Protein AF-0000000084365882 (afdb_homodimer)

Foldseek 3Di:
DAPDKDKFKDAQAVVLVVLLCVLCCVQQVDDDDDDFFDAPLNCLLDRFDPDDQVQAAPLRFHCPQPDPPDDFDDKDFFWKKKFFAATAGHRFMKMKMKGWHDWDDDVQKIKTKMWIFIAHPRDRGMIMIIIMMTHNAADDDDDFAADPDDFPDKGKDAAALVSLVSVCVSNVGRRCLSNPQVSVVVSPDNARWRDPSVVVVVQSVNVCVVCVPWAWGMKIKGFDATDHHGWMKMKGWDDPDPFKIKIFMATPVRTTGMIMMIGTDDPPD/DAPDKDKFKDAQAVVLVVLLCVLCCVQQVDDDDDDFFDAPLNCLLDRFDPDDQVQADPLRFHCPQPPPPADFDDKDFFWKKKFFAATAGHRFMKMKMKGWHDWDDDVSKIKTKMWIFIAHPRDRGMIMIIIMMTHRAADDDDDFAADPDDFPDKGKDAAALVSLVSVCVSNVGRRCLSNPQVSVVVSPDNARWRDPSVVVVNQSVNVCVVCVPWAWGMKIKGFDATDHHGWMKMKGWDDPDPFKIKIFMATPVRTTGMIMMIGTDPPPD

Sequence (538 aa):
MKGRQWILMDTMSSTHSQYLKAALYSYFNVQKPLGKFLSNGYHLLYFNPKHEETELSKDGYDSHQIPANLMFKRRLWTGGQIDFLHPVAYDSQAVCVESIQNSKSFGENHMVTIQREVVADGLISLVERRSLFYTNDLYKKSTPQFPQKPAIYTHELKPTDILLFRYSSLTFNAHRIHYNKDYAMREGYPNILVHGPLTVTLLLEWFSTLFGDLVVKSFKYKNIAPLFANEKIKLCLGQTSDLKYDTWIENEDGELCVSGTIEVINNDVMKGRQWILMDTMSSTHSQYLKAALYSYFNVQKPLGKFLSNGYHLLYFNPKHEETELSKDGYDSHQIPANLMFKRRLWTGGQIDFLHPVAYDSQAVCVESIQNSKSFGENHMVTIQREVVADGLISLVERRSLFYTNDLYKKSTPQFPQKPAIYTHELKPTDILLFRYSSLTFNAHRIHYNKDYAMREGYPNILVHGPLTVTLLLEWFSTLFGDLVVKSFKYKNIAPLFANEKIKLCLGQTSDLKYDTWIENEDGELCVSGTIEVINNDV

Solvent-accessible surface area (backbone atoms only — not comparable to full-atom values): 28603 Å² total; per-residue (Å²): 113,75,70,46,70,47,81,33,72,40,65,40,45,54,65,63,53,46,42,50,49,17,56,45,25,77,71,67,74,57,88,70,77,83,67,69,43,62,53,74,56,54,65,67,50,48,68,57,79,64,60,32,63,85,56,33,38,96,59,39,30,82,39,88,80,54,62,82,98,60,88,60,75,36,76,39,63,44,29,35,34,39,36,51,70,43,87,42,53,47,68,33,67,37,37,31,44,35,32,36,74,42,74,45,75,55,88,86,26,36,38,38,30,36,34,35,38,32,34,38,92,91,33,75,19,33,43,36,37,40,32,36,38,36,27,68,66,62,54,67,91,68,86,80,44,62,72,89,68,78,61,77,45,76,49,73,45,56,53,36,63,64,49,40,41,52,50,28,24,55,35,68,46,55,38,34,41,36,59,30,45,73,56,13,40,73,48,47,36,95,45,23,38,54,52,60,68,51,54,50,29,50,53,44,49,49,46,42,74,76,42,70,81,59,43,66,38,32,41,38,38,36,47,71,44,91,47,46,52,68,38,50,32,33,42,33,30,30,76,76,49,98,44,32,30,38,32,35,31,24,41,76,86,52,33,42,21,33,41,34,40,41,32,43,46,77,75,81,116,112,75,70,47,69,46,82,34,72,41,64,40,46,53,65,62,53,47,43,50,49,16,56,45,25,75,71,66,75,57,87,70,76,83,68,67,43,63,53,73,56,55,65,66,51,49,70,57,80,65,61,32,62,85,57,33,36,95,59,40,31,82,39,86,80,55,59,83,93,62,82,64,74,36,78,40,63,43,31,37,35,38,38,50,70,43,86,43,54,47,67,33,68,36,37,31,44,35,31,36,73,42,74,47,75,56,89,85,27,36,39,39,31,37,34,36,39,31,34,39,93,89,32,76,19,34,41,36,36,39,32,36,39,34,26,67,67,63,54,68,90,68,84,81,44,64,72,89,66,79,61,77,45,75,48,73,45,57,53,35,63,64,48,39,41,52,52,28,24,56,36,67,47,54,37,35,40,37,61,29,46,72,57,13,42,73,49,47,34,96,46,24,37,54,52,58,69,52,54,50,32,51,52,43,48,50,47,41,72,75,42,70,81,60,43,65,38,31,40,37,39,36,47,70,42,90,49,44,51,68,38,49,32,33,42,32,30,27,76,78,50,98,45,31,31,38,33,34,31,23,42,77,86,52,33,42,20,32,41,34,40,39,32,44,47,78,76,82,116

InterPro domains:
  IPR029069 HotDog domain superfamily [SSF54637] (154-264)
  IPR052741 Mitochondrial Hydroxyacyl-thioester Dehydratase [PTHR28152] (6-264)

Radius of gyration: 23.97 Å; Cα contacts (8 Å, |Δi|>4): 1179; chains: 2; bounding box: 55×76×65 Å

Nearest PDB structures (foldseek):
  8huc-assembly1_C  TM=8.866E-01  e=9.864E-27  Pseudomonas aeruginosa UCBPP-PA14
  8huc-assembly2_B  TM=8.828E-01  e=1.242E-26  Pseudomonas aeruginosa UCBPP-PA14
  8khg-assembly1_B  TM=8.794E-01  e=6.239E-26  Pseudomonas aeruginosa
  4oob-assembly1_A  TM=7.950E-01  e=6.475E-14  Mycobacterium tuberculosis H37Rv
  4gak-assembly1_A-2  TM=6.923E-01  e=5.174E-12  Spirosoma linguale DSM 74

Structure (mmCIF, N/CA/C/O backbone):
data_AF-0000000084365882-model_v1
#
loop_
_entity.id
_entity.type
_entity.pdbx_description
1 polymer 'MaoC-like domain-containing protein'
#
loop_
_atom_site.group_PDB
_atom_site.id
_atom_site.type_symbol
_atom_site.label_atom_id
_atom_site.label_alt_id
_atom_site.label_comp_id
_atom_site.label_asym_id
_atom_site.label_entity_id
_atom_site.label_seq_id
_atom_site.pdbx_PDB_ins_code
_atom_site.Cartn_x
_atom_site.Cartn_y
_atom_site.Cartn_z
_atom_site.occupancy
_atom_site.B_iso_or_equiv
_atom_site.auth_seq_id
_atom_site.auth_comp_id
_atom_site.auth_asym_id
_atom_site.auth_atom_id
_atom_site.pdbx_PDB_model_num
ATOM 1 N N . MET A 1 1 ? -26.641 8.875 12.352 1 62.84 1 MET A N 1
ATOM 2 C CA . MET A 1 1 ? -25.234 8.562 12.133 1 62.84 1 MET A CA 1
ATOM 3 C C . MET A 1 1 ? -24.438 8.734 13.422 1 62.84 1 MET A C 1
ATOM 5 O O . MET A 1 1 ? -23.531 7.941 13.711 1 62.84 1 MET A O 1
ATOM 9 N N . LYS A 1 2 ? -25.016 9.641 14.336 1 67.56 2 LYS A N 1
ATOM 10 C CA . LYS A 1 2 ? -24.375 9.836 15.641 1 67.56 2 LYS A CA 1
ATOM 11 C C . LYS A 1 2 ? -24.453 8.57 16.484 1 67.56 2 LYS A C 1
ATOM 13 O O . LYS A 1 2 ? -25.5 7.906 16.531 1 67.56 2 LYS A O 1
ATOM 18 N N . GLY A 1 3 ? -23.25 8.203 16.922 1 73.38 3 GLY A N 1
ATOM 19 C CA . GLY A 1 3 ? -23.188 7.062 17.828 1 73.38 3 GLY A CA 1
ATOM 20 C C . GLY A 1 3 ? -22.625 5.82 17.172 1 73.38 3 GLY A C 1
ATOM 21 O O . GLY A 1 3 ? -22.312 4.836 17.844 1 73.38 3 GLY A O 1
ATOM 22 N N . ARG A 1 4 ? -22.516 5.812 15.828 1 86.38 4 ARG A N 1
ATOM 23 C CA . ARG A 1 4 ? -21.875 4.664 15.203 1 86.38 4 ARG A CA 1
ATOM 24 C C . ARG A 1 4 ? -20.438 4.504 15.688 1 86.38 4 ARG A C 1
ATOM 26 O O . ARG A 1 4 ? -19.703 5.492 15.82 1 86.38 4 ARG A O 1
ATOM 33 N N . GLN A 1 5 ? -20.172 3.264 16.031 1 92.25 5 GLN A N 1
ATOM 34 C CA . GLN A 1 5 ? -18.844 2.996 16.578 1 92.25 5 GLN A CA 1
ATOM 35 C C . GLN A 1 5 ? -18.219 1.751 15.938 1 92.25 5 GLN A C 1
ATOM 37 O O . GLN A 1 5 ? -18.938 0.803 15.602 1 92.25 5 GLN A O 1
ATOM 42 N N . TRP A 1 6 ? -16.984 1.826 15.719 1 94.81 6 TRP A N 1
ATOM 43 C CA . TRP A 1 6 ? -16.203 0.691 15.234 1 94.81 6 TRP A CA 1
ATOM 44 C C . TRP A 1 6 ? -15 0.436 16.141 1 94.81 6 TRP A C 1
ATOM 46 O O . TRP A 1 6 ? -14.375 1.378 16.625 1 94.81 6 TRP A O 1
ATOM 56 N N . ILE A 1 7 ? -14.773 -0.775 16.422 1 95.75 7 ILE A N 1
ATOM 57 C CA . ILE A 1 7 ? -13.594 -1.182 17.188 1 95.75 7 ILE A CA 1
ATOM 58 C C . ILE A 1 7 ? -12.57 -1.821 16.25 1 95.75 7 ILE A C 1
ATOM 60 O O . ILE A 1 7 ? -12.859 -2.838 15.617 1 95.75 7 ILE A O 1
ATOM 64 N N . LEU A 1 8 ? -11.438 -1.205 16.156 1 95.62 8 LEU A N 1
ATOM 65 C CA . LEU A 1 8 ? -10.375 -1.676 15.273 1 95.62 8 LEU A CA 1
ATOM 66 C C . LEU A 1 8 ? -9.172 -2.15 16.078 1 95.62 8 LEU A C 1
ATOM 68 O O . LEU A 1 8 ? -8.602 -1.389 16.859 1 95.62 8 LEU A O 1
ATOM 72 N N . MET A 1 9 ? -8.828 -3.373 15.883 1 94.25 9 MET A N 1
ATOM 73 C CA . MET A 1 9 ? -7.629 -3.92 16.516 1 94.25 9 MET A CA 1
ATOM 74 C C . MET A 1 9 ? -6.465 -3.973 15.539 1 94.25 9 MET A C 1
ATOM 76 O O . MET A 1 9 ? -6.656 -4.266 14.359 1 94.25 9 MET A O 1
ATOM 80 N N . ASP A 1 10 ? -5.297 -3.695 16.031 1 94.75 10 ASP A N 1
ATOM 81 C CA . ASP A 1 10 ? -4.121 -3.727 15.164 1 94.75 10 ASP A CA 1
ATOM 82 C C . ASP A 1 10 ? -2.852 -3.965 15.977 1 94.75 10 ASP A C 1
ATOM 84 O O . ASP A 1 10 ? -2.855 -3.828 17.203 1 94.75 10 ASP A O 1
ATOM 88 N N . THR A 1 11 ? -1.856 -4.465 15.305 1 92.69 11 THR A N 1
ATOM 89 C CA . THR A 1 11 ? -0.492 -4.488 15.82 1 92.69 11 THR A CA 1
ATOM 90 C C . THR A 1 11 ? 0.31 -3.307 15.281 1 92.69 11 THR A C 1
ATOM 92 O O . THR A 1 11 ? 0.302 -3.041 14.078 1 92.69 11 THR A O 1
ATOM 95 N N . MET A 1 12 ? 0.947 -2.611 16.188 1 94.12 12 MET A N 1
ATOM 96 C CA . MET A 1 12 ? 1.773 -1.477 15.789 1 94.12 12 MET A CA 1
ATOM 97 C C . MET A 1 12 ? 3.104 -1.95 15.211 1 94.12 12 MET A C 1
ATOM 99 O O . MET A 1 12 ? 4.164 -1.667 15.773 1 94.12 12 MET A O 1
ATOM 103 N N . SER A 1 13 ? 3.062 -2.594 14.086 1 93.12 13 SER A N 1
ATOM 104 C CA . SER A 1 13 ? 4.25 -3.191 13.484 1 93.12 13 SER A CA 1
ATOM 105 C C . SER A 1 13 ? 5.293 -2.131 13.148 1 93.12 13 SER A C 1
ATOM 107 O O . SER A 1 13 ? 5.016 -1.186 12.414 1 93.12 13 SER A O 1
ATOM 109 N N . SER A 1 14 ? 6.48 -2.354 13.68 1 94 14 SER A N 1
ATOM 110 C CA . SER A 1 14 ? 7.574 -1.438 13.375 1 94 14 SER A CA 1
ATOM 111 C C . SER A 1 14 ? 7.941 -1.491 11.891 1 94 14 SER A C 1
ATOM 113 O O . SER A 1 14 ? 8.406 -0.5 11.328 1 94 14 SER A O 1
ATOM 115 N N . THR A 1 15 ? 7.652 -2.633 11.266 1 93.38 15 THR A N 1
ATOM 116 C CA . THR A 1 15 ? 7.957 -2.785 9.844 1 93.38 15 THR A CA 1
ATOM 117 C C . THR A 1 15 ? 7.195 -1.758 9.016 1 93.38 15 THR A C 1
ATOM 119 O O . THR A 1 15 ? 7.758 -1.143 8.109 1 93.38 15 THR A O 1
ATOM 122 N N . HIS A 1 16 ? 5.941 -1.528 9.359 1 94.56 16 HIS A N 1
ATOM 123 C CA . HIS A 1 16 ? 5.113 -0.568 8.633 1 94.56 16 HIS A CA 1
ATOM 124 C C . HIS A 1 16 ? 5.664 0.847 8.773 1 94.56 16 HIS A C 1
ATOM 126 O O . HIS A 1 16 ? 5.723 1.594 7.793 1 94.56 16 HIS A O 1
ATOM 132 N N . SER A 1 17 ? 6.113 1.17 9.969 1 96.06 17 SER A N 1
ATOM 133 C CA . SER A 1 17 ? 6.691 2.486 10.219 1 96.06 17 SER A CA 1
ATOM 134 C C . SER A 1 17 ? 8.055 2.629 9.539 1 96.06 17 SER A C 1
ATOM 136 O O . SER A 1 17 ? 8.414 3.719 9.094 1 96.06 17 SER A O 1
ATOM 138 N N . GLN A 1 18 ? 8.781 1.518 9.445 1 94.81 18 GLN A N 1
ATOM 139 C CA . GLN A 1 18 ? 10.047 1.544 8.727 1 94.81 18 GLN A CA 1
ATOM 140 C C . GLN A 1 18 ? 9.844 1.83 7.246 1 94.81 18 GLN A C 1
ATOM 142 O O . GLN A 1 18 ? 10.641 2.535 6.625 1 94.81 18 GLN A O 1
ATOM 147 N N . TYR A 1 19 ? 8.789 1.258 6.695 1 95.75 19 TYR A N 1
ATOM 148 C CA . TYR A 1 19 ? 8.461 1.552 5.305 1 95.75 19 TYR A CA 1
ATOM 149 C C . TYR A 1 19 ? 8.164 3.035 5.117 1 95.75 19 TYR A C 1
ATOM 151 O O . TYR A 1 19 ? 8.562 3.633 4.117 1 95.75 19 TYR A O 1
ATOM 159 N N . LEU A 1 20 ? 7.43 3.615 6.074 1 96.69 20 LEU A N 1
ATOM 160 C CA . LEU A 1 20 ? 7.152 5.043 5.973 1 96.69 20 LEU A CA 1
ATOM 161 C C . LEU A 1 20 ? 8.445 5.855 6.062 1 96.69 20 LEU A C 1
ATOM 163 O O . LEU A 1 20 ? 8.641 6.801 5.297 1 96.69 20 LEU A O 1
ATOM 167 N N . LYS A 1 21 ? 9.312 5.477 6.969 1 95.31 21 LYS A N 1
ATOM 168 C CA . LYS A 1 21 ? 10.602 6.156 7.078 1 95.31 21 LYS A CA 1
ATOM 169 C C . LYS A 1 21 ? 11.375 6.086 5.766 1 95.31 21 LYS A C 1
ATOM 171 O O . LYS A 1 21 ? 11.961 7.082 5.328 1 95.31 21 LYS A O 1
ATOM 176 N N . ALA A 1 22 ? 11.336 4.949 5.18 1 93.88 22 ALA A N 1
ATOM 177 C CA . ALA A 1 22 ? 12.016 4.777 3.896 1 93.88 22 ALA A CA 1
ATOM 178 C C . ALA A 1 22 ? 11.398 5.68 2.83 1 93.88 22 ALA A C 1
ATOM 180 O O . ALA A 1 22 ? 12.109 6.285 2.029 1 93.88 22 ALA A O 1
ATOM 181 N N . ALA A 1 23 ? 10.094 5.777 2.832 1 95.56 23 ALA A N 1
ATOM 182 C CA . ALA A 1 23 ? 9.375 6.578 1.847 1 95.56 23 ALA A CA 1
ATOM 183 C C . ALA A 1 23 ? 9.672 8.062 2.025 1 95.56 23 ALA A C 1
ATOM 185 O O . ALA A 1 23 ? 9.68 8.82 1.053 1 95.56 23 ALA A O 1
ATOM 186 N N . LEU A 1 24 ? 9.945 8.469 3.277 1 96.25 24 LEU A N 1
ATOM 187 C CA . LEU A 1 24 ? 10.102 9.891 3.586 1 96.25 24 LEU A CA 1
ATOM 188 C C . LEU A 1 24 ? 11.57 10.297 3.553 1 96.25 24 LEU A C 1
ATOM 190 O O . LEU A 1 24 ? 11.891 11.484 3.531 1 96.25 24 LEU A O 1
ATOM 194 N N . TYR A 1 25 ? 12.438 9.375 3.541 1 94.06 25 TYR A N 1
ATOM 195 C CA . TYR A 1 25 ? 13.859 9.641 3.738 1 94.06 25 TYR A CA 1
ATOM 196 C C . TYR A 1 25 ? 14.367 10.648 2.719 1 94.06 25 TYR A C 1
ATOM 198 O O . TYR A 1 25 ? 15.047 11.609 3.078 1 94.06 25 TYR A O 1
ATOM 206 N N . SER A 1 26 ? 14.031 10.484 1.505 1 92 26 SER A N 1
ATOM 207 C CA . SER A 1 26 ? 14.562 11.312 0.427 1 92 26 SER A CA 1
ATOM 208 C C . SER A 1 26 ? 14.109 12.758 0.563 1 92 26 SER A C 1
ATOM 210 O O . SER A 1 26 ? 14.672 13.656 -0.065 1 92 26 SER A O 1
ATOM 212 N N . TYR A 1 27 ? 13.164 12.977 1.393 1 94.94 27 TYR A N 1
ATOM 213 C CA . TYR A 1 27 ? 12.578 14.305 1.482 1 94.94 27 TYR A CA 1
ATOM 214 C C . TYR A 1 27 ? 13.148 15.078 2.668 1 94.94 27 TYR A C 1
ATOM 216 O O . TYR A 1 27 ? 13.078 16.312 2.713 1 94.94 27 TYR A O 1
ATOM 224 N N . PHE A 1 28 ? 13.688 14.367 3.578 1 93.38 28 PHE A N 1
ATOM 225 C CA . PHE A 1 28 ? 14.172 15.047 4.773 1 93.38 28 PHE A CA 1
ATOM 226 C C . PHE A 1 28 ? 15.625 14.695 5.047 1 93.38 28 PHE A C 1
ATOM 228 O O . PHE A 1 28 ? 16.297 15.375 5.82 1 93.38 28 PHE A O 1
ATOM 235 N N . ASN A 1 29 ? 16.172 13.719 4.352 1 82.06 29 ASN A N 1
ATOM 236 C CA . ASN A 1 29 ? 17.547 13.273 4.414 1 82.06 29 ASN A CA 1
ATOM 237 C C . ASN A 1 29 ? 18 13.023 5.852 1 82.06 29 ASN A C 1
ATOM 239 O O . ASN A 1 29 ? 19.109 13.375 6.234 1 82.06 29 ASN A O 1
ATOM 243 N N . VAL A 1 30 ? 17.109 12.742 6.684 1 77.5 30 VAL A N 1
ATOM 244 C CA . VAL A 1 30 ? 17.438 12.406 8.062 1 77.5 30 VAL A CA 1
ATOM 245 C C . VAL A 1 30 ? 17.047 10.953 8.344 1 77.5 30 VAL A C 1
ATOM 247 O O . VAL A 1 30 ? 15.914 10.547 8.094 1 77.5 30 VAL A O 1
ATOM 250 N N . GLN A 1 31 ? 18.062 10.219 8.539 1 68.5 31 GLN A N 1
ATOM 251 C CA . GLN A 1 31 ? 17.828 8.836 8.906 1 68.5 31 GLN A CA 1
ATOM 252 C C . GLN A 1 31 ? 17.844 8.648 10.422 1 68.5 31 GLN A C 1
ATOM 254 O O . GLN A 1 31 ? 18.906 8.648 11.039 1 68.5 31 GLN A O 1
ATOM 259 N N . LYS A 1 32 ? 16.797 8.906 11.008 1 76.56 32 LYS A N 1
ATOM 260 C CA . LYS A 1 32 ? 16.703 8.523 12.414 1 76.56 32 LYS A CA 1
ATOM 261 C C . LYS A 1 32 ? 15.992 7.18 12.578 1 76.56 32 LYS A C 1
ATOM 263 O O . LYS A 1 32 ? 14.898 6.98 12.031 1 76.56 32 LYS A O 1
ATOM 268 N N . PRO A 1 33 ? 16.734 6.281 13.188 1 84.06 33 PRO A N 1
ATOM 269 C CA . PRO A 1 33 ? 16.062 5 13.445 1 84.06 33 PRO A CA 1
ATOM 270 C C . PRO A 1 33 ? 14.773 5.16 14.25 1 84.06 33 PRO A C 1
ATOM 272 O O . PRO A 1 33 ? 14.602 6.152 14.961 1 84.06 33 PRO A O 1
ATOM 275 N N . LEU A 1 34 ? 13.953 4.211 13.992 1 90.62 34 LEU A N 1
ATOM 276 C CA . LEU A 1 34 ? 12.75 4.199 14.82 1 90.62 34 LEU A CA 1
ATOM 277 C C . LEU A 1 34 ? 13.109 4.023 16.297 1 90.62 34 LEU A C 1
ATOM 279 O O . LEU A 1 34 ? 14.008 3.244 16.625 1 90.62 34 LEU A O 1
ATOM 283 N N . GLY A 1 35 ? 12.547 4.809 17.125 1 90.75 35 GLY A N 1
ATOM 284 C CA . GLY A 1 35 ? 12.664 4.578 18.562 1 90.75 35 GLY A CA 1
ATOM 285 C C . GLY A 1 35 ? 11.773 3.457 19.062 1 90.75 35 GLY A C 1
ATOM 286 O O . GLY A 1 35 ? 11.367 2.588 18.281 1 90.75 35 GLY A O 1
ATOM 287 N N . LYS A 1 36 ? 11.547 3.449 20.297 1 93.81 36 LYS A N 1
ATOM 288 C CA . LYS A 1 36 ? 10.742 2.428 20.953 1 93.81 36 LYS A CA 1
ATOM 289 C C . LYS A 1 36 ? 9.25 2.67 20.719 1 93.81 36 LYS A C 1
ATOM 291 O O . LYS A 1 36 ? 8.461 1.728 20.719 1 93.81 36 LYS A O 1
ATOM 296 N N . PHE A 1 37 ? 8.969 3.953 20.547 1 95.75 37 PHE A N 1
ATOM 297 C CA . PHE A 1 37 ? 7.559 4.324 20.516 1 95.75 37 PHE A CA 1
ATOM 298 C C . PHE A 1 37 ? 7.191 4.922 19.156 1 95.75 37 PHE A C 1
ATOM 300 O O . PHE A 1 37 ? 8.062 5.395 18.422 1 95.75 37 PHE A O 1
ATOM 307 N N . LEU A 1 38 ? 5.922 4.84 18.859 1 96.12 38 LEU A N 1
ATOM 308 C CA . LEU A 1 38 ? 5.379 5.379 17.609 1 96.12 38 LEU A CA 1
ATOM 309 C C . LEU A 1 38 ? 5.73 6.852 17.453 1 96.12 38 LEU A C 1
ATOM 311 O O . LEU A 1 38 ? 5.547 7.641 18.391 1 96.12 38 LEU A O 1
ATOM 315 N N . SER A 1 39 ? 6.262 7.203 16.312 1 94.19 39 SER A N 1
ATOM 316 C CA . SER A 1 39 ? 6.543 8.602 16 1 94.19 39 SER A CA 1
ATOM 317 C C . SER A 1 39 ? 5.254 9.391 15.789 1 94.19 39 SER A C 1
ATOM 319 O O . SER A 1 39 ? 4.23 8.82 15.414 1 94.19 39 SER A O 1
ATOM 321 N N . ASN A 1 40 ? 5.312 10.703 16.031 1 94.62 40 ASN A N 1
ATOM 322 C CA . ASN A 1 40 ? 4.141 11.539 15.797 1 94.62 40 ASN A CA 1
ATOM 323 C C . ASN A 1 40 ? 3.672 11.453 14.352 1 94.62 40 ASN A C 1
ATOM 325 O O . ASN A 1 40 ? 4.48 11.562 13.422 1 94.62 40 ASN A O 1
ATOM 329 N N . GLY A 1 41 ? 2.408 11.25 14.195 1 96.5 41 GLY A N 1
ATOM 330 C CA . GLY A 1 41 ? 1.831 11.172 12.859 1 96.5 41 GLY A CA 1
ATOM 331 C C . GLY A 1 41 ? 1.811 9.766 12.297 1 96.5 41 GLY A C 1
ATOM 332 O O . GLY A 1 41 ? 1.047 9.469 11.375 1 96.5 41 GLY A O 1
ATOM 333 N N . TYR A 1 42 ? 2.588 8.805 12.812 1 97.31 42 TYR A N 1
ATOM 334 C CA . TYR A 1 42 ? 2.73 7.469 12.25 1 97.31 42 TYR A CA 1
ATOM 335 C C . TYR A 1 42 ? 1.53 6.602 12.602 1 97.31 42 TYR A C 1
ATOM 337 O O . TYR A 1 42 ? 1.313 5.551 11.992 1 97.31 42 TYR A O 1
ATOM 345 N N . HIS A 1 43 ? 0.699 7.078 13.594 1 97.62 43 HIS A N 1
ATOM 346 C CA . HIS A 1 43 ? -0.503 6.332 13.953 1 97.62 43 HIS A CA 1
ATOM 347 C C . HIS A 1 43 ? -1.461 6.238 12.766 1 97.62 43 HIS A C 1
ATOM 349 O O . HIS A 1 43 ? -2.301 5.336 12.719 1 97.62 43 HIS A O 1
ATOM 355 N N . LEU A 1 44 ? -1.312 7.125 11.812 1 97.94 44 LEU A N 1
ATOM 356 C CA . LEU A 1 44 ? -2.193 7.156 10.648 1 97.94 44 LEU A CA 1
ATOM 357 C C . LEU A 1 44 ? -2.004 5.914 9.789 1 97.94 44 LEU A C 1
ATOM 359 O O . LEU A 1 44 ? -2.85 5.602 8.945 1 97.94 44 LEU A O 1
ATOM 363 N N . LEU A 1 45 ? -0.92 5.156 9.953 1 97.56 45 LEU A N 1
ATOM 364 C CA . LEU A 1 45 ? -0.636 3.938 9.211 1 97.56 45 LEU A CA 1
ATOM 365 C C . LEU A 1 45 ? -1.472 2.773 9.727 1 97.56 45 LEU A C 1
ATOM 367 O O . LEU A 1 45 ? -1.579 1.736 9.07 1 97.56 45 LEU A O 1
ATOM 371 N N . TYR A 1 46 ? -2.014 2.965 10.875 1 97.12 46 TYR A N 1
ATOM 372 C CA . TYR A 1 46 ? -2.604 1.831 11.578 1 97.12 46 TYR A CA 1
ATOM 373 C C . TYR A 1 46 ? -4.109 2.012 11.742 1 97.12 46 TYR A C 1
ATOM 375 O O . TYR A 1 46 ? -4.645 3.086 11.453 1 97.12 46 TYR A O 1
ATOM 383 N N . PHE A 1 47 ? -4.773 0.922 12.078 1 97 47 PHE A N 1
ATOM 384 C CA . PHE A 1 47 ? -6.203 0.873 12.359 1 97 47 PHE A CA 1
ATOM 385 C C . PHE A 1 47 ? -7.012 1.251 11.125 1 97 47 PHE A C 1
ATOM 387 O O . PHE A 1 47 ? -8.062 1.879 11.234 1 97 47 PHE A O 1
ATOM 394 N N . ASN A 1 48 ? -6.453 1.03 9.945 1 95.81 48 ASN A N 1
ATOM 395 C CA . ASN A 1 48 ? -7.223 1.237 8.727 1 95.81 48 ASN A CA 1
ATOM 396 C C . ASN A 1 48 ? -8.164 0.069 8.453 1 95.81 48 ASN A C 1
ATOM 398 O O . ASN A 1 48 ? -7.84 -1.08 8.75 1 95.81 48 ASN A O 1
ATOM 402 N N . PRO A 1 49 ? -9.352 0.336 7.883 1 93.56 49 PRO A N 1
ATOM 403 C CA . PRO A 1 49 ? -10.367 -0.711 7.727 1 93.56 49 PRO A CA 1
ATOM 404 C C . PRO A 1 49 ? -9.93 -1.813 6.762 1 93.56 49 PRO A C 1
ATOM 406 O O . PRO A 1 49 ? -9.227 -1.542 5.785 1 93.56 49 PRO A O 1
ATOM 409 N N . LYS A 1 50 ? -10.328 -3.025 7.078 1 93.06 50 LYS A N 1
ATOM 410 C CA . LYS A 1 50 ? -10.086 -4.191 6.238 1 93.06 50 LYS A CA 1
ATOM 411 C C . LYS A 1 50 ? -11.328 -4.555 5.43 1 93.06 50 LYS A C 1
ATOM 413 O O . LYS A 1 50 ? -11.766 -5.703 5.434 1 93.06 50 LYS A O 1
ATOM 418 N N . HIS A 1 51 ? -11.852 -3.598 4.719 1 92.62 51 HIS A N 1
ATOM 419 C CA . HIS A 1 51 ? -13.055 -3.805 3.93 1 92.62 51 HIS A CA 1
ATOM 420 C C . HIS A 1 51 ? -12.758 -4.598 2.662 1 92.62 51 HIS A C 1
ATOM 422 O O . HIS A 1 51 ? -11.727 -4.387 2.021 1 92.62 51 HIS A O 1
ATOM 428 N N . GLU A 1 52 ? -13.688 -5.469 2.365 1 92.88 52 GLU A N 1
ATOM 429 C CA . GLU A 1 52 ? -13.609 -6.09 1.048 1 92.88 52 GLU A CA 1
ATOM 430 C C . GLU A 1 52 ? -13.93 -5.09 -0.056 1 92.88 52 GLU A C 1
ATOM 432 O O . GLU A 1 52 ? -14.531 -4.043 0.204 1 92.88 52 GLU A O 1
ATOM 437 N N . GLU A 1 53 ? -13.484 -5.418 -1.221 1 91.25 53 GLU A N 1
ATOM 438 C CA . GLU A 1 53 ? -13.602 -4.473 -2.328 1 91.25 53 GLU A CA 1
ATOM 439 C C . GLU A 1 53 ? -15.047 -4.047 -2.541 1 91.25 53 GLU A C 1
ATOM 441 O O . GLU A 1 53 ? -15.32 -2.881 -2.842 1 91.25 53 GLU A O 1
ATOM 446 N N . THR A 1 54 ? -15.992 -4.941 -2.354 1 90.25 54 THR A N 1
ATOM 447 C CA . THR A 1 54 ? -17.406 -4.648 -2.611 1 90.25 54 THR A CA 1
ATOM 448 C C . THR A 1 54 ? -17.953 -3.693 -1.559 1 90.25 54 THR A C 1
ATOM 450 O O . THR A 1 54 ? -19.047 -3.141 -1.728 1 90.25 54 THR A O 1
ATOM 453 N N . GLU A 1 55 ? -17.203 -3.488 -0.469 1 90.19 55 GLU A N 1
ATOM 454 C CA . GLU A 1 55 ? -17.641 -2.592 0.603 1 90.19 55 GLU A CA 1
ATOM 455 C C . GLU A 1 55 ? -17.109 -1.176 0.379 1 90.19 55 GLU A C 1
ATOM 457 O O . GLU A 1 55 ? -17.484 -0.25 1.104 1 90.19 55 GLU A O 1
ATOM 462 N N . LEU A 1 56 ? -16.297 -1.007 -0.599 1 90.94 56 LEU A N 1
ATOM 463 C CA . LEU A 1 56 ? -15.727 0.306 -0.875 1 90.94 56 LEU A CA 1
ATOM 464 C C . LEU A 1 56 ? -16.719 1.18 -1.642 1 90.94 56 LEU A C 1
ATOM 466 O O . LEU A 1 56 ? -17.594 0.667 -2.326 1 90.94 56 LEU A O 1
ATOM 470 N N . SER A 1 57 ? -16.562 2.5 -1.486 1 89.25 57 SER A N 1
ATOM 471 C CA . SER A 1 57 ? -17.281 3.455 -2.326 1 89.25 57 SER A CA 1
ATOM 472 C C . SER A 1 57 ? -16.766 3.42 -3.762 1 89.25 57 SER A C 1
ATOM 474 O O . SER A 1 57 ? -15.734 2.809 -4.043 1 89.25 57 SER A O 1
ATOM 476 N N . LYS A 1 58 ? -17.438 4.07 -4.68 1 85.06 58 LYS A N 1
ATOM 477 C CA . LYS A 1 58 ? -17.109 4.082 -6.098 1 85.06 58 LYS A CA 1
ATOM 478 C C . LYS A 1 58 ? -15.734 4.711 -6.332 1 85.06 58 LYS A C 1
ATOM 480 O O . LYS A 1 58 ? -15.047 4.371 -7.297 1 85.06 58 LYS A O 1
ATOM 485 N N . ASP A 1 59 ? -15.375 5.562 -5.414 1 87.31 59 ASP A N 1
ATOM 486 C CA . ASP A 1 59 ? -14.094 6.242 -5.57 1 87.31 59 ASP A CA 1
ATOM 487 C C . ASP A 1 59 ? -12.945 5.387 -5.031 1 87.31 59 ASP A C 1
ATOM 489 O O . ASP A 1 59 ? -11.781 5.789 -5.09 1 87.31 59 ASP A O 1
ATOM 493 N N . GLY A 1 60 ? -13.281 4.191 -4.43 1 89.31 60 GLY A N 1
ATOM 494 C CA . GLY A 1 60 ? -12.273 3.264 -3.941 1 89.31 60 GLY A CA 1
ATOM 495 C C . GLY A 1 60 ? -11.992 3.41 -2.459 1 89.31 60 GLY A C 1
ATOM 496 O O . GLY A 1 60 ? -11.266 2.607 -1.876 1 89.31 60 GLY A O 1
ATOM 497 N N . TYR A 1 61 ? -12.562 4.441 -1.861 1 88.44 61 TYR A N 1
ATOM 498 C CA . TYR A 1 61 ? -12.344 4.656 -0.436 1 88.44 61 TYR A CA 1
ATOM 499 C C . TYR A 1 61 ? -13.359 3.893 0.396 1 88.44 61 TYR A C 1
ATOM 501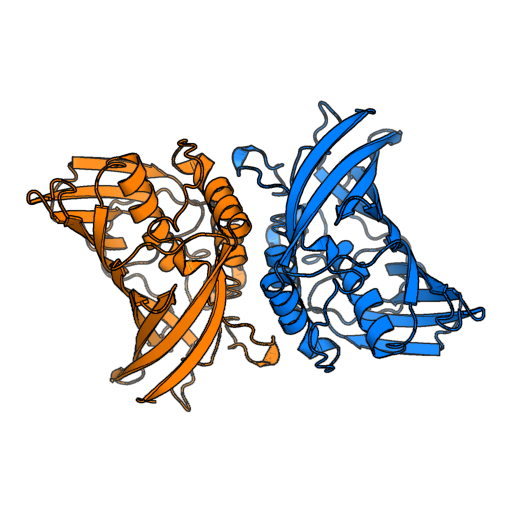 O O . TYR A 1 61 ? -14.367 3.416 -0.131 1 88.44 61 TYR A O 1
ATOM 509 N N . ASP A 1 62 ? -13.055 3.775 1.693 1 88.19 62 ASP A N 1
ATOM 510 C CA . ASP A 1 62 ? -13.961 3.123 2.633 1 88.19 62 ASP A CA 1
ATOM 511 C C . ASP A 1 62 ? -15.289 3.871 2.725 1 88.19 62 ASP A C 1
ATOM 513 O O . ASP A 1 62 ? -15.312 5.105 2.715 1 88.19 62 ASP A O 1
ATOM 517 N N . SER A 1 63 ? -16.422 3.107 2.914 1 86.12 63 SER A N 1
ATOM 518 C CA . SER A 1 63 ? -17.75 3.73 2.82 1 86.12 63 SER A CA 1
ATOM 519 C C . SER A 1 63 ? -18.422 3.787 4.184 1 86.12 63 SER A C 1
ATOM 521 O O . SER A 1 63 ? -19.484 4.414 4.332 1 86.12 63 SER A O 1
ATOM 523 N N . HIS A 1 64 ? -17.781 3.293 5.168 1 85.31 64 HIS A N 1
ATOM 524 C CA . HIS A 1 64 ? -18.5 3.057 6.422 1 85.31 64 HIS A CA 1
ATOM 525 C C . HIS A 1 64 ? -18.766 4.367 7.152 1 85.31 64 HIS A C 1
ATOM 527 O O . HIS A 1 64 ? -19.625 4.422 8.039 1 85.31 64 HIS A O 1
ATOM 533 N N . GLN A 1 65 ? -18.062 5.422 6.762 1 85.44 65 GLN A N 1
ATOM 534 C CA . GLN A 1 65 ? -18.203 6.695 7.457 1 85.44 65 GLN A CA 1
ATOM 535 C C . GLN A 1 65 ? -19.156 7.625 6.711 1 85.44 65 GLN A C 1
ATOM 537 O O . GLN A 1 65 ? -19.453 8.727 7.18 1 85.44 65 GLN A O 1
ATOM 542 N N . ILE A 1 66 ? -19.625 7.152 5.512 1 85.56 66 ILE A N 1
ATOM 543 C CA . ILE A 1 66 ? -20.484 7.984 4.668 1 85.56 66 ILE A CA 1
ATOM 544 C C . ILE A 1 66 ? -21.844 8.172 5.332 1 85.56 66 ILE A C 1
ATOM 546 O O . ILE A 1 66 ? -22.422 7.219 5.84 1 85.56 66 ILE A O 1
ATOM 550 N N . PRO A 1 67 ? -22.234 9.445 5.355 1 79.44 67 PRO A N 1
ATOM 551 C CA . PRO A 1 67 ? -23.578 9.68 5.898 1 79.44 67 PRO A CA 1
ATOM 552 C C . PRO A 1 67 ? -24.656 8.914 5.133 1 79.44 67 PRO A C 1
ATOM 554 O O . PRO A 1 67 ? -24.547 8.734 3.92 1 79.44 67 PRO A O 1
ATOM 557 N N . ALA A 1 68 ? -25.547 8.305 5.828 1 65.31 68 ALA A N 1
ATOM 558 C CA . ALA A 1 68 ? -26.594 7.379 5.41 1 65.31 68 ALA A CA 1
ATOM 559 C C . ALA A 1 68 ? -27.297 7.875 4.152 1 65.31 68 ALA A C 1
ATOM 561 O O . ALA A 1 68 ? -27.625 9.055 4.043 1 65.31 68 ALA A O 1
ATOM 562 N N . ASN A 1 69 ? -27.516 6.879 3.295 1 62 69 ASN A N 1
ATOM 563 C CA . ASN A 1 69 ? -28.359 6.867 2.105 1 62 69 ASN A CA 1
ATOM 564 C C . ASN A 1 69 ? -27.891 7.895 1.076 1 62 69 ASN A C 1
ATOM 566 O O . ASN A 1 69 ? -28.656 8.289 0.196 1 62 69 ASN A O 1
ATOM 570 N N . LEU A 1 70 ? -26.562 8.43 1.303 1 66.38 70 LEU A N 1
ATOM 571 C CA . LEU A 1 70 ? -26.219 9.484 0.352 1 66.38 70 LEU A CA 1
ATOM 572 C C . LEU A 1 70 ? -25.016 9.094 -0.492 1 66.38 70 LEU A C 1
ATOM 574 O O . LEU A 1 70 ? -24.141 8.359 -0.025 1 66.38 70 LEU A O 1
ATOM 578 N N . MET A 1 71 ? -25.188 9.352 -1.753 1 76.19 71 MET A N 1
ATOM 579 C CA . MET A 1 71 ? -24.078 9.195 -2.693 1 76.19 71 MET A CA 1
ATOM 580 C C . MET A 1 71 ? -23.406 10.531 -2.973 1 76.19 71 MET A C 1
ATOM 582 O O . MET A 1 71 ? -24.078 11.555 -3.143 1 76.19 71 MET A O 1
ATOM 586 N N . PHE A 1 72 ? -22.141 10.602 -2.678 1 86.25 72 PHE A N 1
ATOM 587 C CA . PHE A 1 72 ? -21.406 11.828 -2.955 1 86.25 72 PHE A CA 1
ATOM 588 C C . PHE A 1 72 ? -20.312 11.578 -3.982 1 86.25 72 PHE A C 1
ATOM 590 O O . PHE A 1 72 ? -19.812 10.453 -4.113 1 86.25 72 PHE A O 1
ATOM 597 N N . LYS A 1 73 ? -20.016 12.594 -4.672 1 88.25 73 LYS A N 1
ATOM 598 C CA . LYS A 1 73 ? -18.984 12.484 -5.707 1 88.25 73 LYS A CA 1
ATOM 599 C C . LYS A 1 73 ? -17.594 12.695 -5.125 1 88.25 73 LYS A C 1
ATOM 601 O O . LYS A 1 73 ? -16.625 12.102 -5.602 1 88.25 73 LYS A O 1
ATOM 606 N N . ARG A 1 74 ? -17.594 13.633 -4.129 1 93.25 74 ARG A N 1
ATOM 607 C CA . ARG A 1 74 ? -16.281 13.945 -3.576 1 93.25 74 ARG A CA 1
ATOM 608 C C . ARG A 1 74 ? -16.297 13.883 -2.053 1 93.25 74 ARG A C 1
ATOM 610 O O . ARG A 1 74 ? -17.312 14.203 -1.426 1 93.25 74 ARG A O 1
ATOM 617 N N . ARG A 1 75 ? -15.25 13.453 -1.572 1 93.12 75 ARG A N 1
ATOM 618 C CA . ARG A 1 75 ? -14.969 13.453 -0.141 1 93.12 75 ARG A CA 1
ATOM 619 C C . ARG A 1 75 ? -13.672 14.188 0.161 1 93.12 75 ARG A C 1
ATOM 621 O O . ARG A 1 75 ? -12.641 13.93 -0.463 1 93.12 75 ARG A O 1
ATOM 628 N N . LEU A 1 76 ? -13.742 15.156 1.106 1 94.19 76 LEU A N 1
ATOM 629 C CA . LEU A 1 76 ? -12.586 15.977 1.438 1 94.19 76 LEU A CA 1
ATOM 630 C C . LEU A 1 76 ? -12.195 15.805 2.902 1 94.19 76 LEU A C 1
ATOM 632 O O . LEU A 1 76 ? -13.062 15.789 3.781 1 94.19 76 LEU A O 1
ATOM 636 N N . TRP A 1 77 ? -10.953 15.562 3.154 1 96.5 77 TRP A N 1
ATOM 637 C CA . TRP A 1 77 ? -10.383 15.703 4.488 1 96.5 77 TRP A CA 1
ATOM 638 C C . TRP A 1 77 ? -10.094 17.156 4.805 1 96.5 77 TRP A C 1
ATOM 640 O O . TRP A 1 77 ? -9.102 17.719 4.336 1 96.5 77 TRP A O 1
ATOM 650 N N . THR A 1 78 ? -10.891 17.812 5.613 1 97.19 78 THR A N 1
ATOM 651 C CA . THR A 1 78 ? -10.844 19.281 5.723 1 97.19 78 THR A CA 1
ATOM 652 C C . THR A 1 78 ? -9.969 19.688 6.906 1 97.19 78 THR A C 1
ATOM 654 O O . THR A 1 78 ? -9.578 20.859 7.012 1 97.19 78 THR A O 1
ATOM 657 N N . GLY A 1 79 ? -9.758 18.828 7.824 1 98.25 79 GLY A N 1
ATOM 658 C CA . GLY A 1 79 ? -8.938 19.172 8.977 1 98.25 79 GLY A CA 1
ATOM 659 C C . GLY A 1 79 ? -9.117 18.219 10.141 1 98.25 79 GLY A C 1
ATOM 660 O O . GLY A 1 79 ? -9.758 17.188 10.008 1 98.25 79 GLY A O 1
ATOM 661 N N . GLY A 1 80 ? -8.445 18.594 11.195 1 98.25 80 GLY A N 1
ATOM 662 C CA . GLY A 1 80 ? -8.531 17.734 12.367 1 98.25 80 GLY A CA 1
ATOM 663 C C . GLY A 1 80 ? -7.586 18.156 13.477 1 98.25 80 GLY A C 1
ATOM 664 O O . GLY A 1 80 ? -7.07 19.281 13.477 1 98.25 80 GLY A O 1
ATOM 665 N N . GLN A 1 81 ? -7.602 17.266 14.453 1 98.69 81 GLN A N 1
ATOM 666 C CA . GLN A 1 81 ? -6.727 17.453 15.609 1 98.69 81 GLN A CA 1
ATOM 667 C C . GLN A 1 81 ? -6.262 16.125 16.172 1 98.69 81 GLN A C 1
ATOM 669 O O . GLN A 1 81 ? -7.023 15.156 16.188 1 98.69 81 GLN A O 1
ATOM 674 N N . ILE A 1 82 ? -5.02 16.094 16.578 1 98.81 82 ILE A N 1
ATOM 675 C CA . ILE A 1 82 ? -4.434 14.922 17.219 1 98.81 82 ILE A CA 1
ATOM 676 C C . ILE A 1 82 ? -3.9 15.305 18.609 1 98.81 82 ILE A C 1
ATOM 678 O O . ILE A 1 82 ? -3.139 16.266 18.734 1 98.81 82 ILE A O 1
ATOM 682 N N . ASP A 1 83 ? -4.305 14.625 19.562 1 98.75 83 ASP A N 1
ATOM 683 C CA . ASP A 1 83 ? -3.764 14.766 20.906 1 98.75 83 ASP A CA 1
ATOM 684 C C . ASP A 1 83 ? -2.904 13.562 21.281 1 98.75 83 ASP A C 1
ATOM 686 O O . ASP A 1 83 ? -3.393 12.43 21.312 1 98.75 83 ASP A O 1
ATOM 690 N N . PHE A 1 84 ? -1.668 13.852 21.531 1 98.06 84 PHE A N 1
ATOM 691 C CA . PHE A 1 84 ? -0.724 12.828 21.953 1 98.06 84 PHE A CA 1
ATOM 692 C C . PHE A 1 84 ? -0.641 12.758 23.469 1 98.06 84 PHE A C 1
ATOM 694 O O . PHE A 1 84 ? -0.083 13.656 24.109 1 98.06 84 PHE A O 1
ATOM 701 N N . LEU A 1 85 ? -1.114 11.672 24.031 1 97.88 85 LEU A N 1
ATOM 702 C CA . LEU A 1 85 ? -1.279 11.625 25.484 1 97.88 85 LEU A CA 1
ATOM 703 C C . LEU A 1 85 ? -0.228 10.727 26.109 1 97.88 85 LEU A C 1
ATOM 705 O O . LEU A 1 85 ? 0.393 11.102 27.109 1 97.88 85 LEU A O 1
ATOM 709 N N . HIS A 1 86 ? -0.047 9.508 25.641 1 97.12 86 HIS A N 1
ATOM 710 C CA . HIS A 1 86 ? 0.944 8.547 26.109 1 97.12 86 HIS A CA 1
ATOM 711 C C . HIS A 1 86 ? 1.628 7.844 24.938 1 97.12 86 HIS A C 1
ATOM 713 O O . HIS A 1 86 ? 1.006 7.613 23.891 1 97.12 86 HIS A O 1
ATOM 719 N N . PRO A 1 87 ? 2.891 7.535 25.125 1 96.12 87 PRO A N 1
ATOM 720 C CA . PRO A 1 87 ? 3.586 6.828 24.047 1 96.12 87 PRO A CA 1
ATOM 721 C C . PRO A 1 87 ? 2.977 5.457 23.75 1 96.12 87 PRO A C 1
ATOM 723 O O . PRO A 1 87 ? 2.477 4.793 24.656 1 96.12 87 PRO A O 1
ATOM 726 N N . VAL A 1 88 ? 2.914 5.094 22.531 1 97.12 88 VAL A N 1
ATOM 727 C CA . VAL A 1 88 ? 2.48 3.773 22.078 1 97.12 88 VAL A CA 1
ATOM 728 C C . VAL A 1 88 ? 3.684 2.975 21.594 1 97.12 88 VAL A C 1
ATOM 730 O O . VAL A 1 88 ? 4.387 3.406 20.672 1 97.12 88 VAL A O 1
ATOM 733 N N . ALA A 1 89 ? 3.906 1.81 22.172 1 96.62 89 ALA A N 1
ATOM 734 C CA . ALA A 1 89 ? 5.086 1.016 21.828 1 96.62 89 ALA A CA 1
ATOM 735 C C . ALA A 1 89 ? 4.906 0.319 20.484 1 96.62 89 ALA A C 1
ATOM 737 O O . ALA A 1 89 ? 3.82 -0.172 20.172 1 96.62 89 ALA A O 1
ATOM 738 N N . TYR A 1 90 ? 5.973 0.291 19.688 1 94.62 90 TYR A N 1
ATOM 739 C CA . TYR A 1 90 ? 5.969 -0.529 18.469 1 94.62 90 TYR A CA 1
ATOM 740 C C . TYR A 1 90 ? 5.809 -2.004 18.812 1 94.62 90 TYR A C 1
ATOM 742 O O . TYR A 1 90 ? 6.164 -2.434 19.922 1 94.62 90 TYR A O 1
ATOM 750 N N . ASP A 1 91 ? 5.227 -2.699 17.844 1 91.62 91 ASP A N 1
ATOM 751 C CA . ASP A 1 91 ? 5.098 -4.152 17.875 1 91.62 91 ASP A CA 1
ATOM 752 C C . ASP A 1 91 ? 4.262 -4.605 19.078 1 91.62 91 ASP A C 1
ATOM 754 O O . ASP A 1 91 ? 4.508 -5.672 19.641 1 91.62 91 ASP A O 1
ATOM 758 N N . SER A 1 92 ? 3.418 -3.711 19.547 1 92.94 92 SER A N 1
ATOM 759 C CA . SER A 1 92 ? 2.412 -4.012 20.562 1 92.94 92 SER A CA 1
ATOM 760 C C . SER A 1 92 ? 1.009 -4.008 19.969 1 92.94 92 SER A C 1
ATOM 762 O O . SER A 1 92 ? 0.799 -3.508 18.859 1 92.94 92 SER A O 1
ATOM 764 N N . GLN A 1 93 ? 0.148 -4.645 20.656 1 93.62 93 GLN A N 1
ATOM 765 C CA . GLN A 1 93 ? -1.254 -4.621 20.266 1 93.62 93 GLN A CA 1
ATOM 766 C C . GLN A 1 93 ? -1.971 -3.4 20.828 1 93.62 93 GLN A C 1
ATOM 768 O O . GLN A 1 93 ? -1.706 -2.996 21.969 1 93.62 93 GLN A O 1
ATOM 773 N N . ALA A 1 94 ? -2.812 -2.781 20.062 1 96.69 94 ALA A N 1
ATOM 774 C CA . ALA A 1 94 ? -3.629 -1.65 20.5 1 96.69 94 ALA A CA 1
ATOM 775 C C . ALA A 1 94 ? -5.016 -1.7 19.859 1 96.69 94 ALA A C 1
ATOM 777 O O . ALA A 1 94 ? -5.266 -2.514 18.969 1 96.69 94 ALA A O 1
ATOM 778 N N . VAL A 1 95 ? -5.852 -0.945 20.469 1 97.44 95 VAL A N 1
ATOM 779 C CA . VAL A 1 95 ? -7.23 -0.87 20 1 97.44 95 VAL A CA 1
ATOM 780 C C . VAL A 1 95 ? -7.582 0.576 19.656 1 97.44 95 VAL A C 1
ATOM 782 O O . VAL A 1 95 ? -7.191 1.502 20.375 1 97.44 95 VAL A O 1
ATOM 785 N N . CYS A 1 96 ? -8.242 0.781 18.578 1 98.19 96 CYS A N 1
ATOM 786 C CA . CYS A 1 96 ? -8.781 2.084 18.203 1 98.19 96 CYS A CA 1
ATOM 787 C C . CYS A 1 96 ? -10.305 2.07 18.234 1 98.19 96 CYS A C 1
ATOM 789 O O . CYS A 1 96 ? -10.938 1.245 17.562 1 98.19 96 CYS A O 1
ATOM 791 N N . VAL A 1 97 ? -10.828 2.896 19.016 1 97.75 97 VAL A N 1
ATOM 792 C CA . VAL A 1 97 ? -12.273 3.102 19.016 1 97.75 97 VAL A CA 1
ATOM 793 C C . VAL A 1 97 ? -12.625 4.297 18.125 1 97.75 97 VAL A C 1
ATOM 795 O O . VAL A 1 97 ? -12.266 5.438 18.453 1 97.75 97 VAL A O 1
ATOM 798 N N . GLU A 1 98 ? -13.258 4.008 17.031 1 97.38 98 GLU A N 1
ATOM 799 C CA . GLU A 1 98 ? -13.68 5.039 16.094 1 97.38 98 GLU A CA 1
ATOM 800 C C . GLU A 1 98 ? -15.172 5.336 16.219 1 97.38 98 GLU A C 1
ATOM 802 O O . GLU A 1 98 ? -15.977 4.414 16.344 1 97.38 98 GLU A O 1
ATOM 807 N N . SER A 1 99 ? -15.492 6.645 16.266 1 96.5 99 SER A N 1
ATOM 808 C CA . SER A 1 99 ? -16.891 7.016 16.375 1 96.5 99 SER A CA 1
ATOM 809 C C . SER A 1 99 ? -17.203 8.281 15.578 1 96.5 99 SER A C 1
ATOM 811 O O . SER A 1 99 ? -16.312 9.109 15.352 1 96.5 99 SER A O 1
ATOM 813 N N . ILE A 1 100 ? -18.422 8.375 15.156 1 95.38 100 ILE A N 1
ATOM 814 C CA . ILE A 1 100 ? -18.891 9.625 14.57 1 95.38 100 ILE A CA 1
ATOM 815 C C . ILE A 1 100 ? -19.297 10.594 15.68 1 95.38 100 ILE A C 1
ATOM 817 O O . ILE A 1 100 ? -20.234 10.32 16.438 1 95.38 100 ILE A O 1
ATOM 821 N N . GLN A 1 101 ? -18.594 11.656 15.758 1 94.62 101 GLN A N 1
ATOM 822 C CA . GLN A 1 101 ? -18.875 12.625 16.812 1 94.62 101 GLN A CA 1
ATOM 823 C C . GLN A 1 101 ? -19.953 13.609 16.391 1 94.62 101 GLN A C 1
ATOM 825 O O . GLN A 1 101 ? -20.734 14.086 17.234 1 94.62 101 GLN A O 1
ATOM 830 N N . ASN A 1 102 ? -19.922 13.938 15.164 1 92.75 102 ASN A N 1
ATOM 831 C CA . ASN A 1 102 ? -20.859 14.922 14.625 1 92.75 102 ASN A CA 1
ATOM 832 C C . ASN A 1 102 ? -21.125 14.695 13.133 1 92.75 102 ASN A C 1
ATOM 834 O O . ASN A 1 102 ? -20.25 14.18 12.422 1 92.75 102 ASN A O 1
ATOM 838 N N . SER A 1 103 ? -22.266 14.93 12.703 1 91.94 103 SER A N 1
ATOM 839 C CA . SER A 1 103 ? -22.703 14.883 11.312 1 91.94 103 SER A CA 1
ATOM 840 C C . SER A 1 103 ? -23.688 16.016 11 1 91.94 103 SER A C 1
ATOM 842 O O . SER A 1 103 ? -24.766 16.078 11.578 1 91.94 103 SER A O 1
ATOM 844 N N . LYS A 1 104 ? -23.266 16.875 10.156 1 91.81 104 LYS A N 1
ATOM 845 C CA . LYS A 1 104 ? -24.062 18.047 9.859 1 91.81 104 LYS A CA 1
ATOM 846 C C . LYS A 1 104 ? -24.281 18.219 8.359 1 91.81 104 LYS A C 1
ATOM 848 O O . LYS A 1 104 ? -23.344 18.031 7.57 1 91.81 104 LYS A O 1
ATOM 853 N N . SER A 1 105 ? -25.453 18.562 7.969 1 89.75 105 SER A N 1
ATOM 854 C CA . SER A 1 105 ? -25.766 18.812 6.57 1 89.75 105 SER A CA 1
ATOM 855 C C . SER A 1 105 ? -25.75 20.312 6.27 1 89.75 105 SER A C 1
ATOM 857 O O . SER A 1 105 ? -26.188 21.125 7.082 1 89.75 105 SER A O 1
ATOM 859 N N . PHE A 1 106 ? -25.141 20.656 5.172 1 89.5 106 PHE A N 1
ATOM 860 C CA . PHE A 1 106 ? -25.141 22 4.609 1 89.5 106 PHE A CA 1
ATOM 861 C C . PHE A 1 106 ? -25.656 21.984 3.176 1 89.5 106 PHE A C 1
ATOM 863 O O . PHE A 1 106 ? -24.875 21.891 2.229 1 89.5 106 PHE A O 1
ATOM 870 N N . GLY A 1 107 ? -27 22.219 3.039 1 89.38 107 GLY A N 1
ATOM 871 C CA . GLY A 1 107 ? -27.547 22.047 1.705 1 89.38 107 GLY A CA 1
ATOM 872 C C . GLY A 1 107 ? -27.375 20.641 1.169 1 89.38 107 GLY A C 1
ATOM 873 O O . GLY A 1 107 ? -27.844 19.672 1.787 1 89.38 107 GLY A O 1
ATOM 874 N N . GLU A 1 108 ? -26.656 20.656 0.101 1 89.5 108 GLU A N 1
ATOM 875 C CA . GLU A 1 108 ? -26.438 19.359 -0.537 1 89.5 108 GLU A CA 1
ATOM 876 C C . GLU A 1 108 ? -25.125 18.734 -0.069 1 89.5 108 GLU A C 1
ATOM 878 O O . GLU A 1 108 ? -24.781 17.625 -0.481 1 89.5 108 GLU A O 1
ATOM 883 N N . ASN A 1 109 ? -24.484 19.438 0.825 1 93.38 109 ASN A N 1
ATOM 884 C CA . ASN A 1 109 ? -23.203 18.969 1.34 1 93.38 109 ASN A CA 1
ATOM 885 C C . ASN A 1 109 ? -23.312 18.453 2.768 1 93.38 109 ASN A C 1
ATOM 887 O O . ASN A 1 109 ? -24.328 18.672 3.43 1 93.38 109 ASN A O 1
ATOM 891 N N . HIS A 1 110 ? -22.344 17.672 3.145 1 93.81 110 HIS A N 1
ATOM 892 C CA . HIS A 1 110 ? -22.359 17.078 4.48 1 93.81 110 HIS A CA 1
ATOM 893 C C . HIS A 1 110 ? -20.969 17.125 5.117 1 93.81 110 HIS A C 1
ATOM 895 O O . HIS A 1 110 ? -19.969 16.891 4.441 1 93.81 110 HIS A O 1
ATOM 901 N N . MET A 1 111 ? -21 17.453 6.422 1 94.69 111 MET A N 1
ATOM 902 C CA . MET A 1 111 ? -19.766 17.391 7.215 1 94.69 111 MET A CA 1
ATOM 903 C C . MET A 1 111 ? -19.875 16.312 8.297 1 94.69 111 MET A C 1
ATOM 905 O O . MET A 1 111 ? -20.859 16.25 9.023 1 94.69 111 MET A O 1
ATOM 909 N N . VAL A 1 112 ? -18.875 15.453 8.352 1 94.88 112 VAL A N 1
ATOM 910 C CA . VAL A 1 112 ? -18.828 14.398 9.359 1 94.88 112 VAL A CA 1
ATOM 911 C C . VAL A 1 112 ? -17.547 14.523 10.18 1 94.88 112 VAL A C 1
ATOM 913 O O . VAL A 1 112 ? -16.453 14.633 9.625 1 94.88 112 VAL A O 1
ATOM 916 N N . THR A 1 113 ? -17.703 14.586 11.492 1 96.44 113 THR A N 1
ATOM 917 C CA . THR A 1 113 ? -16.547 14.578 12.391 1 96.44 113 THR A CA 1
ATOM 918 C C . THR A 1 113 ? -16.375 13.203 13.023 1 96.44 113 THR A C 1
ATOM 920 O O . THR A 1 113 ? -17.297 12.688 13.672 1 96.44 113 THR A O 1
ATOM 923 N N . ILE A 1 114 ? -15.219 12.641 12.805 1 96.94 114 ILE A N 1
ATOM 924 C CA . ILE A 1 114 ? -14.883 11.312 13.32 1 96.94 114 ILE A CA 1
ATOM 925 C C . ILE A 1 114 ? -13.875 11.445 14.461 1 96.94 114 ILE A C 1
ATOM 927 O O . ILE A 1 114 ? -12.93 12.234 14.375 1 96.94 114 ILE A O 1
ATOM 931 N N . GLN A 1 115 ? -14.133 10.727 15.484 1 97.88 115 GLN A N 1
ATOM 932 C CA . GLN A 1 115 ? -13.164 10.641 16.578 1 97.88 115 GLN A CA 1
ATOM 933 C C . GLN A 1 115 ? -12.578 9.242 16.672 1 97.88 115 GLN A C 1
ATOM 935 O O . GLN A 1 115 ? -13.305 8.25 16.594 1 97.88 115 GLN A O 1
ATOM 940 N N . ARG A 1 116 ? -11.281 9.141 16.812 1 98.19 116 ARG A N 1
ATOM 941 C CA . ARG A 1 116 ? -10.562 7.895 17.047 1 98.19 116 ARG A CA 1
ATOM 942 C C . ARG A 1 116 ? -9.789 7.957 18.359 1 98.19 116 ARG A C 1
ATOM 944 O O . ARG A 1 116 ? -9.023 8.891 18.594 1 98.19 116 ARG A O 1
ATOM 951 N N . GLU A 1 117 ? -10.055 7.039 19.203 1 98.5 117 GLU A N 1
ATOM 952 C CA . GLU A 1 117 ? -9.297 6.855 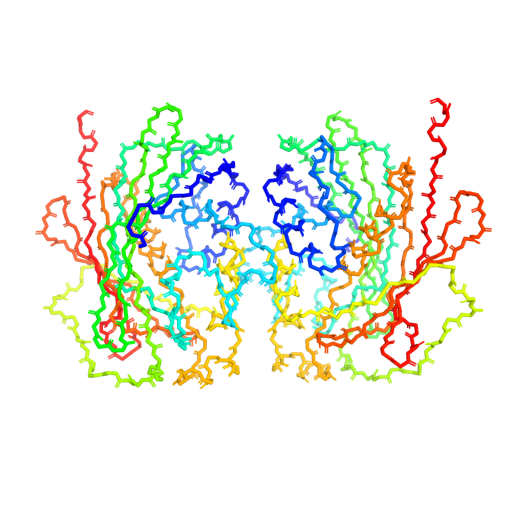20.438 1 98.5 117 GLU A CA 1
ATOM 953 C C . GLU A 1 117 ? -8.453 5.59 20.391 1 98.5 117 GLU A C 1
ATOM 955 O O . GLU A 1 117 ? -8.984 4.484 20.234 1 98.5 117 GLU A O 1
ATOM 960 N N . VAL A 1 118 ? -7.168 5.77 20.484 1 98.5 118 VAL A N 1
ATOM 961 C CA . VAL A 1 118 ? -6.254 4.633 20.5 1 98.5 118 VAL A CA 1
ATOM 962 C C . VAL A 1 118 ? -5.926 4.242 21.938 1 98.5 118 VAL A C 1
ATOM 964 O O . VAL A 1 118 ? -5.434 5.066 22.719 1 98.5 118 VAL A O 1
ATOM 967 N N . VAL A 1 119 ? -6.227 3.07 22.266 1 98.25 119 VAL A N 1
ATOM 968 C CA . VAL A 1 119 ? -5.965 2.525 23.594 1 98.25 119 VAL A CA 1
ATOM 969 C C . VAL A 1 119 ? -4.801 1.54 23.516 1 98.25 119 VAL A C 1
ATOM 971 O O . VAL A 1 119 ? -4.871 0.532 22.812 1 98.25 119 VAL A O 1
ATOM 974 N N . ALA A 1 120 ? -3.762 1.865 24.156 1 97.06 120 ALA A N 1
ATOM 975 C CA . ALA A 1 120 ? -2.578 1.02 24.297 1 97.06 120 ALA A CA 1
ATOM 976 C C . ALA A 1 120 ? -2.17 0.866 25.75 1 97.06 120 ALA A C 1
ATOM 978 O O . ALA A 1 120 ? -2.174 1.839 26.516 1 97.06 120 ALA A O 1
ATOM 979 N N . ASP A 1 121 ? -1.887 -0.415 26.141 1 94.81 121 ASP A N 1
ATOM 980 C CA . ASP A 1 121 ? -1.49 -0.724 27.516 1 94.81 121 ASP A CA 1
ATOM 981 C C . ASP A 1 121 ? -2.512 -0.19 28.516 1 94.81 121 ASP A C 1
ATOM 983 O O . ASP A 1 121 ? -2.143 0.404 29.531 1 94.81 121 ASP A O 1
ATOM 987 N N . GLY A 1 122 ? -3.709 -0.258 28.078 1 94.62 122 GLY A N 1
ATOM 988 C CA . GLY A 1 122 ? -4.809 0.05 28.984 1 94.62 122 GLY A CA 1
ATOM 989 C C . GLY A 1 122 ? -5.078 1.537 29.109 1 94.62 122 GLY A C 1
ATOM 990 O O . GLY A 1 122 ? -5.941 1.953 29.891 1 94.62 122 GLY A O 1
ATOM 991 N N . LEU A 1 123 ? -4.395 2.361 28.375 1 96.94 123 LEU A N 1
ATOM 992 C CA . LEU A 1 123 ? -4.543 3.811 28.453 1 96.94 123 LEU A CA 1
ATOM 993 C C . LEU A 1 123 ? -4.949 4.383 27.094 1 96.94 123 LEU A C 1
ATOM 995 O O . LEU A 1 123 ? -4.508 3.898 26.047 1 96.94 123 LEU A O 1
ATOM 999 N N . ILE A 1 124 ? -5.777 5.398 27.172 1 98.25 124 ILE A N 1
ATOM 1000 C CA . ILE A 1 124 ? -5.969 6.191 25.969 1 98.25 124 ILE A CA 1
ATOM 1001 C C . ILE A 1 124 ? -4.688 6.953 25.641 1 98.25 124 ILE A C 1
ATOM 1003 O O . ILE A 1 124 ? -4.312 7.887 26.344 1 98.25 124 ILE A O 1
ATOM 1007 N N . SER A 1 125 ? -4.055 6.531 24.578 1 98.38 125 SER A N 1
ATOM 1008 C CA . SER A 1 125 ? -2.723 7.047 24.281 1 98.38 125 SER A CA 1
ATOM 1009 C C . SER A 1 125 ? -2.775 8.156 23.234 1 98.38 125 SER A C 1
ATOM 1011 O O . SER A 1 125 ? -1.871 8.984 23.156 1 98.38 125 SER A O 1
ATOM 1013 N N . LEU A 1 126 ? -3.766 8.141 22.406 1 98.06 126 LEU A N 1
ATOM 1014 C CA . LEU A 1 126 ? -3.93 9.125 21.344 1 98.06 126 LEU A CA 1
ATOM 1015 C C . LEU A 1 126 ? -5.406 9.367 21.062 1 98.06 126 LEU A C 1
ATOM 1017 O O . LEU A 1 126 ? -6.199 8.422 21.016 1 98.06 126 LEU A O 1
ATOM 1021 N N . VAL A 1 127 ? -5.773 10.617 20.891 1 98.69 127 VAL A N 1
ATOM 1022 C CA . VAL A 1 127 ? -7.113 10.992 20.438 1 98.69 127 VAL A CA 1
ATOM 1023 C C . VAL A 1 127 ? -7.012 11.82 19.156 1 98.69 127 VAL A C 1
ATOM 1025 O O . VAL A 1 127 ? -6.289 12.812 19.109 1 98.69 127 VAL A O 1
ATOM 1028 N N . GLU A 1 128 ? -7.656 11.375 18.156 1 98.5 128 GLU A N 1
ATOM 1029 C CA . GLU A 1 128 ? -7.652 12.062 16.875 1 98.5 128 GLU A CA 1
ATOM 1030 C C . GLU A 1 128 ? -9.07 12.406 16.422 1 98.5 128 GLU A C 1
ATOM 1032 O O . GLU A 1 128 ? -9.984 11.586 16.547 1 98.5 128 GLU A O 1
ATOM 1037 N N . ARG A 1 129 ? -9.242 13.602 16.031 1 98 129 ARG A N 1
ATOM 1038 C CA . ARG A 1 129 ? -10.461 14.039 15.367 1 98 129 ARG A CA 1
ATOM 1039 C C . ARG A 1 129 ? -10.188 14.445 13.922 1 98 129 ARG A C 1
ATOM 1041 O O . ARG A 1 129 ? -9.18 15.109 13.641 1 98 129 ARG A O 1
ATOM 1048 N N . ARG A 1 130 ? -11 13.961 13.055 1 96.75 130 ARG A N 1
ATOM 1049 C CA . ARG A 1 130 ? -10.898 14.383 11.656 1 96.75 130 ARG A CA 1
ATOM 1050 C C . ARG A 1 130 ? -12.25 14.844 11.125 1 96.75 130 ARG A C 1
ATOM 1052 O O . ARG A 1 130 ? -13.297 14.312 11.523 1 96.75 130 ARG A O 1
ATOM 1059 N N . SER A 1 131 ? -12.211 15.789 10.312 1 97.06 131 SER A N 1
ATOM 1060 C CA . SER A 1 131 ? -13.406 16.312 9.664 1 97.06 131 SER A CA 1
ATOM 1061 C C . SER A 1 131 ? -13.414 15.992 8.172 1 97.06 131 SER A C 1
ATOM 1063 O O . SER A 1 131 ? -12.469 16.328 7.457 1 97.06 131 SER A O 1
ATOM 1065 N N . LEU A 1 132 ? -14.461 15.32 7.754 1 95.69 132 LEU A N 1
ATOM 1066 C CA . LEU A 1 132 ? -14.672 14.969 6.352 1 95.69 132 LEU A CA 1
ATOM 1067 C C . LEU A 1 132 ? -15.836 15.766 5.762 1 95.69 132 LEU A C 1
ATOM 1069 O O . LEU A 1 132 ? -16.859 15.953 6.422 1 95.69 132 LEU A O 1
ATOM 1073 N N . PHE A 1 133 ? -15.672 16.281 4.637 1 95.44 133 PHE A N 1
ATOM 1074 C CA . PHE A 1 133 ? -16.688 17.016 3.896 1 95.44 133 PHE A CA 1
ATOM 1075 C C . PHE A 1 133 ? -17.109 16.25 2.645 1 95.44 133 PHE A C 1
ATOM 1077 O O . PHE A 1 133 ? -16.25 15.82 1.86 1 95.44 133 PHE A O 1
ATOM 1084 N N . TYR A 1 134 ? -18.375 16 2.445 1 94.5 134 TYR A N 1
ATOM 1085 C CA . TYR A 1 134 ? -18.938 15.289 1.303 1 94.5 134 TYR A CA 1
ATOM 1086 C C . TYR A 1 134 ? -19.719 16.234 0.404 1 94.5 134 TYR A C 1
ATOM 1088 O O . TYR A 1 134 ? -20.547 17.016 0.883 1 94.5 134 TYR A O 1
ATOM 1096 N N . THR A 1 135 ? -19.484 16.172 -0.879 1 94.44 135 THR A N 1
ATOM 1097 C CA . THR A 1 135 ? -20.141 17.062 -1.816 1 94.44 135 THR A CA 1
ATOM 1098 C C . THR A 1 135 ? -20.297 16.406 -3.184 1 94.44 135 THR A C 1
ATOM 1100 O O . THR A 1 135 ? -19.594 15.438 -3.494 1 94.44 135 THR A O 1
ATOM 1103 N N . ASN A 1 136 ? -21.203 16.844 -3.967 1 92.69 136 ASN A N 1
ATOM 1104 C CA . ASN A 1 136 ? -21.391 16.375 -5.336 1 92.69 136 ASN A CA 1
ATOM 1105 C C . ASN A 1 136 ? -20.812 17.359 -6.348 1 92.69 136 ASN A C 1
ATOM 1107 O O . ASN A 1 136 ? -20.797 17.094 -7.551 1 92.69 136 ASN A O 1
ATOM 1111 N N . ASP A 1 137 ? -20.328 18.453 -5.82 1 93.62 137 ASP A N 1
ATOM 1112 C CA . ASP A 1 137 ? -19.719 19.438 -6.707 1 93.62 137 ASP A CA 1
ATOM 1113 C C . ASP A 1 137 ? -18.344 18.953 -7.191 1 93.62 137 ASP A C 1
ATOM 1115 O O . ASP A 1 137 ? -17.578 18.391 -6.422 1 93.62 137 ASP A O 1
ATOM 1119 N N . LEU A 1 138 ? -18.156 19.234 -8.445 1 95.12 138 LEU A N 1
ATOM 1120 C CA . LEU A 1 138 ? -16.812 19.016 -8.961 1 95.12 138 LEU A CA 1
ATOM 1121 C C . LEU A 1 138 ? -15.836 20.047 -8.391 1 95.12 138 LEU A C 1
ATOM 1123 O O . LEU A 1 138 ? -16.25 21.109 -7.93 1 95.12 138 LEU A O 1
ATOM 1127 N N . TYR A 1 139 ? -14.586 19.703 -8.43 1 95.5 139 TYR A N 1
ATOM 1128 C CA . TYR A 1 139 ? -13.57 20.625 -7.938 1 95.5 139 TYR A CA 1
ATOM 1129 C C . TYR A 1 139 ? -13.477 21.859 -8.828 1 95.5 139 TYR A C 1
ATOM 1131 O O . TYR A 1 139 ? -13.453 21.734 -10.055 1 95.5 139 TYR A O 1
ATOM 1139 N N . LYS A 1 140 ? -13.484 22.969 -8.211 1 93.69 140 LYS A N 1
ATOM 1140 C CA . LYS A 1 140 ? -13.156 24.25 -8.805 1 93.69 140 LYS A CA 1
ATOM 1141 C C . LYS A 1 140 ? -12.164 25.031 -7.941 1 93.69 140 LYS A C 1
ATOM 1143 O O . LYS A 1 140 ? -12.32 25.094 -6.723 1 93.69 140 LYS A O 1
ATOM 1148 N N . LYS A 1 141 ? -11.156 25.453 -8.641 1 93 141 LYS A N 1
ATOM 1149 C CA . LYS A 1 141 ? -10.164 26.203 -7.879 1 93 141 LYS A CA 1
ATOM 1150 C C . LYS A 1 141 ? -10.812 27.391 -7.16 1 93 141 LYS A C 1
ATOM 1152 O O . LYS A 1 141 ? -11.539 28.172 -7.773 1 93 141 LYS A O 1
ATOM 1157 N N . SER A 1 142 ? -10.57 27.422 -5.871 1 90.62 142 SER A N 1
ATOM 1158 C CA . SER A 1 142 ? -11.078 28.531 -5.074 1 90.62 142 SER A CA 1
ATOM 1159 C C . SER A 1 142 ? -10.117 29.703 -5.094 1 90.62 142 SER A C 1
ATOM 1161 O O . SER A 1 142 ? -9.008 29.609 -5.629 1 90.62 142 SER A O 1
ATOM 1163 N N . THR A 1 143 ? -10.641 30.875 -4.574 1 94.62 143 THR A N 1
ATOM 1164 C CA . THR A 1 143 ? -9.773 32.031 -4.418 1 94.62 143 THR A CA 1
ATOM 1165 C C . THR A 1 143 ? -8.57 31.703 -3.541 1 94.62 143 THR A C 1
ATOM 1167 O O . THR A 1 143 ? -8.734 31.219 -2.416 1 94.62 143 THR A O 1
ATOM 1170 N N . PRO A 1 144 ? -7.48 31.938 -4.117 1 96.56 144 PRO A N 1
ATOM 1171 C CA . PRO A 1 144 ? -6.277 31.594 -3.354 1 96.56 144 PRO A CA 1
ATOM 1172 C C . PRO A 1 144 ? -6.16 32.375 -2.053 1 96.56 144 PRO A C 1
ATOM 1174 O O . PRO A 1 144 ? -6.535 33.562 -2.004 1 96.56 144 PRO A O 1
ATOM 1177 N N . GLN A 1 145 ? -5.703 31.688 -1.043 1 97.44 145 GLN A N 1
ATOM 1178 C CA . GLN A 1 145 ? -5.297 32.312 0.212 1 97.44 145 GLN A CA 1
ATOM 1179 C C . GLN A 1 145 ? -3.779 32.312 0.366 1 97.44 145 GLN A C 1
ATOM 1181 O O . GLN A 1 145 ? -3.098 31.438 -0.189 1 97.44 145 GLN A O 1
ATOM 1186 N N . PHE A 1 146 ? -3.264 33.312 1.136 1 97.5 146 PHE A N 1
ATOM 1187 C CA . PHE A 1 146 ? -1.826 33.406 1.347 1 97.5 146 PHE A CA 1
ATOM 1188 C C . PHE A 1 146 ? -1.504 33.531 2.832 1 97.5 146 PHE A C 1
ATOM 1190 O O . PHE A 1 146 ? -2.318 34 3.617 1 97.5 146 PHE A O 1
ATOM 1197 N N . PRO A 1 147 ? -0.312 32.969 3.18 1 95.88 147 PRO A N 1
ATOM 1198 C CA . PRO A 1 147 ? 0.051 33.094 4.594 1 95.88 147 PRO A CA 1
ATOM 1199 C C . PRO A 1 147 ? 0.137 34.531 5.07 1 95.88 147 PRO A C 1
ATOM 1201 O O . PRO A 1 147 ? 0.575 35.406 4.32 1 95.88 147 PRO A O 1
ATOM 1204 N N . GLN A 1 148 ? -0.222 34.719 6.328 1 91.12 148 GLN A N 1
ATOM 1205 C CA . GLN A 1 148 ? -0.262 36.062 6.879 1 91.12 148 GLN A CA 1
ATOM 1206 C C . GLN A 1 148 ? 0.98 36.344 7.715 1 91.12 148 GLN A C 1
ATOM 1208 O O . GLN A 1 148 ? 1.162 37.469 8.195 1 91.12 148 GLN A O 1
ATOM 1213 N N . LYS A 1 149 ? 1.77 35.406 7.977 1 89.69 149 LYS A N 1
ATOM 1214 C CA . LYS A 1 149 ? 2.961 35.594 8.805 1 89.69 149 LYS A CA 1
ATOM 1215 C C . LYS A 1 149 ? 4.184 34.969 8.133 1 89.69 149 LYS A C 1
ATOM 1217 O O . LYS A 1 149 ? 4.066 34 7.375 1 89.69 149 LYS A O 1
ATOM 1222 N N . PRO A 1 150 ? 5.336 35.625 8.492 1 92 150 PRO A N 1
ATOM 1223 C CA . PRO A 1 150 ? 6.562 35.031 7.938 1 92 150 PRO A CA 1
ATOM 1224 C C . PRO A 1 150 ? 6.953 33.719 8.609 1 92 150 PRO A C 1
ATOM 1226 O O . PRO A 1 150 ? 6.68 33.531 9.797 1 92 150 PRO A O 1
ATOM 1229 N N . ALA A 1 151 ? 7.559 32.844 7.863 1 96.69 151 ALA A N 1
ATOM 1230 C CA . ALA A 1 151 ? 8.086 31.594 8.398 1 96.69 151 ALA A CA 1
ATOM 1231 C C . ALA A 1 151 ? 9.484 31.781 8.977 1 96.69 151 ALA A C 1
ATOM 1233 O O . ALA A 1 151 ? 10.289 32.562 8.438 1 96.69 151 ALA A O 1
ATOM 1234 N N . ILE A 1 152 ? 9.758 31.141 10.062 1 96.44 152 ILE A N 1
ATOM 1235 C CA . ILE A 1 152 ? 11.086 31.109 10.664 1 96.44 152 ILE A CA 1
ATOM 1236 C C . ILE A 1 152 ? 11.898 29.969 10.062 1 96.44 152 ILE A C 1
ATOM 1238 O O . ILE A 1 152 ? 13.102 30.109 9.828 1 96.44 152 ILE A O 1
ATOM 1242 N N . TYR A 1 153 ? 11.336 28.859 9.883 1 97.31 153 TYR A N 1
ATOM 1243 C CA . TYR A 1 153 ? 11.93 27.703 9.219 1 97.31 153 TYR A CA 1
ATOM 1244 C C . TYR A 1 153 ? 11.164 27.344 7.957 1 97.31 153 TYR A C 1
ATOM 1246 O O . TYR A 1 153 ? 9.938 27.438 7.918 1 97.31 153 TYR A O 1
ATOM 1254 N N . THR A 1 154 ? 11.875 26.969 6.914 1 98.25 154 THR A N 1
ATOM 1255 C CA . THR A 1 154 ? 11.25 26.5 5.684 1 98.25 154 THR A CA 1
ATOM 1256 C C . THR A 1 154 ? 11.961 25.266 5.1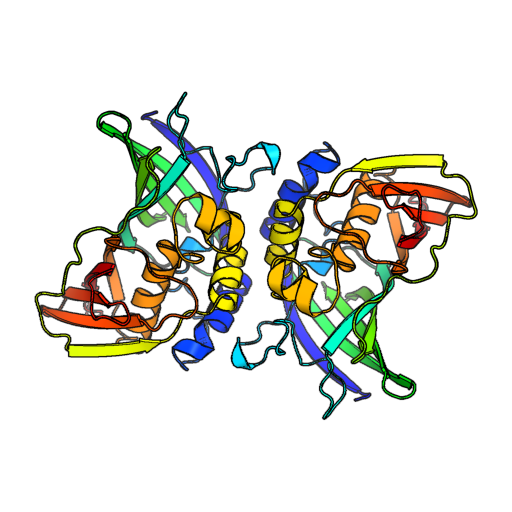48 1 98.25 154 THR A C 1
ATOM 1258 O O . THR A 1 154 ? 13.133 25.031 5.453 1 98.25 154 THR A O 1
ATOM 1261 N N . HIS A 1 155 ? 11.234 24.469 4.457 1 98.19 155 HIS A N 1
ATOM 1262 C CA . HIS A 1 155 ? 11.758 23.297 3.777 1 98.19 155 HIS A CA 1
ATOM 1263 C C . HIS A 1 155 ? 11 23.016 2.484 1 98.19 155 HIS A C 1
ATOM 1265 O O . HIS A 1 155 ? 9.773 22.859 2.498 1 98.19 155 HIS A O 1
ATOM 1271 N N . GLU A 1 156 ? 11.688 22.984 1.388 1 98.38 156 GLU A N 1
ATOM 1272 C CA . GLU A 1 156 ? 11.062 22.734 0.094 1 98.38 156 GLU A CA 1
ATOM 1273 C C . GLU A 1 156 ? 11.188 21.266 -0.313 1 98.38 156 GLU A C 1
ATOM 1275 O O . GLU A 1 156 ? 12.219 20.641 -0.078 1 98.38 156 GLU A O 1
ATOM 1280 N N . LEU A 1 157 ? 10.156 20.781 -0.818 1 97.94 157 LEU A N 1
ATOM 1281 C CA . LEU A 1 157 ? 10.164 19.422 -1.355 1 97.94 157 LEU A CA 1
ATOM 1282 C C . LEU A 1 157 ? 9.148 19.281 -2.484 1 97.94 157 LEU A C 1
ATOM 1284 O O . LEU A 1 157 ? 8.391 20.203 -2.76 1 97.94 157 LEU A O 1
ATOM 1288 N N . LYS A 1 158 ? 9.203 18.203 -3.18 1 98.38 158 LYS A N 1
ATOM 1289 C CA . LYS A 1 158 ? 8.305 17.875 -4.281 1 98.38 158 LYS A CA 1
ATOM 1290 C C . LYS A 1 158 ? 7.762 16.453 -4.152 1 98.38 158 LYS A C 1
ATOM 1292 O O . LYS A 1 158 ? 8.43 15.492 -4.523 1 98.38 158 LYS A O 1
ATOM 1297 N N . PRO A 1 159 ? 6.5 16.359 -3.574 1 98.25 159 PRO A N 1
ATOM 1298 C CA . PRO A 1 159 ? 5.938 15.008 -3.463 1 98.25 159 PRO A CA 1
ATOM 1299 C C . PRO A 1 159 ? 5.734 14.336 -4.82 1 98.25 159 PRO A C 1
ATOM 1301 O O . PRO A 1 159 ? 5.07 14.898 -5.699 1 98.25 159 PRO A O 1
ATOM 1304 N N . THR A 1 160 ? 6.289 13.188 -4.984 1 97 160 THR A N 1
ATOM 1305 C CA . THR A 1 160 ? 6.184 12.461 -6.246 1 97 160 THR A CA 1
ATOM 1306 C C . THR A 1 160 ? 4.957 11.555 -6.246 1 97 160 THR A C 1
ATOM 1308 O O . THR A 1 160 ? 4.332 11.344 -5.203 1 97 160 THR A O 1
ATOM 1311 N N . ASP A 1 161 ? 4.613 11.062 -7.477 1 95.75 161 ASP A N 1
ATOM 1312 C CA . ASP A 1 161 ? 3.545 10.07 -7.555 1 95.75 161 ASP A CA 1
ATOM 1313 C C . ASP A 1 161 ? 3.932 8.797 -6.816 1 95.75 161 ASP A C 1
ATOM 1315 O O . ASP A 1 161 ? 3.07 8.102 -6.273 1 95.75 161 ASP A O 1
ATOM 1319 N N . ILE A 1 162 ? 5.246 8.5 -6.684 1 96.25 162 ILE A N 1
ATOM 1320 C CA . ILE A 1 162 ? 5.715 7.324 -5.953 1 96.25 162 ILE A CA 1
ATOM 1321 C C . ILE A 1 162 ? 5.457 7.512 -4.461 1 96.25 162 ILE A C 1
ATOM 1323 O O . ILE A 1 162 ? 4.992 6.59 -3.785 1 96.25 162 ILE A O 1
ATOM 1327 N N . LEU A 1 163 ? 5.762 8.703 -3.947 1 97.38 163 LEU A N 1
ATOM 1328 C CA . LEU A 1 163 ? 5.48 8.969 -2.539 1 97.38 163 LEU A CA 1
ATOM 1329 C C . LEU A 1 163 ? 3.994 8.812 -2.242 1 97.38 163 LEU A C 1
ATOM 1331 O O . LEU A 1 163 ? 3.619 8.195 -1.242 1 97.38 163 LEU A O 1
ATOM 1335 N N . LEU A 1 164 ? 3.174 9.406 -3.129 1 98.12 164 LEU A N 1
ATOM 1336 C CA . LEU A 1 164 ? 1.731 9.312 -2.934 1 98.12 164 LEU A CA 1
ATOM 1337 C C . LEU A 1 164 ? 1.277 7.855 -2.973 1 98.12 164 LEU A C 1
ATOM 1339 O O . LEU A 1 164 ? 0.481 7.426 -2.135 1 98.12 164 LEU A O 1
ATOM 1343 N N . PHE A 1 165 ? 1.779 7.09 -3.902 1 96.88 165 PHE A N 1
ATOM 1344 C CA . PHE A 1 165 ? 1.447 5.672 -3.982 1 96.88 165 PHE A CA 1
ATOM 1345 C C . PHE A 1 165 ? 1.854 4.949 -2.703 1 96.88 165 PHE A C 1
ATOM 1347 O O . PHE A 1 165 ? 1.074 4.168 -2.15 1 96.88 165 PHE A O 1
ATOM 1354 N N . ARG A 1 166 ? 3.074 5.164 -2.281 1 97.38 166 ARG A N 1
ATOM 1355 C CA . ARG A 1 166 ? 3.58 4.488 -1.092 1 97.38 166 ARG A CA 1
ATOM 1356 C C . ARG A 1 166 ? 2.764 4.863 0.141 1 97.38 166 ARG A C 1
ATOM 1358 O O . ARG A 1 166 ? 2.514 4.02 1.006 1 97.38 166 ARG A O 1
ATOM 1365 N N . TYR A 1 167 ? 2.379 6.094 0.223 1 98.38 167 TYR A N 1
ATOM 1366 C CA . TYR A 1 167 ? 1.568 6.5 1.366 1 98.38 167 TYR A CA 1
ATOM 1367 C C . TYR A 1 167 ? 0.191 5.848 1.316 1 98.38 167 TYR A C 1
ATOM 1369 O O . TYR A 1 167 ? -0.311 5.363 2.334 1 98.38 167 TYR A O 1
ATOM 1377 N N . SER A 1 168 ? -0.465 5.875 0.136 1 98 168 SER A N 1
ATOM 1378 C CA . SER A 1 168 ? -1.707 5.133 -0.043 1 98 168 SER A CA 1
ATOM 1379 C C . SER A 1 168 ? -1.535 3.668 0.346 1 98 168 SER A C 1
ATOM 1381 O O . SER A 1 168 ? -2.414 3.082 0.982 1 98 168 SER A O 1
ATOM 1383 N N . SER A 1 169 ? -0.407 3.117 -0.044 1 96.44 169 SER A N 1
ATOM 1384 C CA . SER A 1 169 ? -0.106 1.719 0.244 1 96.44 169 SER A CA 1
ATOM 1385 C C . SER A 1 169 ? -0.058 1.461 1.746 1 96.44 169 SER A C 1
ATOM 1387 O O . SER A 1 169 ? -0.739 0.565 2.25 1 96.44 169 SER A O 1
ATOM 1389 N N . LEU A 1 170 ? 0.626 2.291 2.41 1 97.44 170 LEU A N 1
ATOM 1390 C CA . LEU A 1 170 ? 0.881 2.088 3.832 1 97.44 170 LEU A CA 1
ATOM 1391 C C . LEU A 1 170 ? -0.379 2.344 4.652 1 97.44 170 LEU A C 1
ATOM 1393 O O . LEU A 1 170 ? -0.506 1.847 5.773 1 97.44 170 LEU A O 1
ATOM 1397 N N . THR A 1 171 ? -1.307 3.088 4.133 1 97.19 171 THR A N 1
ATOM 1398 C CA . THR A 1 171 ? -2.553 3.373 4.836 1 97.19 171 THR A CA 1
ATOM 1399 C C . THR A 1 171 ? -3.699 2.545 4.262 1 97.19 171 THR A C 1
ATOM 1401 O O . THR A 1 171 ? -4.863 2.766 4.605 1 97.19 171 THR A O 1
ATOM 1404 N N . PHE A 1 172 ? -3.355 1.615 3.34 1 96.56 172 PHE A N 1
ATOM 1405 C CA . PHE A 1 172 ? -4.328 0.752 2.678 1 96.56 172 PHE A CA 1
ATOM 1406 C C . PHE A 1 172 ? -5.492 1.567 2.129 1 96.56 172 PHE A C 1
ATOM 1408 O O . PHE A 1 172 ? -6.648 1.169 2.258 1 96.56 172 PHE A O 1
ATOM 1415 N N . ASN A 1 173 ? -5.152 2.744 1.619 1 95.25 173 ASN A N 1
ATOM 1416 C CA . ASN A 1 173 ? -6.094 3.715 1.071 1 95.25 173 ASN A CA 1
ATOM 1417 C C . ASN A 1 173 ? -6.188 3.605 -0.448 1 95.25 173 ASN A C 1
ATOM 1419 O O . ASN A 1 173 ? -5.359 4.164 -1.167 1 95.25 173 ASN A O 1
ATOM 1423 N N . ALA A 1 174 ? -7.262 3.033 -0.928 1 95.12 174 ALA A N 1
ATOM 1424 C CA . ALA A 1 174 ? -7.402 2.812 -2.365 1 95.12 174 ALA A CA 1
ATOM 1425 C C . ALA A 1 174 ? -8.188 3.945 -3.02 1 95.12 174 ALA A C 1
ATOM 1427 O O . ALA A 1 174 ? -8.758 3.77 -4.098 1 95.12 174 ALA A O 1
ATOM 1428 N N . HIS A 1 175 ? -8.312 5.098 -2.34 1 95.69 175 HIS A N 1
ATOM 1429 C CA . HIS A 1 175 ? -8.961 6.25 -2.949 1 95.69 175 HIS A CA 1
ATOM 1430 C C . HIS A 1 175 ? -8.25 6.672 -4.23 1 95.69 175 HIS A C 1
ATOM 1432 O O . HIS A 1 175 ? -7.121 7.164 -4.184 1 95.69 175 HIS A O 1
ATOM 1438 N N . ARG A 1 176 ? -8.938 6.652 -5.316 1 95.69 176 ARG A N 1
ATOM 1439 C CA . ARG A 1 176 ? -8.359 6.711 -6.656 1 95.69 176 ARG A CA 1
ATOM 1440 C C . ARG A 1 176 ? -7.773 8.094 -6.941 1 95.69 176 ARG A C 1
ATOM 1442 O O . ARG A 1 176 ? -6.855 8.227 -7.75 1 95.69 176 ARG A O 1
ATOM 1449 N N . ILE A 1 177 ? -8.172 9.117 -6.27 1 96.69 177 ILE A N 1
ATOM 1450 C CA . ILE A 1 177 ? -7.727 10.477 -6.578 1 96.69 177 ILE A CA 1
ATOM 1451 C C . ILE A 1 177 ? -6.246 10.625 -6.238 1 96.69 177 ILE A C 1
ATOM 1453 O O . ILE A 1 177 ? -5.609 11.609 -6.621 1 96.69 177 ILE A O 1
ATOM 1457 N N . HIS A 1 178 ? -5.684 9.664 -5.535 1 97.44 178 HIS A N 1
ATOM 1458 C CA . HIS A 1 178 ? -4.305 9.781 -5.078 1 97.44 178 HIS A CA 1
ATOM 1459 C C . HIS A 1 178 ? -3.348 9.031 -5.996 1 97.44 178 HIS A C 1
ATOM 1461 O O . HIS A 1 178 ? -2.127 9.148 -5.859 1 97.44 178 HIS A O 1
ATOM 1467 N N . TYR A 1 179 ? -3.83 8.219 -6.961 1 95 179 TYR A N 1
ATOM 1468 C CA . TYR A 1 179 ? -2.875 7.461 -7.758 1 95 179 TYR A CA 1
ATOM 1469 C C . TYR A 1 179 ? -3.387 7.266 -9.18 1 95 179 TYR A C 1
ATOM 1471 O O . TYR A 1 179 ? -2.646 6.809 -10.055 1 95 179 TYR A O 1
ATOM 1479 N N . ASN A 1 180 ? -4.629 7.605 -9.477 1 94.5 180 ASN A N 1
ATOM 1480 C CA . ASN A 1 180 ? -5.234 7.488 -10.797 1 94.5 180 ASN A CA 1
ATOM 1481 C C . ASN A 1 180 ? -5.59 8.852 -11.375 1 94.5 180 ASN A C 1
ATOM 1483 O O . ASN A 1 180 ? -6.613 9.438 -11.016 1 94.5 180 ASN A O 1
ATOM 1487 N N . LYS A 1 181 ? -4.793 9.281 -12.297 1 94.56 181 LYS A N 1
ATOM 1488 C CA . LYS A 1 181 ? -4.941 10.625 -12.836 1 94.56 181 LYS A CA 1
ATOM 1489 C C . LYS A 1 181 ? -6.258 10.773 -13.594 1 94.56 181 LYS A C 1
ATOM 1491 O O . LYS A 1 181 ? -6.941 11.789 -13.469 1 94.56 181 LYS A O 1
ATOM 1496 N N . ASP A 1 182 ? -6.574 9.734 -14.383 1 93.31 182 ASP A N 1
ATOM 1497 C CA . ASP A 1 182 ? -7.832 9.773 -15.125 1 93.31 182 ASP A CA 1
ATOM 1498 C C . ASP A 1 182 ? -9.016 9.969 -14.18 1 93.31 182 ASP A C 1
ATOM 1500 O O . ASP A 1 182 ? -9.922 10.758 -14.469 1 93.31 182 ASP A O 1
ATOM 1504 N N . TYR A 1 183 ? -8.984 9.289 -13.117 1 94.12 183 TYR A N 1
ATOM 1505 C CA . TYR A 1 183 ? -10.07 9.422 -12.156 1 94.12 183 TYR A CA 1
ATOM 1506 C C . TYR A 1 183 ? -10.07 10.805 -11.516 1 94.12 183 TYR A C 1
ATOM 1508 O O . TYR A 1 183 ? -11.117 11.43 -11.367 1 94.12 183 TYR A O 1
ATOM 1516 N N . ALA A 1 184 ? -8.906 11.305 -11.078 1 95.75 184 ALA A N 1
ATOM 1517 C CA . ALA A 1 184 ? -8.797 12.633 -10.477 1 95.75 184 ALA A CA 1
ATOM 1518 C C . ALA A 1 184 ? -9.367 13.703 -11.406 1 95.75 184 ALA A C 1
ATOM 1520 O O . ALA A 1 184 ? -10.086 14.602 -10.961 1 95.75 184 ALA A O 1
ATOM 1521 N N . MET A 1 185 ? -9.109 13.516 -12.664 1 95.38 185 MET A N 1
ATOM 1522 C CA . MET A 1 185 ? -9.586 14.484 -13.648 1 95.38 185 MET A CA 1
ATOM 1523 C C . MET A 1 185 ? -11.109 14.438 -13.766 1 95.38 185 MET A C 1
ATOM 1525 O O . MET A 1 185 ? -11.75 15.461 -14 1 95.38 185 MET A O 1
ATOM 1529 N N . ARG A 1 186 ? -11.633 13.289 -13.602 1 94.19 186 ARG A N 1
ATOM 1530 C CA . ARG A 1 186 ? -13.086 13.156 -13.641 1 94.19 186 ARG A CA 1
ATOM 1531 C C . ARG A 1 186 ? -13.742 13.898 -12.484 1 94.19 186 ARG A C 1
ATOM 1533 O O . ARG A 1 186 ? -14.891 14.344 -12.586 1 94.19 186 ARG A O 1
ATOM 1540 N N . GLU A 1 187 ? -13.047 14.07 -11.375 1 94.88 187 GLU A N 1
ATOM 1541 C CA . GLU A 1 187 ? -13.562 14.82 -10.242 1 94.88 187 GLU A CA 1
ATOM 1542 C C . GLU A 1 187 ? -13.227 16.312 -10.367 1 94.88 187 GLU A C 1
ATOM 1544 O O . GLU A 1 187 ? -13.516 17.094 -9.453 1 94.88 187 GLU A O 1
ATOM 1549 N N . GLY A 1 188 ? -12.555 16.672 -11.461 1 95.88 188 GLY A N 1
ATOM 1550 C CA . GLY A 1 188 ? -12.289 18.062 -11.75 1 95.88 188 GLY A CA 1
ATOM 1551 C C . GLY A 1 188 ? -10.883 18.5 -11.391 1 95.88 188 GLY A C 1
ATOM 1552 O O . GLY A 1 188 ? -10.5 19.656 -11.617 1 95.88 188 GLY A O 1
ATOM 1553 N N . TYR A 1 189 ? -10.062 17.609 -10.844 1 96.88 189 TYR A N 1
ATOM 1554 C CA . TYR A 1 189 ? -8.711 17.969 -10.43 1 96.88 189 TYR A CA 1
ATOM 1555 C C . TYR A 1 189 ? -7.75 17.922 -11.609 1 96.88 189 TYR A C 1
ATOM 1557 O O . TYR A 1 189 ? -7.914 17.109 -12.516 1 96.88 189 TYR A O 1
ATOM 1565 N N . PRO A 1 190 ? -6.746 18.75 -11.594 1 96.12 190 PRO A N 1
ATOM 1566 C CA . PRO A 1 190 ? -5.793 18.75 -12.703 1 96.12 190 PRO A CA 1
ATOM 1567 C C . PRO A 1 190 ? -4.793 17.609 -12.625 1 96.12 190 PRO A C 1
ATOM 1569 O O . PRO A 1 190 ? -4.117 17.297 -13.609 1 96.12 190 PRO A O 1
ATOM 1572 N N . ASN A 1 191 ? -4.621 17 -11.477 1 96.5 191 ASN A N 1
ATOM 1573 C CA . ASN A 1 191 ? -3.668 15.938 -11.203 1 96.5 191 ASN A CA 1
ATOM 1574 C C . ASN A 1 191 ? -4.043 15.156 -9.945 1 96.5 191 ASN A C 1
ATOM 1576 O O . ASN A 1 191 ? -5.035 15.477 -9.281 1 96.5 191 ASN A O 1
ATOM 1580 N N . ILE A 1 192 ? -3.289 14.055 -9.719 1 97.12 192 ILE A N 1
ATOM 1581 C CA . ILE A 1 192 ? -3.553 13.305 -8.492 1 97.12 192 ILE A CA 1
ATOM 1582 C C . ILE A 1 192 ? -3.188 14.148 -7.277 1 97.12 192 ILE A C 1
ATOM 1584 O O . ILE A 1 192 ? -2.264 14.961 -7.336 1 97.12 192 ILE A O 1
ATOM 1588 N N . LEU A 1 193 ? -3.879 13.945 -6.195 1 98.25 193 LEU A N 1
ATOM 1589 C CA . LEU A 1 193 ? -3.844 14.828 -5.035 1 98.25 193 LEU A CA 1
ATOM 1590 C C . LEU A 1 193 ? -2.963 14.25 -3.936 1 98.25 193 LEU A C 1
ATOM 1592 O O . LEU A 1 193 ? -2.975 13.047 -3.695 1 98.25 193 LEU A O 1
ATOM 1596 N N . VAL A 1 194 ? -2.229 15.141 -3.287 1 98.69 194 VAL A N 1
ATOM 1597 C CA . VAL A 1 194 ? -1.527 14.781 -2.059 1 98.69 194 VAL A CA 1
ATOM 1598 C C . VAL A 1 194 ? -2.537 14.516 -0.945 1 98.69 194 VAL A C 1
ATOM 1600 O O . VAL A 1 194 ? -3.506 15.266 -0.787 1 98.69 194 VAL A O 1
ATOM 1603 N N . HIS A 1 195 ? -2.328 13.461 -0.212 1 98.5 195 HIS A N 1
ATOM 1604 C CA . HIS A 1 195 ? -3.242 13.094 0.863 1 98.5 195 HIS A CA 1
ATOM 1605 C C . HIS A 1 195 ? -3.26 14.148 1.961 1 98.5 195 HIS A C 1
ATOM 1607 O O . HIS A 1 195 ? -2.215 14.688 2.326 1 98.5 195 HIS A O 1
ATOM 1613 N N . GLY A 1 196 ? -4.484 14.43 2.479 1 98.06 196 GLY A N 1
ATOM 1614 C CA . GLY A 1 196 ? -4.547 15.219 3.701 1 98.06 196 GLY A CA 1
ATOM 1615 C C . GLY A 1 196 ? -3.689 14.656 4.816 1 98.06 196 GLY A C 1
ATOM 1616 O O . GLY A 1 196 ? -2.834 15.352 5.363 1 98.06 196 GLY A O 1
ATOM 1617 N N . PRO A 1 197 ? -3.883 13.414 5.105 1 98.12 197 PRO A N 1
ATOM 1618 C CA . PRO A 1 197 ? -3.078 12.805 6.168 1 98.12 197 PRO A CA 1
ATOM 1619 C C . PRO A 1 197 ? -1.583 12.812 5.855 1 98.12 197 PRO A C 1
ATOM 1621 O O . PRO A 1 197 ? -0.758 12.883 6.773 1 98.12 197 PRO A O 1
ATOM 1624 N N . LEU A 1 198 ? -1.178 12.734 4.621 1 98.69 198 LEU A N 1
ATOM 1625 C CA . LEU A 1 198 ? 0.242 12.82 4.297 1 98.69 198 LEU A CA 1
ATOM 1626 C C . LEU A 1 198 ? 0.799 14.195 4.664 1 98.69 198 LEU A C 1
ATOM 1628 O O . LEU A 1 198 ? 1.929 14.305 5.145 1 98.69 198 LEU A O 1
ATOM 1632 N N . THR A 1 199 ? 0.021 15.266 4.426 1 98.75 199 THR A N 1
ATOM 1633 C CA . THR A 1 199 ? 0.488 16.594 4.797 1 98.75 199 THR A CA 1
ATOM 1634 C C . THR A 1 199 ? 0.725 16.688 6.301 1 98.75 199 THR A C 1
ATOM 1636 O O . THR A 1 199 ? 1.688 17.312 6.742 1 98.75 199 THR A O 1
ATOM 1639 N N . VAL A 1 200 ? -0.135 16.047 7.055 1 98.56 200 VAL A N 1
ATOM 1640 C CA . VAL A 1 200 ? 0.023 15.969 8.5 1 98.56 200 VAL A CA 1
ATOM 1641 C C . VAL A 1 200 ? 1.322 15.242 8.844 1 98.56 200 VAL A C 1
ATOM 1643 O O . VAL A 1 200 ? 2.119 15.727 9.648 1 98.56 200 VAL A O 1
ATOM 1646 N N . THR A 1 201 ? 1.549 14.141 8.203 1 98.31 201 THR A N 1
ATOM 1647 C CA . THR A 1 201 ? 2.744 13.328 8.414 1 98.31 201 THR A CA 1
ATOM 1648 C C . THR A 1 201 ? 4 14.117 8.055 1 98.31 201 THR A C 1
ATOM 1650 O O . THR A 1 201 ? 4.98 14.109 8.805 1 98.31 201 THR A O 1
ATOM 1653 N N . LEU A 1 202 ? 3.949 14.82 6.934 1 98.31 202 LEU A N 1
ATOM 1654 C CA . LEU A 1 202 ? 5.098 15.602 6.488 1 98.31 202 LEU A CA 1
ATOM 1655 C C . LEU A 1 202 ? 5.445 16.688 7.504 1 98.31 202 LEU A C 1
ATOM 1657 O O . LEU A 1 202 ? 6.617 16.859 7.852 1 98.31 202 LEU A O 1
ATOM 1661 N N . LEU A 1 203 ? 4.465 17.391 7.984 1 98.44 203 LEU A N 1
ATOM 1662 C CA . LEU A 1 203 ? 4.699 18.484 8.914 1 98.44 203 LEU A CA 1
ATOM 1663 C C . LEU A 1 203 ? 5.25 17.969 10.242 1 98.44 203 LEU A C 1
ATOM 1665 O O . LEU A 1 203 ? 6.207 18.516 10.781 1 98.44 203 LEU A O 1
ATOM 1669 N N . LEU A 1 204 ? 4.684 16.922 10.719 1 97.38 204 LEU A N 1
ATOM 1670 C CA . LEU A 1 204 ? 5.121 16.375 12 1 97.38 204 LEU A CA 1
ATOM 1671 C C . LEU A 1 204 ? 6.508 15.758 11.883 1 97.38 204 LEU A C 1
ATOM 1673 O O . LEU A 1 204 ? 7.332 15.883 12.789 1 97.38 204 LEU A O 1
ATOM 1677 N N . GLU A 1 205 ? 6.75 15 10.789 1 96.12 205 GLU A N 1
ATOM 1678 C CA . GLU A 1 205 ? 8.086 14.461 10.539 1 96.12 205 GLU A CA 1
ATOM 1679 C C . GLU A 1 205 ? 9.125 15.578 10.477 1 96.12 205 GLU A C 1
ATOM 1681 O O . GLU A 1 205 ? 10.18 15.484 11.109 1 96.12 205 GLU A O 1
ATOM 1686 N N . TRP A 1 206 ? 8.805 16.578 9.734 1 96.62 206 TRP A N 1
ATOM 1687 C CA . TRP A 1 206 ? 9.719 17.703 9.602 1 96.62 206 TRP A CA 1
ATOM 1688 C C . TRP A 1 206 ? 9.969 18.375 10.953 1 96.62 206 TRP A C 1
ATOM 1690 O O . TRP A 1 206 ? 11.109 18.672 11.305 1 96.62 206 TRP A O 1
ATOM 1700 N N . PHE A 1 207 ? 8.922 18.594 11.688 1 96.19 207 PHE A N 1
ATOM 1701 C CA . PHE A 1 207 ? 9.047 19.188 13.016 1 96.19 207 PHE A CA 1
ATOM 1702 C C . PHE A 1 207 ? 10.023 18.391 13.867 1 96.19 207 PHE A C 1
ATOM 1704 O O . PHE A 1 207 ? 10.867 18.969 14.562 1 96.19 207 PHE A O 1
ATOM 1711 N N . SER A 1 208 ? 9.898 17.094 13.789 1 93 208 SER A N 1
ATOM 1712 C CA . SER A 1 208 ? 10.758 16.234 14.586 1 93 208 SER A CA 1
ATOM 1713 C C . SER A 1 208 ? 12.219 16.344 14.156 1 93 208 SER A C 1
ATOM 1715 O O . SER A 1 208 ? 13.125 16.141 14.961 1 93 208 SER A O 1
ATOM 1717 N N . THR A 1 209 ? 12.453 16.609 12.859 1 92.75 209 THR A N 1
ATOM 1718 C CA . THR A 1 209 ? 13.828 16.781 12.391 1 92.75 209 THR A CA 1
ATOM 1719 C C . THR A 1 209 ? 14.422 18.078 12.945 1 92.75 209 THR A C 1
ATOM 1721 O O . THR A 1 209 ? 15.625 18.156 13.188 1 92.75 209 THR A O 1
ATOM 1724 N N . LEU A 1 210 ? 13.562 19.047 13.125 1 92.06 210 LEU A N 1
ATOM 1725 C CA . LEU A 1 210 ? 14.008 20.359 13.602 1 92.06 210 LEU A CA 1
ATOM 1726 C C . LEU A 1 210 ? 14.18 20.359 15.117 1 92.06 210 LEU A C 1
ATOM 1728 O O . LEU A 1 210 ? 15.141 20.938 15.633 1 92.06 210 LEU A O 1
ATOM 1732 N N . PHE A 1 211 ? 13.195 19.734 15.781 1 89.69 211 PHE A N 1
ATOM 1733 C CA . PHE A 1 211 ? 13.125 19.828 17.234 1 89.69 211 PHE A CA 1
ATOM 1734 C C . PHE A 1 211 ? 13.016 18.438 17.859 1 89.69 211 PHE A C 1
ATOM 1736 O O . PHE A 1 211 ? 12.078 18.156 18.609 1 89.69 211 PHE A O 1
ATOM 1743 N N . GLY A 1 212 ? 13.891 17.547 17.656 1 82 212 GLY A N 1
ATOM 1744 C CA . GLY A 1 212 ? 13.836 16.141 18.062 1 82 212 GLY A CA 1
ATOM 1745 C C . GLY A 1 212 ? 13.703 15.953 19.562 1 82 212 GLY A C 1
ATOM 1746 O O . GLY A 1 212 ? 13.258 14.906 20.016 1 82 212 GLY A O 1
ATOM 1747 N N . ASP A 1 213 ? 13.914 16.984 20.281 1 84.44 213 ASP A N 1
ATOM 1748 C CA . ASP A 1 213 ? 13.906 16.859 21.734 1 84.44 213 ASP A CA 1
ATOM 1749 C C . ASP A 1 213 ? 12.57 17.328 22.328 1 84.44 213 ASP A C 1
ATOM 1751 O O . ASP A 1 213 ? 12.273 17.078 23.5 1 84.44 213 ASP A O 1
ATOM 1755 N N . LEU A 1 214 ? 11.766 17.953 21.594 1 90.75 214 LEU A N 1
ATOM 1756 C CA . LEU A 1 214 ? 10.477 18.453 22.078 1 90.75 214 LEU A CA 1
ATOM 1757 C C . LEU A 1 214 ? 9.406 17.375 21.969 1 90.75 214 LEU A C 1
ATOM 1759 O O . LEU A 1 214 ? 9.383 16.609 21 1 90.75 214 LEU A O 1
ATOM 1763 N N . VAL A 1 215 ? 8.602 17.375 22.984 1 94.62 215 VAL A N 1
ATOM 1764 C CA . VAL A 1 215 ? 7.484 16.438 23 1 94.62 215 VAL A CA 1
ATOM 1765 C C . VAL A 1 215 ? 6.219 17.125 22.484 1 94.62 215 VAL A C 1
ATOM 1767 O O . VAL A 1 215 ? 5.762 18.094 23.062 1 94.62 215 VAL A O 1
ATOM 1770 N N . VAL A 1 216 ? 5.672 16.625 21.453 1 97.06 216 VAL A N 1
ATOM 1771 C CA . VAL A 1 216 ? 4.453 17.188 20.875 1 97.06 216 VAL A CA 1
ATOM 1772 C C . VAL A 1 216 ? 3.244 16.734 21.703 1 97.06 216 VAL A C 1
ATOM 1774 O O . VAL A 1 216 ? 3.037 15.539 21.906 1 97.06 216 VAL A O 1
ATOM 1777 N N . LYS A 1 217 ? 2.477 17.703 22.109 1 97.56 217 LYS A N 1
ATOM 1778 C CA . LYS A 1 217 ? 1.263 17.438 22.875 1 97.56 217 LYS A CA 1
ATOM 1779 C C . LYS A 1 217 ? 0.044 17.359 21.969 1 97.56 217 LYS A C 1
ATOM 1781 O O . LYS A 1 217 ? -0.836 16.516 22.188 1 97.56 217 LYS A O 1
ATOM 1786 N N . SER A 1 218 ? 0.023 18.219 21.078 1 98.5 218 SER A N 1
ATOM 1787 C CA . SER A 1 218 ? -1.128 18.234 20.188 1 98.5 218 SER A CA 1
ATOM 1788 C C . SER A 1 218 ? -0.788 18.906 18.859 1 98.5 218 SER A C 1
ATOM 1790 O O . SER A 1 218 ? 0.179 19.672 18.766 1 98.5 218 SER A O 1
ATOM 1792 N N . PHE A 1 219 ? -1.485 18.547 17.844 1 98.81 219 PHE A N 1
ATOM 1793 C CA . PHE A 1 219 ? -1.396 19.141 16.516 1 98.81 219 PHE A CA 1
ATOM 1794 C C . PHE A 1 219 ? -2.785 19.359 15.93 1 98.81 219 PHE A C 1
ATOM 1796 O O . PHE A 1 219 ? -3.531 18.406 15.711 1 98.81 219 PHE A O 1
ATOM 1803 N N . LYS A 1 220 ? -3.176 20.609 15.758 1 98.81 220 LYS A N 1
ATOM 1804 C CA . LYS A 1 220 ? -4.41 21 15.078 1 98.81 220 LYS A CA 1
ATOM 1805 C C . LYS A 1 220 ? -4.121 21.516 13.672 1 98.81 220 LYS A C 1
ATOM 1807 O O . LYS A 1 220 ? -3.162 22.266 13.461 1 98.81 220 LYS A O 1
ATOM 1812 N N . TYR A 1 221 ? -4.918 21.078 12.672 1 98.69 221 TYR A N 1
ATOM 1813 C CA . TYR A 1 221 ? -4.602 21.438 11.297 1 98.69 221 TYR A CA 1
ATOM 1814 C C . TYR A 1 221 ? -5.871 21.625 10.469 1 98.69 221 TYR A C 1
ATOM 1816 O O . TYR A 1 221 ? -6.941 21.141 10.859 1 98.69 221 TYR A O 1
ATOM 1824 N N . LYS A 1 222 ? -5.781 22.359 9.438 1 98.56 222 LYS A N 1
ATOM 1825 C CA . LYS A 1 222 ? -6.812 22.594 8.43 1 98.56 222 LYS A CA 1
ATOM 1826 C C . LYS A 1 222 ? -6.254 22.422 7.02 1 98.56 222 LYS A C 1
ATOM 1828 O O . LYS A 1 222 ? -5.16 22.906 6.719 1 98.56 222 LYS A O 1
ATOM 1833 N N . ASN A 1 223 ? -6.934 21.641 6.211 1 98.12 223 ASN A N 1
ATOM 1834 C CA . ASN A 1 223 ? -6.637 21.562 4.785 1 98.12 223 ASN A CA 1
ATOM 1835 C C . ASN A 1 223 ? -7.453 22.562 3.984 1 98.12 223 ASN A C 1
ATOM 1837 O O . ASN A 1 223 ? -8.68 22.484 3.945 1 98.12 223 ASN A O 1
ATOM 1841 N N . ILE A 1 224 ? -6.793 23.453 3.316 1 97.81 224 ILE A N 1
ATOM 1842 C CA . ILE A 1 224 ? -7.418 24.656 2.756 1 97.81 224 ILE A CA 1
ATOM 1843 C C . ILE A 1 224 ? -7.551 24.5 1.242 1 97.81 224 ILE A C 1
ATOM 1845 O O . ILE A 1 224 ? -8.586 24.844 0.667 1 97.81 224 ILE A O 1
ATOM 1849 N N . ALA A 1 225 ? -6.57 24.125 0.572 1 97.69 225 ALA A N 1
ATOM 1850 C CA . ALA A 1 225 ? -6.527 23.906 -0.872 1 97.69 225 ALA A CA 1
ATOM 1851 C C . ALA A 1 225 ? -5.719 22.656 -1.214 1 97.69 225 ALA A C 1
ATOM 1853 O O . ALA A 1 225 ? -4.809 22.266 -0.474 1 97.69 225 ALA A O 1
ATOM 1854 N N . PRO A 1 226 ? -6.059 22.031 -2.301 1 97.81 226 PRO A N 1
ATOM 1855 C CA . PRO A 1 226 ? -5.375 20.781 -2.641 1 97.81 226 PRO A CA 1
ATOM 1856 C C . PRO A 1 226 ? -3.932 21.016 -3.084 1 97.81 226 PRO A C 1
ATOM 1858 O O . PRO A 1 226 ? -3.588 22.094 -3.566 1 97.81 226 PRO A O 1
ATOM 1861 N N . LEU A 1 227 ? -3.092 20.078 -2.812 1 98.56 227 LEU A N 1
ATOM 1862 C CA . LEU A 1 227 ? -1.744 19.938 -3.354 1 98.56 227 LEU A CA 1
ATOM 1863 C C . LEU A 1 227 ? -1.681 18.781 -4.344 1 98.56 227 LEU A C 1
ATOM 1865 O O . LEU A 1 227 ? -2.455 17.828 -4.242 1 98.56 227 LEU A O 1
ATOM 1869 N N . PHE A 1 228 ? -0.761 18.859 -5.32 1 98.31 228 PHE A N 1
ATOM 1870 C CA . PHE A 1 228 ? -0.754 17.875 -6.391 1 98.31 228 PHE A CA 1
ATOM 1871 C C . PHE A 1 228 ? 0.621 17.219 -6.527 1 98.31 228 PHE A C 1
ATOM 1873 O O . PHE A 1 228 ? 1.631 17.812 -6.145 1 98.31 228 PHE A O 1
ATOM 1880 N N . ALA A 1 229 ? 0.595 16.031 -7.031 1 97.69 229 ALA A N 1
ATOM 1881 C CA . ALA A 1 229 ? 1.827 15.281 -7.25 1 97.69 229 ALA A CA 1
ATOM 1882 C C . ALA A 1 229 ? 2.773 16.031 -8.18 1 97.69 229 ALA A C 1
ATOM 1884 O O . ALA A 1 229 ? 2.334 16.656 -9.148 1 97.69 229 ALA A O 1
ATOM 1885 N N . ASN A 1 230 ? 4.039 15.922 -7.828 1 97.44 230 ASN A N 1
ATOM 1886 C CA . ASN A 1 230 ? 5.145 16.406 -8.648 1 97.44 230 ASN A CA 1
ATOM 1887 C C . ASN A 1 230 ? 5.137 17.922 -8.758 1 97.44 230 ASN A C 1
ATOM 1889 O O . ASN A 1 230 ? 5.535 18.484 -9.781 1 97.44 230 ASN A O 1
ATOM 1893 N N . GLU A 1 231 ? 4.551 18.594 -7.844 1 98.19 231 GLU A N 1
ATOM 1894 C CA . GLU A 1 231 ? 4.629 20.031 -7.688 1 98.19 231 GLU A CA 1
ATOM 1895 C C . GLU A 1 231 ? 5.391 20.422 -6.422 1 98.19 231 GLU A C 1
ATOM 1897 O O . GLU A 1 231 ? 5.23 19.781 -5.379 1 98.19 231 GLU A O 1
ATOM 1902 N N . LYS A 1 232 ? 6.16 21.422 -6.582 1 98.38 232 LYS A N 1
ATOM 1903 C CA . LYS A 1 232 ? 6.922 21.875 -5.426 1 98.38 232 LYS A CA 1
ATOM 1904 C C . LYS A 1 232 ? 5.996 22.422 -4.34 1 98.38 232 LYS A C 1
ATOM 1906 O O . LYS A 1 232 ? 5.02 23.109 -4.641 1 98.38 232 LYS A O 1
ATOM 1911 N N . ILE A 1 233 ? 6.34 22.078 -3.125 1 98.75 233 ILE A N 1
ATOM 1912 C CA . ILE A 1 233 ? 5.652 22.656 -1.975 1 98.75 233 ILE A CA 1
ATOM 1913 C C . ILE A 1 233 ? 6.68 23.141 -0.951 1 98.75 233 ILE A C 1
ATOM 1915 O O . ILE A 1 233 ? 7.852 22.766 -1.01 1 98.75 233 ILE A O 1
ATOM 1919 N N . LYS A 1 234 ? 6.242 24 -0.121 1 98.69 234 LYS A N 1
ATOM 1920 C CA . LYS A 1 234 ? 7.094 24.547 0.929 1 98.69 234 LYS A CA 1
ATOM 1921 C C . LYS A 1 234 ? 6.465 24.359 2.305 1 98.69 234 LYS A C 1
ATOM 1923 O O . LYS A 1 234 ? 5.344 24.812 2.549 1 98.69 234 LYS A O 1
ATOM 1928 N N . LEU A 1 235 ? 7.133 23.578 3.137 1 98.81 235 LEU A N 1
ATOM 1929 C CA . LEU A 1 235 ? 6.766 23.531 4.547 1 98.81 235 LEU A CA 1
ATOM 1930 C C . LEU A 1 235 ? 7.285 24.75 5.293 1 98.81 235 LEU A C 1
ATOM 1932 O O . LEU A 1 235 ? 8.43 25.156 5.094 1 98.81 235 LEU A O 1
ATOM 1936 N N . CYS A 1 236 ? 6.422 25.297 6.113 1 98.75 236 CYS A N 1
ATOM 1937 C CA . CYS A 1 236 ? 6.762 26.516 6.848 1 98.75 236 CYS A CA 1
ATOM 1938 C C . CYS A 1 236 ? 6.426 26.375 8.328 1 98.75 236 CYS A C 1
ATOM 1940 O O . CYS A 1 236 ? 5.457 25.703 8.688 1 98.75 236 CYS A O 1
ATOM 1942 N N . LEU A 1 237 ? 7.25 26.938 9.102 1 97.62 237 LEU A N 1
ATOM 1943 C CA . LEU A 1 237 ? 7.051 26.906 10.547 1 97.62 237 LEU A CA 1
ATOM 1944 C C . LEU A 1 237 ? 7.398 28.25 11.172 1 97.62 237 LEU A C 1
ATOM 1946 O O . LEU A 1 237 ? 8.414 28.859 10.828 1 97.62 237 LEU A O 1
ATOM 1950 N N . GLY A 1 238 ? 6.492 28.781 11.914 1 94.94 238 GLY A N 1
ATOM 1951 C CA . GLY A 1 238 ? 6.719 29.938 12.773 1 94.94 238 GLY A CA 1
ATOM 1952 C C . GLY A 1 238 ? 6.492 29.625 14.242 1 94.94 238 GLY A C 1
ATOM 1953 O O . GLY A 1 238 ? 5.859 28.625 14.586 1 94.94 238 GLY A O 1
ATOM 1954 N N . GLN A 1 239 ? 7.105 30.422 15.102 1 88.56 239 GLN A N 1
ATOM 1955 C CA . GLN A 1 239 ? 6.922 30.25 16.547 1 88.56 239 GLN A CA 1
ATOM 1956 C C . GLN A 1 239 ? 6.016 31.344 17.109 1 88.56 239 GLN A C 1
ATOM 1958 O O . GLN A 1 239 ? 6.289 32.531 16.953 1 88.56 239 GLN A O 1
ATOM 1963 N N . THR A 1 240 ? 4.938 30.844 17.703 1 86.31 240 THR A N 1
ATOM 1964 C CA . THR A 1 240 ? 3.982 31.766 18.297 1 86.31 240 THR A CA 1
ATOM 1965 C C . THR A 1 240 ? 4.324 32.031 19.75 1 86.31 240 THR A C 1
ATOM 1967 O O . THR A 1 240 ? 4.145 33.125 20.25 1 86.31 240 THR A O 1
ATOM 1970 N N . SER A 1 241 ? 4.703 31.031 20.453 1 89.12 241 SER A N 1
ATOM 1971 C CA . SER A 1 241 ? 5.184 31.094 21.828 1 89.12 241 SER A CA 1
ATOM 1972 C C . SER A 1 241 ? 6.219 30 22.094 1 89.12 241 SER A C 1
ATOM 1974 O O . SER A 1 241 ? 6.613 29.266 21.188 1 89.12 241 SER A O 1
ATOM 1976 N N . ASP A 1 242 ? 6.605 29.922 23.375 1 86 242 ASP A N 1
ATOM 1977 C CA . ASP A 1 242 ? 7.625 28.938 23.734 1 86 242 ASP A CA 1
ATOM 1978 C C . ASP A 1 242 ? 7.102 27.516 23.562 1 86 242 ASP A C 1
ATOM 1980 O O . ASP A 1 242 ? 7.879 26.594 23.312 1 86 242 ASP A O 1
ATOM 1984 N N . LEU A 1 243 ? 5.863 27.375 23.594 1 93.12 243 LEU A N 1
ATOM 1985 C CA . LEU A 1 243 ? 5.32 26.031 23.562 1 93.12 243 LEU A CA 1
ATOM 1986 C C . LEU A 1 243 ? 4.363 25.844 22.391 1 93.12 243 LEU A C 1
ATOM 1988 O O . LEU A 1 243 ? 3.617 24.859 22.344 1 93.12 243 LEU A O 1
ATOM 1992 N N . LYS A 1 244 ? 4.352 26.781 21.562 1 96.06 244 LYS A N 1
ATOM 1993 C CA . LYS A 1 244 ? 3.393 26.719 20.469 1 96.06 244 LYS A CA 1
ATOM 1994 C C . LYS A 1 244 ? 4.039 27.156 19.141 1 96.06 244 LYS A C 1
ATOM 1996 O O . LYS A 1 244 ? 4.68 28.203 19.078 1 96.06 244 LYS A O 1
ATOM 2001 N N . TYR A 1 245 ? 3.822 26.328 18.125 1 96.62 245 TYR A N 1
ATOM 2002 C CA . TYR A 1 245 ? 4.359 26.594 16.797 1 96.62 245 TYR A CA 1
ATOM 2003 C C . TYR A 1 245 ? 3.244 26.609 15.75 1 96.62 245 TYR A C 1
ATOM 2005 O O . TYR A 1 245 ? 2.375 25.734 15.75 1 96.62 245 TYR A O 1
ATOM 2013 N N . ASP A 1 246 ? 3.225 27.656 14.969 1 97.56 246 ASP A N 1
ATOM 2014 C CA . ASP A 1 246 ? 2.396 27.641 13.766 1 97.56 246 ASP A CA 1
ATOM 2015 C C . ASP A 1 246 ? 3.133 26.984 12.602 1 97.56 246 ASP A C 1
ATOM 2017 O O . ASP A 1 246 ? 4.336 27.188 12.43 1 97.56 246 ASP A O 1
ATOM 2021 N N . THR A 1 247 ? 2.43 26.172 11.914 1 98.19 247 THR A N 1
ATOM 2022 C CA . THR A 1 247 ? 3.014 25.531 10.742 1 98.19 247 THR A CA 1
ATOM 2023 C C . THR A 1 247 ? 2.025 25.531 9.578 1 98.19 247 THR A C 1
ATOM 2025 O O . THR A 1 247 ? 0.81 25.547 9.789 1 98.19 247 THR A O 1
ATOM 2028 N N . TRP A 1 248 ? 2.559 25.625 8.336 1 98.62 248 TRP A N 1
ATOM 2029 C CA . TRP A 1 248 ? 1.694 25.609 7.16 1 98.62 248 TRP A CA 1
ATOM 2030 C C . TRP A 1 248 ? 2.457 25.141 5.926 1 98.62 248 TRP A C 1
ATOM 2032 O O . TRP A 1 248 ? 3.674 24.953 5.977 1 98.62 248 TRP A O 1
ATOM 2042 N N . ILE A 1 249 ? 1.723 24.766 4.891 1 98.88 249 ILE A N 1
ATOM 2043 C CA . ILE A 1 249 ? 2.289 24.344 3.613 1 98.88 249 ILE A CA 1
ATOM 2044 C C . ILE A 1 249 ? 1.828 25.281 2.506 1 98.88 249 ILE A C 1
ATOM 2046 O O . ILE A 1 249 ? 0.644 25.609 2.416 1 98.88 249 ILE A O 1
ATOM 2050 N N . GLU A 1 250 ? 2.779 25.734 1.746 1 98.75 250 GLU A N 1
ATOM 2051 C CA . GLU A 1 250 ? 2.516 26.547 0.562 1 98.75 250 GLU A CA 1
ATOM 2052 C C . GLU A 1 250 ? 2.744 25.734 -0.718 1 98.75 250 GLU A C 1
ATOM 2054 O O . GLU A 1 250 ? 3.635 24.891 -0.774 1 98.75 250 GLU A O 1
ATOM 2059 N N . ASN A 1 251 ? 1.883 26 -1.728 1 98.25 251 ASN A N 1
ATOM 2060 C CA . ASN A 1 251 ? 2.193 25.453 -3.039 1 98.25 251 ASN A CA 1
ATOM 2061 C C . ASN A 1 251 ? 3.238 26.281 -3.771 1 98.25 251 ASN A C 1
ATOM 2063 O O . ASN A 1 251 ? 3.84 27.188 -3.186 1 98.25 251 ASN A O 1
ATOM 2067 N N . GLU A 1 252 ? 3.547 25.922 -4.965 1 96.69 252 GLU A N 1
ATOM 2068 C CA . GLU A 1 252 ? 4.617 26.547 -5.738 1 96.69 252 GLU A CA 1
ATOM 2069 C C . GLU A 1 252 ? 4.34 28.047 -5.953 1 96.69 252 GLU A C 1
ATOM 2071 O O . GLU A 1 252 ? 5.27 28.828 -6.117 1 96.69 252 GLU A O 1
ATOM 2076 N N . ASP A 1 253 ? 3.131 28.438 -5.93 1 96.81 253 ASP A N 1
ATOM 2077 C CA . ASP A 1 253 ? 2.74 29.828 -6.145 1 96.81 253 ASP A CA 1
ATOM 2078 C C . ASP A 1 253 ? 2.688 30.594 -4.828 1 96.81 253 ASP A C 1
ATOM 2080 O O . ASP A 1 253 ? 2.279 31.766 -4.793 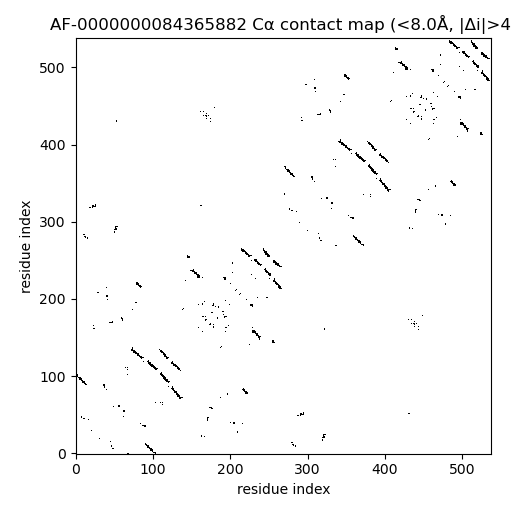1 96.81 253 ASP A O 1
ATOM 2084 N N . GLY A 1 254 ? 2.961 29.953 -3.75 1 97.31 254 GLY A N 1
ATOM 2085 C CA . GLY A 1 254 ? 2.967 30.594 -2.447 1 97.31 254 GLY A CA 1
ATOM 2086 C C . GLY A 1 254 ? 1.605 30.609 -1.778 1 97.31 254 GLY A C 1
ATOM 2087 O O . GLY A 1 254 ? 1.421 31.234 -0.741 1 97.31 254 GLY A O 1
ATOM 2088 N N . GLU A 1 255 ? 0.658 29.906 -2.387 1 98.19 255 GLU A N 1
ATOM 2089 C CA . GLU A 1 255 ? -0.683 29.828 -1.815 1 98.19 255 GLU A CA 1
ATOM 2090 C C . GLU A 1 255 ? -0.706 28.922 -0.586 1 98.19 255 GLU A C 1
ATOM 2092 O O . GLU A 1 255 ? -0.037 27.891 -0.557 1 98.19 255 GLU A O 1
ATOM 2097 N N . LEU A 1 256 ? -1.528 29.375 0.429 1 98.5 256 LEU A N 1
ATOM 2098 C CA . LEU A 1 256 ? -1.713 28.594 1.65 1 98.5 256 LEU A CA 1
ATOM 2099 C C . LEU A 1 256 ? -2.594 27.375 1.392 1 98.5 256 LEU A C 1
ATOM 2101 O O . LEU A 1 256 ? -3.76 27.516 1.017 1 98.5 256 LEU A O 1
ATOM 2105 N N . CYS A 1 257 ? -2.031 26.203 1.652 1 98.62 257 CYS A N 1
ATOM 2106 C CA . CYS A 1 257 ? -2.779 25 1.313 1 98.62 257 CYS A CA 1
ATOM 2107 C C . CYS A 1 257 ? -3.121 24.188 2.564 1 98.62 257 CYS A C 1
ATOM 2109 O O . CYS A 1 257 ? -4.125 23.484 2.598 1 98.62 257 CYS A O 1
ATOM 2111 N N . VAL A 1 258 ? -2.285 24.203 3.523 1 98.69 258 VAL A N 1
ATOM 2112 C CA . VAL A 1 258 ? -2.484 23.578 4.824 1 98.69 258 VAL A CA 1
ATOM 2113 C C . VAL A 1 258 ? -2.025 24.516 5.934 1 98.69 258 VAL A C 1
ATOM 2115 O O . VAL A 1 258 ? -1.019 25.219 5.785 1 98.69 258 VAL A O 1
ATOM 2118 N N . SER A 1 259 ? -2.74 24.578 6.973 1 98.25 259 SER A N 1
ATOM 2119 C CA . SER A 1 259 ? -2.33 25.312 8.156 1 98.25 259 SER A CA 1
ATOM 2120 C C . SER A 1 259 ? -2.523 24.5 9.422 1 98.25 259 SER A C 1
ATOM 2122 O O . SER A 1 259 ? -3.354 23.578 9.461 1 98.25 259 SER A O 1
ATOM 2124 N N . GLY A 1 260 ? -1.684 24.75 10.398 1 98 260 GLY A N 1
ATOM 2125 C CA . GLY A 1 260 ? -1.843 24.031 11.648 1 98 260 GLY A CA 1
ATOM 2126 C C . GLY A 1 260 ? -1.03 24.625 12.789 1 98 260 GLY A C 1
ATOM 2127 O O . GLY A 1 260 ? -0.246 25.547 12.578 1 98 260 GLY A O 1
ATOM 2128 N N . THR A 1 261 ? -1.317 24.172 14 1 98.31 261 THR A N 1
ATOM 2129 C CA . THR A 1 261 ? -0.63 24.562 15.219 1 98.31 261 THR A CA 1
ATOM 2130 C C . THR A 1 261 ? -0.172 23.328 16 1 98.31 261 THR A C 1
ATOM 2132 O O . THR A 1 261 ? -0.969 22.438 16.281 1 98.31 261 THR A O 1
ATOM 2135 N N . ILE A 1 262 ? 1.125 23.328 16.312 1 98.12 262 ILE A N 1
ATOM 2136 C CA . ILE A 1 262 ? 1.715 22.281 17.125 1 98.12 262 ILE A CA 1
ATOM 2137 C C . ILE A 1 262 ? 1.974 22.812 18.547 1 98.12 262 ILE A C 1
ATOM 2139 O O . ILE A 1 262 ? 2.609 23.844 18.703 1 98.12 262 ILE A O 1
ATOM 2143 N N . GLU A 1 263 ? 1.434 22.141 19.469 1 98 263 GLU A N 1
ATOM 2144 C CA . GLU A 1 263 ? 1.74 22.438 20.875 1 98 263 GLU A CA 1
ATOM 2145 C C . GLU A 1 263 ? 2.703 21.422 21.453 1 98 263 GLU A C 1
ATOM 2147 O O . GLU A 1 263 ? 2.588 20.219 21.188 1 98 263 GLU A O 1
ATOM 2152 N N . VAL A 1 264 ? 3.676 21.938 22.234 1 96.81 264 VAL A N 1
ATOM 2153 C CA . VAL A 1 264 ? 4.688 21.047 22.797 1 96.81 264 VAL A CA 1
ATOM 2154 C C . VAL A 1 264 ? 4.707 21.188 24.328 1 96.81 264 VAL A C 1
ATOM 2156 O O . VAL A 1 264 ? 4.086 22.109 24.875 1 96.81 264 VAL A O 1
ATOM 2159 N N . ILE A 1 265 ? 5.266 20.203 25 1 91.56 265 ILE A N 1
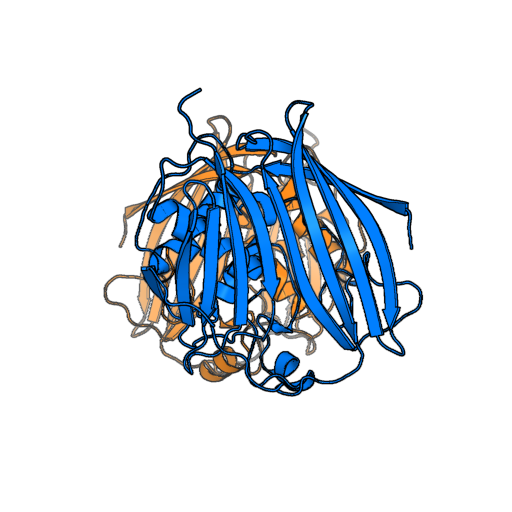ATOM 2160 C CA . ILE A 1 265 ? 5.445 20.297 26.438 1 91.56 265 ILE A CA 1
ATOM 2161 C C . ILE A 1 265 ? 6.93 20.234 26.781 1 91.56 265 ILE A C 1
ATOM 2163 O O . ILE A 1 265 ? 7.715 19.609 26.062 1 91.56 265 ILE A O 1
ATOM 2167 N N . ASN A 1 266 ? 7.461 21.031 27.75 1 75.5 266 ASN A N 1
ATOM 2168 C CA . ASN A 1 266 ? 8.844 21.031 28.219 1 75.5 266 ASN A CA 1
ATOM 2169 C C . ASN A 1 266 ? 9.18 19.766 28.984 1 75.5 266 ASN A C 1
ATOM 2171 O O . ASN A 1 266 ? 8.328 19.219 29.703 1 75.5 266 ASN A O 1
ATOM 2175 N N . ASN A 1 267 ? 10.055 18.844 28.375 1 62.34 267 ASN A N 1
ATOM 2176 C CA . ASN A 1 267 ? 10.523 17.703 29.141 1 62.34 267 ASN A CA 1
ATOM 2177 C C . ASN A 1 267 ? 10.984 18.109 30.531 1 62.34 267 ASN A C 1
ATOM 2179 O O . ASN A 1 267 ? 11.602 17.312 31.25 1 62.34 267 ASN A O 1
ATOM 2183 N N . ASP A 1 268 ? 11.125 19.344 30.984 1 49.56 268 ASP A N 1
ATOM 2184 C CA . ASP A 1 268 ? 11.789 19.562 32.281 1 49.56 268 ASP A CA 1
ATOM 2185 C C . ASP A 1 268 ? 11.055 18.844 33.406 1 49.56 268 ASP A C 1
ATOM 2187 O O . ASP A 1 268 ? 11.5 18.844 34.562 1 49.56 268 ASP A O 1
ATOM 2191 N N . VAL A 1 269 ? 9.805 18.391 33.281 1 38.47 269 VAL A N 1
ATOM 2192 C CA . VAL A 1 269 ? 9.383 17.891 34.594 1 38.47 269 VAL A CA 1
ATOM 2193 C C . VAL A 1 269 ? 10 16.516 34.844 1 38.47 269 VAL A C 1
ATOM 2195 O O . VAL A 1 269 ? 10.039 15.68 33.938 1 38.47 269 VAL A O 1
ATOM 2198 N N . MET B 1 1 ? 27.688 -10.766 -10.086 1 62.78 1 MET B N 1
ATOM 2199 C CA . MET B 1 1 ? 26.391 -10.625 -9.453 1 62.78 1 MET B CA 1
ATOM 2200 C C . MET B 1 1 ? 26.062 -11.828 -8.586 1 62.78 1 MET B C 1
ATOM 2202 O O . MET B 1 1 ? 25.484 -11.688 -7.504 1 62.78 1 MET B O 1
ATOM 2206 N N . LYS B 1 2 ? 26.766 -12.992 -8.984 1 67 2 LYS B N 1
ATOM 2207 C CA . LYS B 1 2 ? 26.625 -14.203 -8.18 1 67 2 LYS B CA 1
ATOM 2208 C C . LYS B 1 2 ? 27.234 -14.023 -6.793 1 67 2 LYS B C 1
ATOM 2210 O O . LYS B 1 2 ? 28.328 -13.453 -6.664 1 67 2 LYS B O 1
ATOM 2215 N N . GLY B 1 3 ? 26.344 -14.297 -5.844 1 73.12 3 GLY B N 1
ATOM 2216 C CA . GLY B 1 3 ? 26.828 -14.266 -4.473 1 73.12 3 GLY B CA 1
ATOM 2217 C C . GLY B 1 3 ? 26.297 -13.086 -3.684 1 73.12 3 GLY B C 1
ATOM 2218 O O . GLY B 1 3 ? 26.438 -13.031 -2.461 1 73.12 3 GLY B O 1
ATOM 2219 N N . ARG B 1 4 ? 25.703 -12.086 -4.367 1 86.31 4 ARG B N 1
ATOM 2220 C CA . ARG B 1 4 ? 25.094 -11.008 -3.604 1 86.31 4 ARG B CA 1
ATOM 2221 C C . ARG B 1 4 ? 24 -11.531 -2.689 1 86.31 4 ARG B C 1
ATOM 2223 O O . ARG B 1 4 ? 23.203 -12.391 -3.094 1 86.31 4 ARG B O 1
ATOM 2230 N N . GLN B 1 5 ? 24.109 -11.086 -1.471 1 92.25 5 GLN B N 1
ATOM 2231 C CA . GLN B 1 5 ? 23.141 -11.562 -0.484 1 92.25 5 GLN B CA 1
ATOM 2232 C C . GLN B 1 5 ? 22.578 -10.414 0.34 1 92.25 5 GLN B C 1
ATOM 2234 O O . GLN B 1 5 ? 23.281 -9.438 0.621 1 92.25 5 GLN B O 1
ATOM 2239 N N . TRP B 1 6 ? 21.344 -10.516 0.603 1 94.88 6 TRP B N 1
ATOM 2240 C CA . TRP B 1 6 ? 20.672 -9.578 1.488 1 94.88 6 TRP B CA 1
ATOM 2241 C C . TRP B 1 6 ? 19.938 -10.312 2.611 1 94.88 6 TRP B C 1
ATOM 2243 O O . TRP B 1 6 ? 19.375 -11.391 2.393 1 94.88 6 TRP B O 1
ATOM 2253 N N . ILE B 1 7 ? 20.047 -9.805 3.768 1 95.81 7 ILE B N 1
ATOM 2254 C CA . ILE B 1 7 ? 19.328 -10.336 4.918 1 95.81 7 ILE B CA 1
ATOM 2255 C C . ILE B 1 7 ? 18.172 -9.406 5.27 1 95.81 7 ILE B C 1
ATOM 2257 O O . ILE B 1 7 ? 18.375 -8.234 5.586 1 95.81 7 ILE B O 1
ATOM 2261 N N . LEU B 1 8 ? 16.984 -9.93 5.168 1 95.62 8 LEU B N 1
ATOM 2262 C CA . LEU B 1 8 ? 15.773 -9.156 5.438 1 95.62 8 LEU B CA 1
ATOM 2263 C C . LEU B 1 8 ? 15.055 -9.688 6.672 1 95.62 8 LEU B C 1
ATOM 2265 O O . LEU B 1 8 ? 14.695 -10.859 6.73 1 95.62 8 LEU B O 1
ATOM 2269 N N . MET B 1 9 ? 14.883 -8.82 7.621 1 94.25 9 MET B N 1
ATOM 2270 C CA . MET B 1 9 ? 14.117 -9.172 8.82 1 94.25 9 MET B CA 1
ATOM 2271 C C . MET B 1 9 ? 12.703 -8.609 8.75 1 94.25 9 MET B C 1
ATOM 2273 O O . MET B 1 9 ? 12.5 -7.496 8.266 1 94.25 9 MET B O 1
ATOM 2277 N N . ASP B 1 10 ? 11.773 -9.367 9.234 1 94.81 10 ASP B N 1
ATOM 2278 C CA . ASP B 1 10 ? 10.391 -8.914 9.219 1 94.81 10 ASP B CA 1
ATOM 2279 C C . ASP B 1 10 ? 9.57 -9.609 10.305 1 94.81 10 ASP B C 1
ATOM 2281 O O . ASP B 1 10 ? 10 -10.617 10.859 1 94.81 10 ASP B O 1
ATOM 2285 N N . THR B 1 11 ? 8.508 -8.961 10.68 1 92.69 11 THR B N 1
ATOM 2286 C CA . THR B 1 11 ? 7.453 -9.586 11.477 1 92.69 11 THR B CA 1
ATOM 2287 C C . THR B 1 11 ? 6.312 -10.062 10.586 1 92.69 11 THR B C 1
ATOM 2289 O O . THR B 1 11 ? 5.828 -9.32 9.734 1 92.69 11 THR B O 1
ATOM 2292 N N . MET B 1 12 ? 5.934 -11.305 10.781 1 94.12 12 MET B N 1
ATOM 2293 C CA . MET B 1 12 ? 4.824 -11.859 10.016 1 94.12 12 MET B CA 1
ATOM 2294 C C . MET B 1 12 ? 3.486 -11.359 10.547 1 94.12 12 MET B C 1
ATOM 2296 O O . MET B 1 12 ? 2.674 -12.148 11.031 1 94.12 12 MET B O 1
ATOM 2300 N N . SER B 1 13 ? 3.238 -10.094 10.406 1 93.12 13 SER B N 1
ATOM 2301 C CA . SER B 1 13 ? 2.041 -9.469 10.961 1 93.12 13 SER B CA 1
ATOM 2302 C C . SER B 1 13 ? 0.774 -10.078 10.375 1 93.12 13 SER B C 1
ATOM 2304 O O . SER B 1 13 ? 0.579 -10.062 9.156 1 93.12 13 SER B O 1
ATOM 2306 N N . SER B 1 14 ? -0.072 -10.555 11.266 1 93.94 14 SER B N 1
ATOM 2307 C CA . SER B 1 14 ? -1.348 -11.109 10.82 1 93.94 14 SER B CA 1
ATOM 2308 C C . SER B 1 14 ? -2.225 -10.023 10.195 1 93.94 14 SER B C 1
ATOM 2310 O O . SER B 1 14 ? -3.037 -10.312 9.312 1 93.94 14 SER B O 1
ATOM 2312 N N . THR B 1 15 ? -1.999 -8.781 10.609 1 93.31 15 THR B N 1
ATOM 2313 C CA . THR B 1 15 ? -2.777 -7.672 10.062 1 93.31 15 THR B CA 1
ATOM 2314 C C . THR B 1 15 ? -2.572 -7.551 8.555 1 93.31 15 THR B C 1
ATOM 2316 O O . THR B 1 15 ? -3.533 -7.363 7.809 1 93.31 15 THR B O 1
ATOM 2319 N N . HIS B 1 16 ? -1.346 -7.715 8.109 1 94.56 16 HIS B N 1
ATOM 2320 C CA . HIS B 1 16 ? -1.034 -7.621 6.684 1 94.56 16 HIS B CA 1
ATOM 2321 C C . HIS B 1 16 ? -1.734 -8.727 5.895 1 94.56 16 HIS B C 1
ATOM 2323 O O . HIS B 1 16 ? -2.285 -8.469 4.82 1 94.56 16 HIS B O 1
ATOM 2329 N N . SER B 1 17 ? -1.751 -9.906 6.461 1 96 17 SER B N 1
ATOM 2330 C CA . SER B 1 17 ? -2.422 -11.031 5.816 1 96 17 SER B CA 1
ATOM 2331 C C . SER B 1 17 ? -3.936 -10.859 5.844 1 96 17 SER B C 1
ATOM 2333 O O . SER B 1 17 ? -4.629 -11.273 4.91 1 96 17 SER B O 1
ATOM 2335 N N . GLN B 1 18 ? -4.438 -10.219 6.898 1 94.75 18 GLN B N 1
ATOM 2336 C CA . GLN B 1 18 ? -5.863 -9.93 6.961 1 94.75 18 GLN B CA 1
ATOM 2337 C C . GLN B 1 18 ? -6.273 -8.953 5.859 1 94.75 18 GLN B C 1
ATOM 2339 O O . GLN B 1 18 ? -7.359 -9.078 5.285 1 94.75 18 GLN B O 1
ATOM 2344 N N . TYR B 1 19 ? -5.414 -7.98 5.609 1 95.69 19 TYR B N 1
ATOM 2345 C CA . TYR B 1 19 ? -5.68 -7.059 4.508 1 95.69 19 TYR B CA 1
ATOM 2346 C C . TYR B 1 19 ? -5.738 -7.797 3.178 1 95.69 19 TYR B C 1
ATOM 2348 O O . TYR B 1 19 ? -6.582 -7.492 2.328 1 95.69 19 TYR B O 1
ATOM 2356 N N . LEU B 1 20 ? -4.832 -8.75 2.99 1 96.62 20 LEU B N 1
ATOM 2357 C CA . LEU B 1 20 ? -4.875 -9.531 1.755 1 96.62 20 LEU B CA 1
ATOM 2358 C C . LEU B 1 20 ? -6.16 -10.344 1.668 1 96.62 20 LEU B C 1
ATOM 2360 O O . LEU B 1 20 ? -6.793 -10.398 0.61 1 96.62 20 LEU B O 1
ATOM 2364 N N . LYS B 1 21 ? -6.551 -10.945 2.773 1 95.25 21 LYS B N 1
ATOM 2365 C CA . LYS B 1 21 ? -7.805 -11.688 2.797 1 95.25 21 LYS B CA 1
ATOM 2366 C C . LYS B 1 21 ? -8.984 -10.797 2.422 1 95.25 21 LYS B C 1
ATOM 2368 O O . LYS B 1 21 ? -9.852 -11.195 1.645 1 95.25 21 LYS B O 1
ATOM 2373 N N . ALA B 1 22 ? -8.953 -9.625 2.953 1 93.81 22 ALA B N 1
ATOM 2374 C CA . ALA B 1 22 ? -10.016 -8.672 2.631 1 93.81 22 ALA B CA 1
ATOM 2375 C C . ALA B 1 22 ? -10.008 -8.328 1.145 1 93.81 22 ALA B C 1
ATOM 2377 O O . ALA B 1 22 ? -11.062 -8.242 0.515 1 93.81 22 ALA B O 1
ATOM 2378 N N . ALA B 1 23 ? -8.844 -8.172 0.589 1 95.5 23 ALA B N 1
ATOM 2379 C CA . ALA B 1 23 ? -8.688 -7.805 -0.817 1 95.5 23 ALA B CA 1
ATOM 2380 C C . ALA B 1 23 ? -9.164 -8.93 -1.73 1 95.5 23 ALA B C 1
ATOM 2382 O O . ALA B 1 23 ? -9.664 -8.68 -2.828 1 95.5 23 ALA B O 1
ATOM 2383 N N . LEU B 1 24 ? -9.023 -10.18 -1.261 1 96.19 24 LEU B N 1
ATOM 2384 C CA . LEU B 1 24 ? -9.305 -11.336 -2.105 1 96.19 24 LEU B CA 1
ATOM 2385 C C . LEU B 1 24 ? -10.727 -11.836 -1.89 1 96.19 24 LEU B C 1
ATOM 2387 O O . LEU B 1 24 ? -11.242 -12.625 -2.684 1 96.19 24 LEU B O 1
ATOM 2391 N N . TYR B 1 25 ? -11.344 -11.398 -0.882 1 93.94 25 TYR B N 1
ATOM 2392 C CA . TYR B 1 25 ? -12.625 -11.969 -0.455 1 93.94 25 TYR B CA 1
ATOM 2393 C C . TYR B 1 25 ? -13.648 -11.914 -1.582 1 93.94 25 TYR B C 1
ATOM 2395 O O . TYR B 1 25 ? -14.305 -12.914 -1.874 1 93.94 25 TYR B O 1
ATOM 2403 N N . SER B 1 26 ? -13.758 -10.828 -2.232 1 91.81 26 SER B N 1
ATOM 2404 C CA . SER B 1 26 ? -14.781 -10.617 -3.248 1 91.81 26 SER B CA 1
ATOM 2405 C C . SER B 1 26 ? -14.586 -11.555 -4.438 1 91.81 26 SER B C 1
ATOM 2407 O O . SER B 1 26 ? -15.492 -11.734 -5.25 1 91.81 26 SER B O 1
ATOM 2409 N N . TYR B 1 27 ? -13.461 -12.164 -4.492 1 94.81 27 TYR B N 1
ATOM 2410 C CA . TYR B 1 27 ? -13.141 -12.969 -5.668 1 94.81 27 TYR B CA 1
ATOM 2411 C C . TYR B 1 27 ? -13.367 -14.445 -5.395 1 94.81 27 TYR B C 1
ATOM 2413 O O . TYR B 1 27 ? -13.508 -15.242 -6.328 1 94.81 27 TYR B O 1
ATOM 2421 N N . PHE B 1 28 ? -13.383 -14.789 -4.164 1 93.25 28 PHE B N 1
ATOM 2422 C CA . PHE B 1 28 ? -13.5 -16.203 -3.854 1 93.25 28 PHE B CA 1
ATOM 2423 C C . PHE B 1 28 ? -14.672 -16.453 -2.91 1 93.25 28 PHE B C 1
ATOM 2425 O O . PHE B 1 28 ? -15.125 -17.594 -2.76 1 93.25 28 PHE B O 1
ATOM 2432 N N . ASN B 1 29 ? -15.25 -15.422 -2.355 1 81.38 29 ASN B N 1
ATOM 2433 C CA . ASN B 1 29 ? -16.422 -15.438 -1.48 1 81.38 29 ASN B CA 1
ATOM 2434 C C . ASN B 1 29 ? -16.25 -16.438 -0.336 1 81.38 29 ASN B C 1
ATOM 2436 O O . ASN B 1 29 ? -17.188 -17.141 0.02 1 81.38 29 ASN B O 1
ATOM 2440 N N . VAL B 1 30 ? -15.094 -16.734 -0.009 1 77.25 30 VAL B N 1
ATOM 2441 C CA . VAL B 1 30 ? -14.828 -17.609 1.127 1 77.25 30 VAL B CA 1
ATOM 2442 C C . VAL B 1 30 ? -14.078 -16.844 2.213 1 77.25 30 VAL B C 1
ATOM 2444 O O . VAL B 1 30 ? -13.062 -16.203 1.942 1 77.25 30 VAL B O 1
ATOM 2447 N N . GLN B 1 31 ? -14.812 -16.688 3.244 1 67.88 31 GLN B N 1
ATOM 2448 C CA . GLN B 1 31 ? -14.164 -16.047 4.391 1 67.88 31 GLN B CA 1
ATOM 2449 C C . GLN B 1 31 ? -13.609 -17.094 5.355 1 67.88 31 GLN B C 1
ATOM 2451 O O . GLN B 1 31 ? -14.367 -17.75 6.074 1 67.88 31 GLN B O 1
ATOM 2456 N N . LYS B 1 32 ? -12.461 -17.5 5.094 1 76.06 32 LYS B N 1
ATOM 2457 C CA . LYS B 1 32 ? -11.797 -18.297 6.121 1 76.06 32 LYS B CA 1
ATOM 2458 C C . LYS B 1 32 ? -10.852 -17.438 6.961 1 76.06 32 LYS B C 1
ATOM 2460 O O . LYS B 1 32 ? -10.023 -16.719 6.422 1 76.06 32 LYS B O 1
ATOM 2465 N N . PRO B 1 33 ? -11.156 -17.469 8.242 1 83.94 33 PRO B N 1
ATOM 2466 C CA . PRO B 1 33 ? -10.227 -16.734 9.109 1 83.94 33 PRO B CA 1
ATOM 2467 C C . PRO B 1 33 ? -8.781 -17.219 8.953 1 83.94 33 PRO B C 1
ATOM 2469 O O . PRO B 1 33 ? -8.547 -18.344 8.531 1 83.94 33 PRO B O 1
ATOM 2472 N N . LEU B 1 34 ? -7.961 -16.281 9.227 1 90.56 34 LEU B N 1
ATOM 2473 C CA . LEU B 1 34 ? -6.559 -16.672 9.242 1 90.56 34 LEU B CA 1
ATOM 2474 C C . LEU B 1 34 ? -6.312 -17.734 10.305 1 90.56 34 LEU B C 1
ATOM 2476 O O . LEU B 1 34 ? -6.863 -17.672 11.406 1 90.56 34 LEU B O 1
ATOM 2480 N N . GLY B 1 35 ? -5.629 -18.766 9.961 1 90.69 35 GLY B N 1
ATOM 2481 C CA . GLY B 1 35 ? -5.168 -19.719 10.953 1 90.69 35 GLY B CA 1
ATOM 2482 C C . GLY B 1 35 ? -3.969 -19.234 11.742 1 90.69 35 GLY B C 1
ATOM 2483 O O . GLY B 1 35 ? -3.73 -18.031 11.828 1 90.69 35 GLY B O 1
ATOM 2484 N N . LYS B 1 36 ? -3.311 -20.125 12.336 1 93.75 36 LYS B N 1
ATOM 2485 C CA . LYS B 1 36 ? -2.146 -19.844 13.172 1 93.75 36 LYS B CA 1
ATOM 2486 C C . LYS B 1 36 ? -0.917 -19.547 12.312 1 93.75 36 LYS B C 1
ATOM 2488 O O . LYS B 1 36 ? -0.029 -18.797 12.727 1 93.75 36 LYS B O 1
ATOM 2493 N N . PHE B 1 37 ? -0.96 -20.188 11.148 1 95.75 37 PHE B N 1
ATOM 2494 C CA . PHE B 1 37 ? 0.247 -20.141 10.328 1 95.75 37 PHE B CA 1
ATOM 2495 C C . PHE B 1 37 ? -0.02 -19.422 9.008 1 95.75 37 PHE B C 1
ATOM 2497 O O . PHE B 1 37 ? -1.169 -19.328 8.57 1 95.75 37 PHE B O 1
ATOM 2504 N N . LEU B 1 38 ? 1.048 -18.922 8.453 1 96.06 38 LEU B N 1
ATOM 2505 C CA . LEU B 1 38 ? 0.999 -18.219 7.172 1 96.06 38 LEU B CA 1
ATOM 2506 C C . LEU B 1 38 ? 0.357 -19.094 6.098 1 96.06 38 LEU B C 1
ATOM 2508 O O . LEU B 1 38 ? 0.729 -20.25 5.934 1 96.06 38 LEU B O 1
ATOM 2512 N N . SER B 1 39 ? -0.616 -18.547 5.41 1 94.19 39 SER B N 1
ATOM 2513 C CA . SER B 1 39 ? -1.239 -19.234 4.293 1 94.19 39 SER B CA 1
ATOM 2514 C C . SER B 1 39 ? -0.29 -19.344 3.104 1 94.19 39 SER B C 1
ATOM 2516 O O . SER B 1 39 ? 0.61 -18.516 2.951 1 94.19 39 SER B O 1
ATOM 2518 N N . ASN B 1 40 ? -0.489 -20.375 2.27 1 94.62 40 ASN B N 1
ATOM 2519 C CA . ASN B 1 40 ? 0.341 -20.516 1.077 1 94.62 40 ASN B CA 1
ATOM 2520 C C . ASN B 1 40 ? 0.254 -19.281 0.184 1 94.62 40 ASN B C 1
ATOM 2522 O O . ASN B 1 40 ? -0.841 -18.797 -0.107 1 94.62 40 ASN B O 1
ATOM 2526 N N . GLY B 1 41 ? 1.39 -18.797 -0.207 1 96.5 41 GLY B N 1
ATOM 2527 C CA . GLY B 1 41 ? 1.445 -17.641 -1.088 1 96.5 41 GLY B CA 1
ATOM 2528 C C . GLY B 1 41 ? 1.509 -16.328 -0.34 1 96.5 41 GLY B C 1
ATOM 2529 O O . GLY B 1 41 ? 1.923 -15.312 -0.899 1 96.5 41 GLY B O 1
ATOM 2530 N N . TYR B 1 42 ? 1.156 -16.25 0.948 1 97.31 42 TYR B N 1
ATOM 2531 C CA . TYR B 1 42 ? 1.057 -15.016 1.702 1 97.31 42 TYR B CA 1
ATOM 2532 C C . TYR B 1 42 ? 2.438 -14.508 2.109 1 97.31 42 TYR B C 1
ATOM 2534 O O . TYR B 1 42 ? 2.596 -13.344 2.484 1 97.31 42 TYR B O 1
ATOM 2542 N N . HIS B 1 43 ? 3.484 -15.414 1.974 1 97.62 43 HIS B N 1
ATOM 2543 C CA . HIS B 1 43 ? 4.844 -14.984 2.287 1 97.62 43 HIS B CA 1
ATOM 2544 C C . HIS B 1 43 ? 5.297 -13.859 1.363 1 97.62 43 HIS B C 1
ATOM 2546 O O . HIS B 1 43 ? 6.211 -13.102 1.703 1 97.62 43 HIS B O 1
ATOM 2552 N N . LEU B 1 44 ? 4.645 -13.727 0.238 1 97.94 44 LEU B N 1
ATOM 2553 C CA . LEU B 1 44 ? 5.012 -12.711 -0.743 1 97.94 44 LEU B CA 1
ATOM 2554 C C . LEU B 1 44 ? 4.742 -11.312 -0.205 1 97.94 44 LEU B C 1
ATOM 2556 O O . LEU B 1 44 ? 5.258 -10.328 -0.739 1 97.94 44 LEU B O 1
ATOM 2560 N N . LEU B 1 45 ? 3.953 -11.156 0.866 1 97.56 45 LEU B N 1
ATOM 2561 C CA . LEU B 1 45 ? 3.637 -9.875 1.486 1 97.56 45 LEU B CA 1
ATOM 2562 C C . LEU B 1 45 ? 4.801 -9.383 2.34 1 97.56 45 LEU B C 1
ATOM 2564 O O . LEU B 1 45 ? 4.836 -8.211 2.729 1 97.56 45 LEU B O 1
ATOM 2568 N N . TYR B 1 46 ? 5.691 -10.266 2.605 1 97.19 46 TYR B N 1
ATOM 2569 C CA . TYR B 1 46 ? 6.691 -9.977 3.627 1 97.19 46 TYR B CA 1
ATOM 2570 C C . TYR B 1 46 ? 8.094 -9.938 3.025 1 97.19 46 TYR B C 1
ATOM 2572 O O . TYR B 1 46 ? 8.281 -10.305 1.862 1 97.19 46 TYR B O 1
ATOM 2580 N N . PHE B 1 47 ? 9.016 -9.383 3.785 1 97.06 47 PHE B N 1
ATOM 2581 C CA . PHE B 1 47 ? 10.43 -9.305 3.451 1 97.06 47 PHE B CA 1
ATOM 2582 C C . PHE B 1 47 ? 10.641 -8.461 2.197 1 97.06 47 PHE B C 1
ATOM 2584 O O . PHE B 1 47 ? 11.531 -8.75 1.394 1 97.06 47 PHE B O 1
ATOM 2591 N N . ASN B 1 48 ? 9.75 -7.535 1.931 1 95.88 48 ASN B N 1
ATOM 2592 C CA . ASN B 1 48 ? 9.961 -6.605 0.827 1 95.88 48 ASN B CA 1
ATOM 2593 C C . ASN B 1 48 ? 10.922 -5.488 1.215 1 95.88 48 ASN B C 1
ATOM 2595 O O . ASN B 1 48 ? 10.93 -5.043 2.363 1 95.88 48 ASN B O 1
ATOM 2599 N N . PRO B 1 49 ? 11.75 -5.012 0.275 1 93.81 49 PRO B N 1
ATOM 2600 C CA . PRO B 1 49 ? 12.797 -4.047 0.612 1 93.81 49 PRO B CA 1
ATOM 2601 C C . PRO B 1 49 ? 12.234 -2.701 1.066 1 93.81 49 PRO B C 1
ATOM 2603 O O . PRO B 1 49 ? 11.195 -2.266 0.578 1 93.81 49 PRO B O 1
ATOM 2606 N N . LYS B 1 50 ? 12.938 -2.1 1.996 1 93.25 50 LYS B N 1
ATOM 2607 C CA . LYS B 1 50 ? 12.617 -0.766 2.496 1 93.25 50 LYS B CA 1
ATOM 2608 C C . LYS B 1 50 ? 13.516 0.292 1.86 1 93.25 50 LYS B C 1
ATOM 2610 O O . LYS B 1 50 ? 14.125 1.1 2.562 1 93.25 50 LYS B O 1
ATOM 2615 N N . HIS B 1 51 ? 13.547 0.316 0.562 1 92.94 51 HIS B N 1
ATOM 2616 C CA . HIS B 1 51 ? 14.391 1.256 -0.169 1 92.94 51 HIS B CA 1
ATOM 2617 C C . HIS B 1 51 ? 13.789 2.658 -0.157 1 92.94 51 HIS B C 1
ATOM 2619 O O . HIS B 1 51 ? 12.578 2.818 -0.285 1 92.94 51 HIS B O 1
ATOM 2625 N N . GLU B 1 52 ? 14.688 3.594 0 1 93.19 52 GLU B N 1
ATOM 2626 C CA . GLU B 1 52 ? 14.242 4.965 -0.227 1 93.19 52 GLU B CA 1
ATOM 2627 C C . GLU B 1 52 ? 13.945 5.215 -1.703 1 93.19 52 GLU B C 1
ATOM 2629 O O . GLU B 1 52 ? 14.398 4.457 -2.566 1 93.19 52 GLU B O 1
ATOM 2634 N N . GLU B 1 53 ? 13.188 6.238 -1.932 1 91.56 53 GLU B N 1
ATOM 2635 C CA . GLU B 1 53 ? 12.703 6.488 -3.287 1 91.56 53 GLU B CA 1
ATOM 2636 C C . GLU B 1 53 ? 13.867 6.625 -4.266 1 91.56 53 GLU B C 1
ATOM 2638 O O . GLU B 1 53 ? 13.789 6.152 -5.402 1 91.56 53 GLU B O 1
ATOM 2643 N N . THR B 1 54 ? 14.969 7.215 -3.846 1 90.62 54 THR B N 1
ATOM 2644 C CA . THR B 1 54 ? 16.094 7.461 -4.734 1 90.62 54 THR B CA 1
ATOM 2645 C C . THR B 1 54 ? 16.812 6.16 -5.07 1 90.62 54 THR B C 1
ATOM 2647 O O . THR B 1 54 ? 17.641 6.121 -5.984 1 90.62 54 THR B O 1
ATOM 2650 N N . GLU B 1 55 ? 16.516 5.082 -4.355 1 90.94 55 GLU B N 1
ATOM 2651 C CA . GLU B 1 55 ? 17.141 3.781 -4.59 1 90.94 55 GLU B CA 1
ATOM 2652 C C . GLU B 1 55 ? 16.312 2.951 -5.574 1 90.94 55 GLU B C 1
ATOM 2654 O O . GLU B 1 55 ? 16.75 1.876 -5.996 1 90.94 55 GLU B O 1
ATOM 2659 N N . LEU B 1 56 ? 15.188 3.439 -5.945 1 92.06 56 LEU B N 1
ATOM 2660 C CA . LEU B 1 56 ? 14.32 2.707 -6.867 1 92.06 56 LEU B CA 1
ATOM 2661 C C . LEU B 1 56 ? 14.789 2.891 -8.305 1 92.06 56 LEU B C 1
ATOM 2663 O O . LEU B 1 56 ? 15.445 3.883 -8.633 1 92.06 56 LEU B O 1
ATOM 2667 N N . SER B 1 57 ? 14.477 1.901 -9.141 1 90.44 57 SER B N 1
ATOM 2668 C CA . SER B 1 57 ? 14.656 2.039 -10.586 1 90.44 57 SER B CA 1
ATOM 2669 C C . SER B 1 57 ? 13.672 3.039 -11.172 1 90.44 57 SER B C 1
ATOM 2671 O O . SER B 1 57 ? 12.727 3.461 -10.5 1 90.44 57 SER B O 1
ATOM 2673 N N . LYS B 1 58 ? 13.844 3.422 -12.414 1 86.19 58 LYS B N 1
ATOM 2674 C CA . LYS B 1 58 ? 13.008 4.41 -13.094 1 86.19 58 LYS B CA 1
ATOM 2675 C C . LYS B 1 58 ? 11.562 3.934 -13.188 1 86.19 58 LYS B C 1
ATOM 2677 O O . LYS B 1 58 ? 10.641 4.746 -13.219 1 86.19 58 LYS B O 1
ATOM 2682 N N . ASP B 1 59 ? 11.422 2.652 -13.195 1 88.25 59 ASP B N 1
ATOM 2683 C CA . ASP B 1 59 ? 10.07 2.105 -13.312 1 88.25 59 ASP B CA 1
ATOM 2684 C C . ASP B 1 59 ? 9.375 2.062 -11.961 1 88.25 59 ASP B C 1
ATOM 2686 O O . ASP B 1 59 ? 8.219 1.643 -11.859 1 88.25 59 ASP B O 1
ATOM 2690 N N . GLY B 1 60 ? 10.094 2.438 -10.859 1 90.44 60 GLY B N 1
ATOM 2691 C CA . GLY B 1 60 ? 9.516 2.498 -9.523 1 90.44 60 GLY B CA 1
ATOM 2692 C C . GLY B 1 60 ? 9.773 1.249 -8.703 1 90.44 60 GLY B C 1
ATOM 2693 O O . GLY B 1 60 ? 9.461 1.207 -7.512 1 90.44 60 GLY B O 1
ATOM 2694 N N . TYR B 1 61 ? 10.328 0.229 -9.336 1 90 61 TYR B N 1
ATOM 2695 C CA . TYR B 1 61 ? 10.617 -1.013 -8.633 1 90 61 TYR B CA 1
ATOM 2696 C C . TYR B 1 61 ? 11.992 -0.961 -7.977 1 90 61 TYR B C 1
ATOM 2698 O O . TYR B 1 61 ? 12.805 -0.082 -8.281 1 90 61 TYR B O 1
ATOM 2706 N N . ASP B 1 62 ? 12.211 -1.913 -7.059 1 89.81 62 ASP B N 1
ATOM 2707 C CA . ASP B 1 62 ? 13.5 -2.031 -6.383 1 89.81 62 ASP B CA 1
ATOM 2708 C C . ASP B 1 62 ? 14.617 -2.338 -7.379 1 89.81 62 ASP B C 1
ATOM 2710 O O . ASP B 1 62 ? 14.43 -3.111 -8.32 1 89.81 62 ASP B O 1
ATOM 2714 N N . SER B 1 63 ? 15.852 -1.778 -7.121 1 88.25 63 SER B N 1
ATOM 2715 C CA . SER B 1 63 ? 16.922 -1.869 -8.117 1 88.25 63 SER B CA 1
ATOM 2716 C C . SER B 1 63 ? 18.031 -2.799 -7.652 1 88.25 63 SER B C 1
ATOM 2718 O O . SER B 1 63 ? 18.938 -3.125 -8.422 1 88.25 63 SER B O 1
ATOM 2720 N N . HIS B 1 64 ? 17.922 -3.33 -6.504 1 87.19 64 HIS B N 1
ATOM 2721 C CA . HIS B 1 64 ? 19.062 -3.992 -5.891 1 87.19 64 HIS B CA 1
ATOM 2722 C C . HIS B 1 64 ? 19.359 -5.324 -6.57 1 87.19 64 HIS B C 1
ATOM 2724 O O . HIS B 1 64 ? 20.453 -5.863 -6.445 1 87.19 64 HIS B O 1
ATOM 2730 N N . GLN B 1 65 ? 18.375 -5.82 -7.305 1 87.5 65 GLN B N 1
ATOM 2731 C CA . GLN B 1 65 ? 18.547 -7.129 -7.934 1 87.5 65 GLN B CA 1
ATOM 2732 C C . GLN B 1 65 ? 19.016 -6.992 -9.375 1 87.5 65 GLN B C 1
ATOM 2734 O O . GLN B 1 65 ? 19.281 -7.992 -10.047 1 87.5 65 GLN B O 1
ATOM 2739 N N . ILE B 1 66 ? 19.109 -5.715 -9.852 1 86.75 66 ILE B N 1
ATOM 2740 C CA . ILE B 1 66 ? 19.484 -5.453 -11.234 1 86.75 66 ILE B CA 1
ATOM 2741 C C . ILE B 1 66 ? 20.953 -5.777 -11.445 1 86.75 66 ILE B C 1
ATOM 2743 O O . ILE B 1 66 ? 21.812 -5.367 -10.656 1 86.75 66 ILE B O 1
ATOM 2747 N N . PRO B 1 67 ? 21.172 -6.547 -12.492 1 80.06 67 PRO B N 1
ATOM 2748 C CA . PRO B 1 67 ? 22.578 -6.773 -12.797 1 80.06 67 PRO B CA 1
ATOM 2749 C C . PRO B 1 67 ? 23.359 -5.477 -13.023 1 80.06 67 PRO B C 1
ATOM 2751 O O . PRO B 1 67 ? 22.812 -4.516 -13.578 1 80.06 67 PRO B O 1
ATOM 2754 N N . ALA B 1 68 ? 24.562 -5.469 -12.602 1 68.19 68 ALA B N 1
ATOM 2755 C CA . ALA B 1 68 ? 25.422 -4.289 -12.648 1 68.19 68 ALA B CA 1
ATOM 2756 C C . ALA B 1 68 ? 25.5 -3.723 -14.07 1 68.19 68 ALA B C 1
ATOM 2758 O O . ALA B 1 68 ? 25.516 -4.477 -15.047 1 68.19 68 ALA B O 1
ATOM 2759 N N . ASN B 1 69 ? 25.469 -2.471 -14.117 1 67.88 69 ASN B N 1
ATOM 2760 C CA . ASN B 1 69 ? 25.656 -1.69 -15.336 1 67.88 69 ASN B CA 1
ATOM 2761 C C . ASN B 1 69 ? 24.547 -1.946 -16.344 1 67.88 69 ASN B C 1
ATOM 2763 O O . ASN B 1 69 ? 24.703 -1.616 -17.531 1 67.88 69 ASN B O 1
ATOM 2767 N N . LEU B 1 70 ? 23.531 -2.592 -15.875 1 71.38 70 LEU B N 1
ATOM 2768 C CA . LEU B 1 70 ? 22.469 -2.863 -16.828 1 71.38 70 LEU B CA 1
ATOM 2769 C C . LEU B 1 70 ? 21.406 -1.766 -16.797 1 71.38 70 LEU B C 1
ATOM 2771 O O . LEU B 1 70 ? 20.969 -1.353 -15.711 1 71.38 70 LEU B O 1
ATOM 2775 N N . MET B 1 71 ? 21.266 -1.194 -17.969 1 79.06 71 MET B N 1
ATOM 2776 C CA . MET B 1 71 ? 20.078 -0.365 -18.203 1 79.06 71 MET B CA 1
ATOM 2777 C C . MET B 1 71 ? 18.984 -1.164 -18.891 1 79.06 71 MET B C 1
ATOM 2779 O O . MET B 1 71 ? 19.266 -1.969 -19.781 1 79.06 71 MET B O 1
ATOM 2783 N N . PHE B 1 72 ? 17.875 -1.201 -18.391 1 87.06 72 PHE B N 1
ATOM 2784 C CA . PHE B 1 72 ? 16.766 -1.921 -19 1 87.06 72 PHE B CA 1
ATOM 2785 C C . PHE B 1 72 ? 15.5 -1.065 -19.016 1 87.06 72 PHE B C 1
ATOM 2787 O O . PHE B 1 72 ? 15.367 -0.134 -18.219 1 87.06 72 PHE B O 1
ATOM 2794 N N . LYS B 1 73 ? 14.617 -1.401 -19.875 1 88.56 73 LYS B N 1
ATOM 2795 C CA . LYS B 1 73 ? 13.344 -0.695 -19.953 1 88.56 73 LYS B CA 1
ATOM 2796 C C . LYS B 1 73 ? 12.234 -1.486 -19.281 1 88.56 73 LYS B C 1
ATOM 2798 O O . LYS B 1 73 ? 11.297 -0.903 -18.734 1 88.56 73 LYS B O 1
ATOM 2803 N N . ARG B 1 74 ? 12.398 -2.828 -19.406 1 93.81 74 ARG B N 1
ATOM 2804 C CA . ARG B 1 74 ? 11.344 -3.666 -18.859 1 93.81 74 ARG B CA 1
ATOM 2805 C C . ARG B 1 74 ? 11.93 -4.77 -17.984 1 93.81 74 ARG B C 1
ATOM 2807 O O . ARG B 1 74 ? 13.008 -5.293 -18.266 1 93.81 74 ARG B O 1
ATOM 2814 N N . ARG B 1 75 ? 11.219 -5.016 -16.984 1 93.69 75 ARG B N 1
ATOM 2815 C CA . ARG B 1 75 ? 11.492 -6.125 -16.078 1 93.69 75 ARG B CA 1
ATOM 2816 C C . ARG B 1 75 ? 10.289 -7.062 -15.992 1 93.69 75 ARG B C 1
ATOM 2818 O O . ARG B 1 75 ? 9.164 -6.617 -15.773 1 93.69 75 ARG B O 1
ATOM 2825 N N . LEU B 1 76 ? 10.555 -8.391 -16.203 1 94.5 76 LEU B N 1
ATOM 2826 C CA . LEU B 1 76 ? 9.477 -9.367 -16.219 1 94.5 76 LEU B CA 1
ATOM 2827 C C . LEU B 1 76 ? 9.703 -10.438 -15.148 1 94.5 76 LEU B C 1
ATOM 2829 O O . LEU B 1 76 ? 10.828 -10.906 -14.969 1 94.5 76 LEU B O 1
ATOM 2833 N N . TRP B 1 77 ? 8.703 -10.719 -14.383 1 96.69 77 TRP B N 1
ATOM 2834 C CA . TRP B 1 77 ? 8.648 -11.922 -13.555 1 96.69 77 TRP B CA 1
ATOM 2835 C C . TRP B 1 77 ? 8.242 -13.133 -14.383 1 96.69 77 TRP B C 1
ATOM 2837 O O . TRP B 1 77 ? 7.062 -13.312 -14.695 1 96.69 77 TRP B O 1
ATOM 2847 N N . THR B 1 78 ? 9.156 -14.016 -14.719 1 97.19 78 THR B N 1
ATOM 2848 C CA . THR B 1 78 ? 8.891 -15.023 -15.742 1 97.19 78 THR B CA 1
ATOM 2849 C C . THR B 1 78 ? 8.453 -16.344 -15.102 1 97.19 78 THR B C 1
ATOM 2851 O O . THR B 1 78 ? 7.93 -17.219 -15.781 1 97.19 78 THR B O 1
ATOM 2854 N N . GLY B 1 79 ? 8.75 -16.531 -13.883 1 98.25 79 GLY B N 1
ATOM 2855 C CA . GLY B 1 79 ? 8.367 -17.766 -13.219 1 98.25 79 GLY B CA 1
ATOM 2856 C C . GLY B 1 79 ? 9.125 -18.016 -11.922 1 98.25 79 GLY B C 1
ATOM 2857 O O . GLY B 1 79 ? 9.844 -17.125 -11.445 1 98.25 79 GLY B O 1
ATOM 2858 N N . GLY B 1 80 ? 8.844 -19.156 -11.383 1 98.25 80 GLY B N 1
ATOM 2859 C CA . GLY B 1 80 ? 9.5 -19.484 -10.125 1 98.25 80 GLY B CA 1
ATOM 2860 C C . GLY B 1 80 ? 8.977 -20.766 -9.492 1 98.25 80 GLY B C 1
ATOM 2861 O O . GLY B 1 80 ? 8.305 -21.562 -10.156 1 98.25 80 GLY B O 1
ATOM 2862 N N . GLN B 1 81 ? 9.508 -20.953 -8.305 1 98.69 81 GLN B N 1
ATOM 2863 C CA . GLN B 1 81 ? 9.109 -22.094 -7.504 1 98.69 81 GLN B CA 1
ATOM 2864 C C . GLN B 1 81 ? 9.133 -21.766 -6.016 1 98.69 81 GLN B C 1
ATOM 2866 O O . GLN B 1 81 ? 10.008 -21.047 -5.547 1 98.69 81 GLN B O 1
ATOM 2871 N N . ILE B 1 82 ? 8.156 -22.297 -5.312 1 98.81 82 ILE B N 1
ATOM 2872 C CA . ILE B 1 82 ? 8.07 -22.156 -3.865 1 98.81 82 ILE B CA 1
ATOM 2873 C C . ILE B 1 82 ? 8.023 -23.531 -3.215 1 98.81 82 ILE B C 1
ATOM 2875 O O . ILE B 1 82 ? 7.211 -24.375 -3.594 1 98.81 82 ILE B O 1
ATOM 2879 N N . ASP B 1 83 ? 8.875 -23.734 -2.33 1 98.75 83 ASP B N 1
ATOM 2880 C CA . ASP B 1 83 ? 8.852 -24.953 -1.507 1 98.75 83 ASP B CA 1
ATOM 2881 C C . ASP B 1 83 ? 8.422 -24.625 -0.077 1 98.75 83 ASP B C 1
ATOM 2883 O O . ASP B 1 83 ? 9.078 -23.844 0.617 1 98.75 83 ASP B O 1
ATOM 2887 N N . PHE B 1 84 ? 7.332 -25.234 0.292 1 98.06 84 PHE B N 1
ATOM 2888 C CA . PHE B 1 84 ? 6.809 -25.078 1.645 1 98.06 84 PHE B CA 1
ATOM 2889 C C . PHE B 1 84 ? 7.309 -26.203 2.547 1 98.06 84 PHE B C 1
ATOM 2891 O O . PHE B 1 84 ? 6.875 -27.344 2.418 1 98.06 84 PHE B O 1
ATOM 2898 N N . LEU B 1 85 ? 8.141 -25.844 3.504 1 97.88 85 LEU B N 1
ATOM 2899 C CA . LEU B 1 85 ? 8.836 -26.891 4.262 1 97.88 85 LEU B CA 1
ATOM 2900 C C . LEU B 1 85 ? 8.273 -26.984 5.676 1 97.88 85 LEU B C 1
ATOM 2902 O O . LEU B 1 85 ? 8.008 -28.094 6.164 1 97.88 85 LEU B O 1
ATOM 2906 N N . HIS B 1 86 ? 8.148 -25.891 6.398 1 97.06 86 HIS B N 1
ATOM 2907 C CA . HIS B 1 86 ? 7.594 -25.812 7.746 1 97.06 86 HIS B CA 1
ATOM 2908 C C . HIS B 1 86 ? 6.668 -24.609 7.891 1 97.06 86 HIS B C 1
ATOM 2910 O O . HIS B 1 86 ? 6.895 -23.562 7.273 1 97.06 86 HIS B O 1
ATOM 2916 N N . PRO B 1 87 ? 5.641 -24.797 8.695 1 96.12 87 PRO B N 1
ATOM 2917 C CA . PRO B 1 87 ? 4.738 -23.656 8.898 1 96.12 87 PRO B CA 1
ATOM 2918 C C . PRO B 1 87 ? 5.43 -22.469 9.547 1 96.12 87 PRO B C 1
ATOM 2920 O O . PRO B 1 87 ? 6.34 -22.641 10.359 1 96.12 87 PRO B O 1
ATOM 2923 N N . VAL B 1 88 ? 5.105 -21.297 9.148 1 97.12 88 VAL B N 1
ATOM 2924 C CA . VAL B 1 88 ? 5.57 -20.047 9.75 1 97.12 88 VAL B CA 1
ATOM 2925 C C . VAL B 1 88 ? 4.434 -19.391 10.523 1 97.12 88 VAL B C 1
ATOM 2927 O O . VAL B 1 88 ? 3.375 -19.094 9.953 1 97.12 88 VAL B O 1
ATOM 2930 N N . ALA B 1 89 ? 4.645 -19.125 11.789 1 96.62 89 ALA B N 1
ATOM 2931 C CA . ALA B 1 89 ? 3.586 -18.594 12.633 1 96.62 89 ALA B CA 1
ATOM 2932 C C . ALA B 1 89 ? 3.379 -17.094 12.367 1 96.62 89 ALA B C 1
ATOM 2934 O O . ALA B 1 89 ? 4.344 -16.359 12.164 1 96.62 89 ALA B O 1
ATOM 2935 N N . TYR B 1 90 ? 2.115 -16.672 12.344 1 94.62 90 TYR B N 1
ATOM 2936 C CA . TYR B 1 90 ? 1.822 -15.242 12.305 1 94.62 90 TYR B CA 1
ATOM 2937 C C . TYR B 1 90 ? 2.361 -14.547 13.547 1 94.62 90 TYR B C 1
ATOM 2939 O O . TYR B 1 90 ? 2.52 -15.164 14.602 1 94.62 90 TYR B O 1
ATOM 2947 N N . ASP B 1 91 ? 2.672 -13.273 13.344 1 91.62 91 ASP B N 1
ATOM 2948 C CA . ASP B 1 91 ? 3.064 -12.359 14.406 1 91.62 91 ASP B CA 1
ATOM 2949 C C . ASP B 1 91 ? 4.348 -12.82 15.086 1 91.62 91 ASP B C 1
ATOM 2951 O O . ASP B 1 91 ? 4.531 -12.609 16.281 1 91.62 91 ASP B O 1
ATOM 2955 N N . SER B 1 92 ? 5.129 -13.602 14.352 1 92.94 92 SER B N 1
ATOM 2956 C CA . SER B 1 92 ? 6.473 -13.992 14.758 1 92.94 92 SER B CA 1
ATOM 2957 C C . SER B 1 92 ? 7.531 -13.297 13.914 1 92.94 92 SER B C 1
ATOM 2959 O O . SER B 1 92 ? 7.227 -12.734 12.859 1 92.94 92 SER B O 1
ATOM 2961 N N . GLN B 1 93 ? 8.68 -13.266 14.461 1 93.69 93 GLN B N 1
ATOM 2962 C CA . GLN B 1 93 ? 9.805 -12.719 13.711 1 93.69 93 GLN B CA 1
ATOM 2963 C C . GLN B 1 93 ? 10.453 -13.789 12.836 1 93.69 93 GLN B C 1
ATOM 2965 O O . GLN B 1 93 ? 10.562 -14.945 13.242 1 93.69 93 GLN B O 1
ATOM 2970 N N . ALA B 1 94 ? 10.836 -13.445 11.641 1 96.69 94 ALA B N 1
ATOM 2971 C CA . ALA B 1 94 ? 11.539 -14.336 10.719 1 96.69 94 ALA B CA 1
ATOM 2972 C C . ALA B 1 94 ? 12.57 -13.57 9.898 1 96.69 94 ALA B C 1
ATOM 2974 O O . ALA B 1 94 ? 12.625 -12.336 9.945 1 96.69 94 ALA B O 1
ATOM 2975 N N . VAL B 1 95 ? 13.422 -14.359 9.352 1 97.44 95 VAL B N 1
ATOM 2976 C CA . VAL B 1 95 ? 14.492 -13.797 8.531 1 97.44 95 VAL B CA 1
ATOM 2977 C C . VAL B 1 95 ? 14.43 -14.383 7.125 1 97.44 95 VAL B C 1
ATOM 2979 O O . VAL B 1 95 ? 14.164 -15.578 6.953 1 97.44 95 VAL B O 1
ATOM 2982 N N . CYS B 1 96 ? 14.586 -13.57 6.145 1 98.19 96 CYS B N 1
ATOM 2983 C CA . CYS B 1 96 ? 14.711 -14.023 4.762 1 98.19 96 CYS B CA 1
ATOM 2984 C C . CYS B 1 96 ? 16.125 -13.758 4.23 1 98.19 96 CYS B C 1
ATOM 2986 O O . CYS B 1 96 ? 16.594 -12.625 4.258 1 98.19 96 CYS B O 1
ATOM 2988 N N . VAL B 1 97 ? 16.734 -14.781 3.84 1 97.75 97 VAL B N 1
ATOM 2989 C CA . VAL B 1 97 ? 18.016 -14.6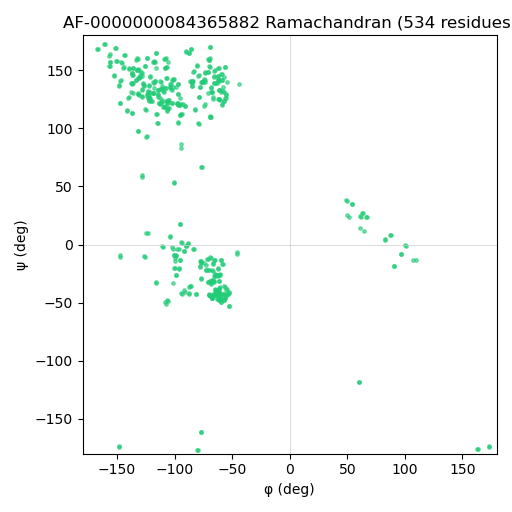56 3.152 1 97.75 97 VAL B CA 1
ATOM 2990 C C . VAL B 1 97 ? 17.797 -14.672 1.642 1 97.75 97 VAL B C 1
ATOM 2992 O O . VAL B 1 97 ? 17.391 -15.695 1.083 1 97.75 97 VAL B O 1
ATOM 2995 N N . GLU B 1 98 ? 18.031 -13.547 1.034 1 97.38 98 GLU B N 1
ATOM 2996 C CA . GLU B 1 98 ? 17.875 -13.406 -0.41 1 97.38 98 GLU B CA 1
ATOM 2997 C C . GLU B 1 98 ? 19.234 -13.422 -1.113 1 97.38 98 GLU B C 1
ATOM 2999 O O . GLU B 1 98 ? 20.188 -12.797 -0.649 1 97.38 98 GLU B O 1
ATOM 3004 N N . SER B 1 99 ? 19.297 -14.211 -2.209 1 96.5 99 SER B N 1
ATOM 3005 C CA . SER B 1 99 ? 20.547 -14.281 -2.947 1 96.5 99 SER B CA 1
ATOM 3006 C C . SER B 1 99 ? 20.312 -14.422 -4.445 1 96.5 99 SER B C 1
ATOM 3008 O O . SER B 1 99 ? 19.266 -14.93 -4.863 1 96.5 99 SER B O 1
ATOM 3010 N N . ILE B 1 100 ? 21.25 -13.945 -5.191 1 95.44 100 ILE B N 1
ATOM 3011 C CA . ILE B 1 100 ? 21.234 -14.203 -6.629 1 95.44 100 ILE B CA 1
ATOM 3012 C C . ILE B 1 100 ? 21.828 -15.578 -6.91 1 95.44 100 ILE B C 1
ATOM 3014 O O . ILE B 1 100 ? 23 -15.82 -6.637 1 95.44 100 ILE B O 1
ATOM 3018 N N . GLN B 1 101 ? 21.016 -16.406 -7.422 1 94.62 101 GLN B N 1
ATOM 3019 C CA . GLN B 1 101 ? 21.469 -17.781 -7.684 1 94.62 101 GLN B CA 1
ATOM 3020 C C . GLN B 1 101 ? 22.125 -17.891 -9.055 1 94.62 101 GLN B C 1
ATOM 3022 O O . GLN B 1 101 ? 23.047 -18.688 -9.25 1 94.62 101 GLN B O 1
ATOM 3027 N N . ASN B 1 102 ? 21.578 -17.172 -9.961 1 92.88 102 ASN B N 1
ATOM 3028 C CA . ASN B 1 102 ? 22.047 -17.219 -11.336 1 92.88 102 ASN B CA 1
ATOM 3029 C C . ASN B 1 102 ? 21.781 -15.898 -12.062 1 92.88 102 ASN B C 1
ATOM 3031 O O . ASN B 1 102 ? 20.828 -15.188 -11.742 1 92.88 102 ASN B O 1
ATOM 3035 N N . SER B 1 103 ? 22.625 -15.539 -12.906 1 92.19 103 SER B N 1
ATOM 3036 C CA . SER B 1 103 ? 22.516 -14.383 -13.797 1 92.19 103 SER B CA 1
ATOM 3037 C C . SER B 1 103 ? 23.078 -14.695 -15.18 1 92.19 103 SER B C 1
ATOM 3039 O O . SER B 1 103 ? 24.266 -14.969 -15.32 1 92.19 103 SER B O 1
ATOM 3041 N N . LYS B 1 104 ? 22.219 -14.664 -16.125 1 92.19 104 LYS B N 1
ATOM 3042 C CA . LYS B 1 104 ? 22.625 -15.039 -17.469 1 92.19 104 LYS B CA 1
ATOM 3043 C C . LYS B 1 104 ? 22.25 -13.953 -18.469 1 92.19 104 LYS B C 1
ATOM 3045 O O . LYS B 1 104 ? 21.141 -13.398 -18.422 1 92.19 104 LYS B O 1
ATOM 3050 N N . SER B 1 105 ? 23.094 -13.672 -19.391 1 89.88 105 SER B N 1
ATOM 3051 C CA . SER B 1 105 ? 22.844 -12.703 -20.453 1 89.88 105 SER B CA 1
ATOM 3052 C C . SER B 1 105 ? 22.469 -13.406 -21.766 1 89.88 105 SER B C 1
ATOM 3054 O O . SER B 1 105 ? 23.031 -14.445 -22.109 1 89.88 105 SER B O 1
ATOM 3056 N N . PHE B 1 106 ? 21.469 -12.891 -22.391 1 89.44 106 PHE B N 1
ATOM 3057 C CA . PHE B 1 106 ? 21.031 -13.289 -23.719 1 89.44 106 PHE B CA 1
ATOM 3058 C C . PHE B 1 106 ? 20.984 -12.094 -24.656 1 89.44 106 PHE B C 1
ATOM 3060 O O . PHE B 1 106 ? 19.938 -11.469 -24.828 1 89.44 106 PHE B O 1
ATOM 3067 N N . GLY B 1 107 ? 22.109 -11.875 -25.375 1 88.62 107 GLY B N 1
ATOM 3068 C CA . GLY B 1 107 ? 22.156 -10.641 -26.141 1 88.62 107 GLY B CA 1
ATOM 3069 C C . GLY B 1 107 ? 22.047 -9.398 -25.297 1 88.62 107 GLY B C 1
ATOM 3070 O O . GLY B 1 107 ? 22.844 -9.18 -24.391 1 88.62 107 GLY B O 1
ATOM 3071 N N . GLU B 1 108 ? 21 -8.727 -25.625 1 88.81 108 GLU B N 1
ATOM 3072 C CA . GLU B 1 108 ? 20.766 -7.488 -24.891 1 88.81 108 GLU B CA 1
ATOM 3073 C C . GLU B 1 108 ? 19.844 -7.715 -23.688 1 88.81 108 GLU B C 1
ATOM 3075 O O . GLU B 1 108 ? 19.562 -6.785 -22.938 1 88.81 108 GLU B O 1
ATOM 3080 N N . ASN B 1 109 ? 19.469 -8.961 -23.531 1 93.31 109 ASN B N 1
ATOM 3081 C CA . ASN B 1 109 ? 18.562 -9.32 -22.438 1 93.31 109 ASN B CA 1
ATOM 3082 C C . ASN B 1 109 ? 19.297 -10.055 -21.312 1 93.31 109 ASN B C 1
ATOM 3084 O O . ASN B 1 109 ? 20.422 -10.531 -21.516 1 93.31 109 ASN B O 1
ATOM 3088 N N . HIS B 1 110 ? 18.688 -9.984 -20.156 1 94.12 110 HIS B N 1
ATOM 3089 C CA . HIS B 1 110 ? 19.297 -10.625 -19 1 94.12 110 HIS B CA 1
ATOM 3090 C C . HIS B 1 110 ? 18.25 -11.375 -18.172 1 94.12 110 HIS B C 1
ATOM 3092 O O . HIS B 1 110 ? 17.141 -10.891 -17.984 1 94.12 110 HIS B O 1
ATOM 3098 N N . MET B 1 111 ? 18.688 -12.578 -17.734 1 95 111 MET B N 1
ATOM 3099 C CA . MET B 1 111 ? 17.875 -13.352 -16.797 1 95 111 MET B CA 1
ATOM 3100 C C . MET B 1 111 ? 18.562 -13.484 -15.445 1 95 111 MET B C 1
ATOM 3102 O O . MET B 1 111 ? 19.734 -13.836 -15.383 1 95 111 MET B O 1
ATOM 3106 N N . VAL B 1 112 ? 17.844 -13.156 -14.391 1 95.06 112 VAL B N 1
ATOM 3107 C CA . VAL B 1 112 ? 18.375 -13.266 -13.031 1 95.06 112 VAL B CA 1
ATOM 3108 C C . VAL B 1 112 ? 17.484 -14.195 -12.211 1 95.06 112 VAL B C 1
ATOM 3110 O O . VAL B 1 112 ? 16.25 -14.031 -12.18 1 95.06 112 VAL B O 1
ATOM 3113 N N . THR B 1 113 ? 18.094 -15.195 -11.609 1 96.5 113 THR B N 1
ATOM 3114 C CA . THR B 1 113 ? 17.375 -16.078 -10.688 1 96.5 113 THR B CA 1
ATOM 3115 C C . THR B 1 113 ? 17.703 -15.727 -9.242 1 96.5 113 THR B C 1
ATOM 3117 O O . THR B 1 113 ? 18.875 -15.727 -8.852 1 96.5 113 THR B O 1
ATOM 3120 N N . ILE B 1 114 ? 16.672 -15.414 -8.492 1 96.88 114 ILE B N 1
ATOM 3121 C CA . ILE B 1 114 ? 16.812 -15.031 -7.094 1 96.88 114 ILE B CA 1
ATOM 3122 C C . ILE B 1 114 ? 16.281 -16.156 -6.199 1 96.88 114 ILE B C 1
ATOM 3124 O O . ILE B 1 114 ? 15.234 -16.75 -6.488 1 96.88 114 ILE B O 1
ATOM 3128 N N . GLN B 1 115 ? 17.031 -16.438 -5.211 1 97.88 115 GLN B N 1
ATOM 3129 C CA . GLN B 1 115 ? 16.562 -17.375 -4.203 1 97.88 115 GLN B CA 1
ATOM 3130 C C . GLN B 1 115 ? 16.312 -16.688 -2.865 1 97.88 115 GLN B C 1
ATOM 3132 O O . GLN B 1 115 ? 17.125 -15.859 -2.436 1 97.88 115 GLN B O 1
ATOM 3137 N N . ARG B 1 116 ? 15.211 -16.953 -2.24 1 98.19 116 ARG B N 1
ATOM 3138 C CA . ARG B 1 116 ? 14.867 -16.484 -0.903 1 98.19 116 ARG B CA 1
ATOM 3139 C C . ARG B 1 116 ? 14.633 -17.656 0.047 1 98.19 116 ARG B C 1
ATOM 3141 O O . ARG B 1 116 ? 13.852 -18.562 -0.254 1 98.19 116 ARG B O 1
ATOM 3148 N N . GLU B 1 117 ? 15.352 -17.672 1.1 1 98.5 117 GLU B N 1
ATOM 3149 C CA . GLU B 1 117 ? 15.148 -18.625 2.184 1 98.5 117 GLU B CA 1
ATOM 3150 C C . GLU B 1 117 ? 14.578 -17.938 3.424 1 98.5 117 GLU B C 1
ATOM 3152 O O . GLU B 1 117 ? 15.211 -17.047 3.986 1 98.5 117 GLU B O 1
ATOM 3157 N N . VAL B 1 118 ? 13.414 -18.359 3.812 1 98.5 118 VAL B N 1
ATOM 3158 C CA . VAL B 1 118 ? 12.781 -17.812 5.016 1 98.5 118 VAL B CA 1
ATOM 3159 C C . VAL B 1 118 ? 13.086 -18.719 6.207 1 98.5 118 VAL B C 1
ATOM 3161 O O . VAL B 1 118 ? 12.781 -19.906 6.184 1 98.5 118 VAL B O 1
ATOM 3164 N N . VAL B 1 119 ? 13.695 -18.172 7.152 1 98.25 119 VAL B N 1
ATOM 3165 C CA . VAL B 1 119 ? 14.047 -18.875 8.375 1 98.25 119 VAL B CA 1
ATOM 3166 C C . VAL B 1 119 ? 13.148 -18.422 9.523 1 98.25 119 VAL B C 1
ATOM 3168 O O . VAL B 1 119 ? 13.133 -17.234 9.875 1 98.25 119 VAL B O 1
ATOM 3171 N N . ALA B 1 120 ? 12.375 -19.297 10.016 1 97.06 120 ALA B N 1
ATOM 3172 C CA . ALA B 1 120 ? 11.5 -19.078 11.164 1 97.06 120 ALA B CA 1
ATOM 3173 C C . ALA B 1 120 ? 11.695 -20.156 12.219 1 97.06 120 ALA B C 1
ATOM 3175 O O . ALA B 1 120 ? 11.805 -21.344 11.898 1 97.06 120 ALA B O 1
ATOM 3176 N N . ASP B 1 121 ? 11.82 -19.703 13.492 1 94.75 121 ASP B N 1
ATOM 3177 C CA . ASP B 1 121 ? 12.023 -20.609 14.617 1 94.75 121 ASP B CA 1
ATOM 3178 C C . ASP B 1 121 ? 13.227 -21.516 14.375 1 94.75 121 ASP B C 1
ATOM 3180 O O . ASP B 1 121 ? 13.156 -22.719 14.617 1 94.75 121 ASP B O 1
ATOM 3184 N N . GLY B 1 122 ? 14.172 -20.938 13.742 1 94.62 122 GLY B N 1
ATOM 3185 C CA . GLY B 1 122 ? 15.453 -21.609 13.586 1 94.62 122 GLY B CA 1
ATOM 3186 C C . GLY B 1 122 ? 15.477 -22.594 12.438 1 94.62 122 GLY B C 1
ATOM 3187 O O . GLY B 1 122 ? 16.469 -23.297 12.219 1 94.62 122 GLY B O 1
ATOM 3188 N N . LEU B 1 123 ? 14.43 -22.672 11.672 1 96.94 123 LEU B N 1
ATOM 3189 C CA . LEU B 1 123 ? 14.328 -23.609 10.562 1 96.94 123 LEU B CA 1
ATOM 3190 C C . LEU B 1 123 ? 14.094 -22.875 9.25 1 96.94 123 LEU B C 1
ATOM 3192 O O . LEU B 1 123 ? 13.391 -21.859 9.219 1 96.94 123 LEU B O 1
ATOM 3196 N N . ILE B 1 124 ? 14.688 -23.438 8.219 1 98.19 124 ILE B N 1
ATOM 3197 C CA . ILE B 1 124 ? 14.273 -22.984 6.898 1 98.19 124 ILE B CA 1
ATOM 3198 C C . ILE B 1 124 ? 12.844 -23.453 6.621 1 98.19 124 ILE B C 1
ATOM 3200 O O . ILE B 1 124 ? 12.594 -24.641 6.438 1 98.19 124 ILE B O 1
ATOM 3204 N N . SER B 1 125 ? 11.953 -22.5 6.602 1 98.38 125 SER B N 1
ATOM 3205 C CA . SER B 1 125 ? 10.531 -22.844 6.547 1 98.38 125 SER B CA 1
ATOM 3206 C C . SER B 1 125 ? 9.992 -22.734 5.121 1 98.38 125 SER B C 1
ATOM 3208 O O . SER B 1 125 ? 8.992 -23.375 4.781 1 98.38 125 SER B O 1
ATOM 3210 N N . LEU B 1 126 ? 10.594 -21.922 4.32 1 98.12 126 LEU B N 1
ATOM 3211 C CA . LEU B 1 126 ? 10.18 -21.703 2.939 1 98.12 126 LEU B CA 1
ATOM 3212 C C . LEU B 1 126 ? 11.375 -21.375 2.057 1 98.12 126 LEU B C 1
ATOM 3214 O O . LEU B 1 126 ? 12.25 -20.594 2.455 1 98.12 126 LEU B O 1
ATOM 3218 N N . VAL B 1 127 ? 11.422 -21.969 0.881 1 98.69 127 VAL B N 1
ATOM 3219 C CA . VAL B 1 127 ? 12.406 -21.609 -0.136 1 98.69 127 VAL B CA 1
ATOM 3220 C C . VAL B 1 127 ? 11.695 -21.188 -1.416 1 98.69 127 VAL B C 1
ATOM 3222 O O . VAL B 1 127 ? 10.836 -21.906 -1.931 1 98.69 127 VAL B O 1
ATOM 3225 N N . GLU B 1 128 ? 12 -20.031 -1.859 1 98.5 128 GLU B N 1
ATOM 3226 C CA . GLU B 1 128 ? 11.391 -19.484 -3.07 1 98.5 128 GLU B CA 1
ATOM 3227 C C . GLU B 1 128 ? 12.453 -19.109 -4.094 1 98.5 128 GLU B C 1
ATOM 3229 O O . GLU B 1 128 ? 13.469 -18.5 -3.746 1 98.5 128 GLU B O 1
ATOM 3234 N N . ARG B 1 129 ? 12.242 -19.531 -5.273 1 98 129 ARG B N 1
ATOM 3235 C CA . ARG B 1 129 ? 13.031 -19.078 -6.414 1 98 129 ARG B CA 1
ATOM 3236 C C . ARG B 1 129 ? 12.172 -18.297 -7.398 1 98 129 ARG B C 1
ATOM 3238 O O . ARG B 1 129 ? 11.039 -18.672 -7.684 1 98 129 ARG B O 1
ATOM 3245 N N . ARG B 1 130 ? 12.68 -17.172 -7.812 1 96.81 130 ARG B N 1
ATOM 3246 C CA . ARG B 1 130 ? 11.992 -16.422 -8.852 1 96.81 130 ARG B CA 1
ATOM 3247 C C . ARG B 1 130 ? 12.953 -16.031 -9.977 1 96.81 130 ARG B C 1
ATOM 3249 O O . ARG B 1 130 ? 14.141 -15.82 -9.742 1 96.81 130 ARG B O 1
ATOM 3256 N N . SER B 1 131 ? 12.445 -16.016 -11.117 1 97.19 131 SER B N 1
ATOM 3257 C CA . SER B 1 131 ? 13.203 -15.625 -12.297 1 97.19 131 SER B CA 1
ATOM 3258 C C . SER B 1 131 ? 12.719 -14.297 -12.859 1 97.19 131 SER B C 1
ATOM 3260 O O . SER B 1 131 ? 11.531 -14.133 -13.156 1 97.19 131 SER B O 1
ATOM 3262 N N . LEU B 1 132 ? 13.633 -13.367 -12.977 1 96 132 LEU B N 1
ATOM 3263 C CA . LEU B 1 132 ? 13.375 -12.055 -13.547 1 96 132 LEU B CA 1
ATOM 3264 C C . LEU B 1 132 ? 14.078 -11.898 -14.891 1 96 132 LEU B C 1
ATOM 3266 O O . LEU B 1 132 ? 15.219 -12.336 -15.055 1 96 132 LEU B O 1
ATOM 3270 N N . PHE B 1 133 ? 13.43 -11.375 -15.82 1 95.56 133 PHE B N 1
ATOM 3271 C CA . PHE B 1 133 ? 13.953 -11.109 -17.156 1 95.56 133 PHE B CA 1
ATOM 3272 C C . PHE B 1 133 ? 14.016 -9.609 -17.422 1 95.56 133 PHE B C 1
ATOM 3274 O O . PHE B 1 133 ? 13.039 -8.891 -17.188 1 95.56 133 PHE B O 1
ATOM 3281 N N . TYR B 1 134 ? 15.133 -9.078 -17.812 1 94.88 134 TYR B N 1
ATOM 3282 C CA . TYR B 1 134 ? 15.367 -7.672 -18.125 1 94.88 134 TYR B CA 1
ATOM 3283 C C . TYR B 1 134 ? 15.57 -7.469 -19.625 1 94.88 134 TYR B C 1
ATOM 3285 O O . TYR B 1 134 ? 16.375 -8.164 -20.25 1 94.88 134 TYR B O 1
ATOM 3293 N N . THR B 1 135 ? 14.875 -6.504 -20.203 1 94.62 135 THR B N 1
ATOM 3294 C CA . THR B 1 135 ? 14.961 -6.27 -21.641 1 94.62 135 THR B CA 1
ATOM 3295 C C . THR B 1 135 ? 14.719 -4.801 -21.953 1 94.62 135 THR B C 1
ATOM 3297 O O . THR B 1 135 ? 14.141 -4.066 -21.156 1 94.62 135 THR B O 1
ATOM 3300 N N . ASN B 1 136 ? 15.164 -4.355 -23.047 1 92.94 136 ASN B N 1
ATOM 3301 C CA . ASN B 1 136 ? 14.914 -3 -23.531 1 92.94 136 ASN B CA 1
ATOM 3302 C C . ASN B 1 136 ? 13.836 -2.977 -24.609 1 92.94 136 ASN B C 1
ATOM 3304 O O . ASN B 1 136 ? 13.43 -1.905 -25.062 1 92.94 136 ASN B O 1
ATOM 3308 N N . ASP B 1 137 ? 13.383 -4.148 -24.922 1 93.94 137 ASP B N 1
ATOM 3309 C CA . ASP B 1 137 ? 12.312 -4.223 -25.922 1 93.94 137 ASP B CA 1
ATOM 3310 C C . ASP B 1 137 ? 10.977 -3.797 -25.312 1 93.94 137 ASP B C 1
ATOM 3312 O O . ASP B 1 137 ? 10.656 -4.148 -24.172 1 93.94 137 ASP B O 1
ATOM 3316 N N . LEU B 1 138 ? 10.281 -3.061 -26.141 1 95.38 138 LEU B N 1
ATOM 3317 C CA . LEU B 1 138 ? 8.906 -2.773 -25.75 1 95.38 138 LEU B CA 1
ATOM 3318 C C . LEU B 1 138 ? 8.039 -4.023 -25.859 1 95.38 138 LEU B C 1
ATOM 3320 O O . LEU B 1 138 ? 8.391 -4.969 -26.578 1 95.38 138 LEU B O 1
ATOM 3324 N N . TYR B 1 139 ? 6.965 -3.99 -25.172 1 95.69 139 TYR B N 1
ATOM 3325 C CA . TYR B 1 139 ? 6.051 -5.125 -25.219 1 95.69 139 TYR B CA 1
ATOM 3326 C C . TYR B 1 139 ? 5.418 -5.246 -26.609 1 95.69 139 TYR B C 1
ATOM 3328 O O . TYR B 1 139 ? 4.957 -4.254 -27.172 1 95.69 139 TYR B O 1
ATOM 3336 N N . LYS B 1 140 ? 5.449 -6.418 -27.125 1 93.31 140 LYS B N 1
ATOM 3337 C CA . LYS B 1 140 ? 4.699 -6.852 -28.297 1 93.31 140 LYS B CA 1
ATOM 3338 C C . LYS B 1 140 ? 3.975 -8.164 -28.047 1 93.31 140 LYS B C 1
ATOM 3340 O O . LYS B 1 140 ? 4.555 -9.102 -27.484 1 93.31 140 LYS B O 1
ATOM 3345 N N . LYS B 1 141 ? 2.73 -8.117 -28.359 1 93 141 LYS B N 1
ATOM 3346 C CA . LYS B 1 141 ? 1.977 -9.344 -28.156 1 93 141 LYS B CA 1
ATOM 3347 C C . LYS B 1 141 ? 2.615 -10.516 -28.891 1 93 141 LYS B C 1
ATOM 3349 O O . LYS B 1 141 ? 2.906 -10.422 -30.078 1 93 141 LYS B O 1
ATOM 3354 N N . SER B 1 142 ? 2.857 -11.539 -28.109 1 90.81 142 SER B N 1
ATOM 3355 C CA . SER B 1 142 ? 3.414 -12.75 -28.703 1 90.81 142 SER B CA 1
ATOM 3356 C C . SER B 1 142 ? 2.314 -13.656 -29.25 1 90.81 142 SER B C 1
ATOM 3358 O O . SER B 1 142 ? 1.128 -13.383 -29.047 1 90.81 142 SER B O 1
ATOM 3360 N N . THR B 1 143 ? 2.775 -14.68 -30.047 1 94.75 143 THR B N 1
ATOM 3361 C CA . THR B 1 143 ? 1.83 -15.688 -30.516 1 94.75 143 THR B CA 1
ATOM 3362 C C . THR B 1 143 ? 1.121 -16.359 -29.344 1 94.75 143 THR B C 1
ATOM 3364 O O . THR B 1 143 ? 1.771 -16.875 -28.422 1 94.75 143 THR B O 1
ATOM 3367 N N . PRO B 1 144 ? -0.131 -16.266 -29.422 1 96.69 144 PRO B N 1
ATOM 3368 C CA . PRO B 1 144 ? -0.879 -16.828 -28.297 1 96.69 144 PRO B CA 1
ATOM 3369 C C . PRO B 1 144 ? -0.648 -18.328 -28.141 1 96.69 144 PRO B C 1
ATOM 3371 O O . PRO B 1 144 ? -0.502 -19.047 -29.141 1 96.69 144 PRO B O 1
ATOM 3374 N N . GLN B 1 145 ? -0.545 -18.734 -26.891 1 97.44 145 GLN B N 1
ATOM 3375 C CA . GLN B 1 145 ? -0.56 -20.156 -26.531 1 97.44 145 GLN B CA 1
ATOM 3376 C C . GLN B 1 145 ? -1.887 -20.531 -25.875 1 97.44 145 GLN B C 1
ATOM 3378 O O . GLN B 1 145 ? -2.555 -19.703 -25.266 1 97.44 145 GLN B O 1
ATOM 3383 N N . PHE B 1 146 ? -2.244 -21.844 -26.031 1 97.5 146 PHE B N 1
ATOM 3384 C CA . PHE B 1 146 ? -3.498 -22.344 -25.469 1 97.5 146 PHE B CA 1
ATOM 3385 C C . PHE B 1 146 ? -3.262 -23.578 -24.625 1 97.5 146 PHE B C 1
ATOM 3387 O O . PHE B 1 146 ? -2.32 -24.344 -24.875 1 97.5 146 PHE B O 1
ATOM 3394 N N . PRO B 1 147 ? -4.117 -23.703 -23.578 1 95.94 147 PRO B N 1
ATOM 3395 C CA . PRO B 1 147 ? -3.945 -24.906 -22.75 1 95.94 147 PRO B CA 1
ATOM 3396 C C . PRO B 1 147 ? -4.113 -26.203 -23.547 1 95.94 147 PRO B C 1
ATOM 3398 O O . PRO B 1 147 ? -4.945 -26.266 -24.453 1 95.94 147 PRO B O 1
ATOM 3401 N N . GLN B 1 148 ? -3.354 -27.188 -23.141 1 91.06 148 GLN B N 1
ATOM 3402 C CA . GLN B 1 148 ? -3.357 -28.453 -23.875 1 91.06 148 GLN B CA 1
ATOM 3403 C C . GLN B 1 148 ? -4.227 -29.484 -23.172 1 91.06 148 GLN B C 1
ATOM 3405 O O . GLN B 1 148 ? -4.41 -30.594 -23.688 1 91.06 148 GLN B O 1
ATOM 3410 N N . LYS B 1 149 ? -4.676 -29.234 -22.031 1 89.44 149 LYS B N 1
ATOM 3411 C CA . LYS B 1 149 ? -5.48 -30.188 -21.266 1 89.44 149 LYS B CA 1
ATOM 3412 C C . LYS B 1 149 ? -6.738 -29.516 -20.719 1 89.44 149 LYS B C 1
ATOM 3414 O O . LYS B 1 149 ? -6.742 -28.312 -20.453 1 89.44 149 LYS B O 1
ATOM 3419 N N . PRO B 1 150 ? -7.766 -30.406 -20.594 1 91.94 150 PRO B N 1
ATOM 3420 C CA . PRO B 1 150 ? -8.984 -29.844 -20.016 1 91.94 150 PRO B CA 1
ATOM 3421 C C . PRO B 1 150 ? -8.859 -29.594 -18.516 1 91.94 150 PRO B C 1
ATOM 3423 O O . PRO B 1 150 ? -8.141 -30.312 -17.812 1 91.94 150 PRO B O 1
ATOM 3426 N N . ALA B 1 151 ? -9.523 -28.578 -18.047 1 96.69 151 ALA B N 1
ATOM 3427 C CA . ALA B 1 151 ? -9.586 -28.281 -16.609 1 96.69 151 ALA B CA 1
ATOM 3428 C C . ALA B 1 151 ? -10.672 -29.094 -15.922 1 96.69 151 ALA B C 1
ATOM 3430 O O . ALA B 1 151 ? -11.75 -29.312 -16.5 1 96.69 151 ALA B O 1
ATOM 3431 N N . ILE B 1 152 ? -10.398 -29.562 -14.75 1 96.38 152 ILE B N 1
ATOM 3432 C CA . ILE B 1 152 ? -11.391 -30.234 -13.914 1 96.38 152 ILE B CA 1
ATOM 3433 C C . ILE B 1 152 ? -12.141 -29.203 -13.078 1 96.38 152 ILE B C 1
ATOM 3435 O O . ILE B 1 152 ? -13.352 -29.344 -12.859 1 96.38 152 ILE B O 1
ATOM 3439 N N . TYR B 1 153 ? -11.5 -28.266 -12.547 1 97.31 153 TYR B N 1
ATOM 3440 C CA . TYR B 1 153 ? -12.078 -27.156 -11.812 1 97.31 153 TYR B CA 1
ATOM 3441 C C . TYR B 1 153 ? -11.781 -25.828 -12.508 1 97.31 153 TYR B C 1
ATOM 3443 O O . TYR B 1 153 ? -10.695 -25.641 -13.055 1 97.31 153 TYR B O 1
ATOM 3451 N N . THR B 1 154 ? -12.758 -24.922 -12.531 1 98.25 154 THR B N 1
ATOM 3452 C CA . THR B 1 154 ? -12.555 -23.594 -13.078 1 98.25 154 THR B CA 1
ATOM 3453 C C . THR B 1 154 ? -13.18 -22.531 -12.172 1 98.25 154 THR B C 1
ATOM 3455 O O . THR B 1 154 ? -14.086 -22.828 -11.398 1 98.25 154 THR B O 1
ATOM 3458 N N . HIS B 1 155 ? -12.633 -21.391 -12.219 1 98.19 155 HIS B N 1
ATOM 3459 C CA . HIS B 1 155 ? -13.148 -20.234 -11.5 1 98.19 155 HIS B CA 1
ATOM 3460 C C . HIS B 1 155 ? -12.891 -18.938 -12.273 1 98.19 155 HIS B C 1
ATOM 3462 O O . HIS B 1 155 ? -11.734 -18.625 -12.594 1 98.19 155 HIS B O 1
ATOM 3468 N N . GLU B 1 156 ? -13.914 -18.219 -12.594 1 98.38 156 GLU B N 1
ATOM 3469 C CA . GLU B 1 156 ? -13.773 -16.969 -13.344 1 98.38 156 GLU B CA 1
ATOM 3470 C C . GLU B 1 156 ? -13.781 -15.758 -12.414 1 98.38 156 GLU B C 1
ATOM 3472 O O . GLU B 1 156 ? -14.523 -15.727 -11.43 1 98.38 156 GLU B O 1
ATOM 3477 N N . LEU B 1 157 ? -12.945 -14.883 -12.703 1 97.94 157 LEU B N 1
ATOM 3478 C CA . LEU B 1 157 ? -12.906 -13.625 -11.969 1 97.94 157 LEU B CA 1
ATOM 3479 C C . LEU B 1 157 ? -12.367 -12.492 -12.844 1 97.94 157 LEU B C 1
ATOM 3481 O O . LEU B 1 157 ? -11.945 -12.734 -13.977 1 97.94 157 LEU B O 1
ATOM 3485 N N . LYS B 1 158 ? -12.484 -11.289 -12.391 1 98.31 158 LYS B N 1
ATOM 3486 C CA . LYS B 1 158 ? -12.008 -10.094 -13.078 1 98.31 158 LYS B CA 1
ATOM 3487 C C . LYS B 1 158 ? -11.203 -9.203 -12.133 1 98.31 158 LYS B C 1
ATOM 3489 O O . LYS B 1 158 ? -11.773 -8.438 -11.359 1 98.31 158 LYS B O 1
ATOM 3494 N N . PRO B 1 159 ? -9.828 -9.344 -12.203 1 98.25 159 PRO B N 1
ATOM 3495 C CA . PRO B 1 159 ? -9.023 -8.477 -11.328 1 98.25 159 PRO B CA 1
ATOM 3496 C C . PRO B 1 159 ? -9.219 -6.996 -11.633 1 98.25 159 PRO B C 1
ATOM 3498 O O . PRO B 1 159 ? -9.039 -6.566 -12.781 1 98.25 159 PRO B O 1
ATOM 3501 N N . THR B 1 160 ? -9.57 -6.238 -10.648 1 97.06 160 THR B N 1
ATOM 3502 C CA . THR B 1 160 ? -9.805 -4.809 -10.828 1 97.06 160 THR B CA 1
ATOM 3503 C C . THR B 1 160 ? -8.523 -4.016 -10.594 1 97.06 160 THR B C 1
ATOM 3505 O O . THR B 1 160 ? -7.535 -4.559 -10.102 1 97.06 160 THR B O 1
ATOM 3508 N N . ASP B 1 161 ? -8.578 -2.727 -11.031 1 95.81 161 ASP B N 1
ATOM 3509 C CA . ASP B 1 161 ? -7.449 -1.852 -10.711 1 95.81 161 ASP B CA 1
ATOM 3510 C C . ASP B 1 161 ? -7.301 -1.671 -9.203 1 95.81 161 ASP B C 1
ATOM 3512 O O . ASP B 1 161 ? -6.188 -1.489 -8.703 1 95.81 161 ASP B O 1
ATOM 3516 N N . ILE B 1 162 ? -8.398 -1.82 -8.43 1 96.31 162 ILE B N 1
ATOM 3517 C CA . ILE B 1 162 ? -8.344 -1.717 -6.977 1 96.31 162 ILE B CA 1
ATOM 3518 C C . ILE B 1 162 ? -7.598 -2.918 -6.402 1 96.31 162 ILE B C 1
ATOM 3520 O O . ILE B 1 162 ? -6.758 -2.764 -5.508 1 96.31 162 ILE B O 1
ATOM 3524 N N . LEU B 1 163 ? -7.898 -4.105 -6.914 1 97.44 163 LEU B N 1
ATOM 3525 C CA . LEU B 1 163 ? -7.176 -5.289 -6.453 1 97.44 163 LEU B CA 1
ATOM 3526 C C . LEU B 1 163 ? -5.684 -5.148 -6.719 1 97.44 163 LEU B C 1
ATOM 3528 O O . LEU B 1 163 ? -4.859 -5.449 -5.848 1 97.44 163 LEU B O 1
ATOM 3532 N N . LEU B 1 164 ? -5.363 -4.699 -7.938 1 98.19 164 LEU B N 1
ATOM 3533 C CA . LEU B 1 164 ? -3.959 -4.523 -8.289 1 98.19 164 LEU B CA 1
ATOM 3534 C C . LEU B 1 164 ? -3.297 -3.498 -7.375 1 98.19 164 LEU B C 1
ATOM 3536 O O . LEU B 1 164 ? -2.184 -3.719 -6.887 1 98.19 164 LEU B O 1
ATOM 3540 N N . PHE B 1 165 ? -3.959 -2.404 -7.113 1 96.88 165 PHE B N 1
ATOM 3541 C CA . PHE B 1 165 ? -3.434 -1.394 -6.203 1 96.88 165 PHE B CA 1
ATOM 3542 C C . PHE B 1 165 ? -3.205 -1.979 -4.816 1 96.88 165 PHE B C 1
ATOM 3544 O O . PHE B 1 165 ? -2.15 -1.767 -4.215 1 96.88 165 PHE B O 1
ATOM 3551 N N . ARG B 1 166 ? -4.199 -2.66 -4.309 1 97.38 166 ARG B N 1
ATOM 3552 C CA . ARG B 1 166 ? -4.102 -3.225 -2.967 1 97.38 166 ARG B CA 1
ATOM 3553 C C . ARG B 1 166 ? -2.971 -4.242 -2.881 1 97.38 166 ARG B C 1
ATOM 3555 O O . ARG B 1 166 ? -2.275 -4.324 -1.866 1 97.38 166 ARG B O 1
ATOM 3562 N N . TYR B 1 167 ? -2.811 -5.008 -3.904 1 98.44 167 TYR B N 1
ATOM 3563 C CA . TYR B 1 167 ? -1.722 -5.977 -3.889 1 98.44 167 TYR B CA 1
ATOM 3564 C C . TYR B 1 167 ? -0.368 -5.277 -3.928 1 98.44 167 TYR B C 1
ATOM 3566 O O . TYR B 1 167 ? 0.55 -5.648 -3.193 1 98.44 167 TYR B O 1
ATOM 3574 N N . SER B 1 168 ? -0.21 -4.285 -4.828 1 98.06 168 SER B N 1
ATOM 3575 C CA . SER B 1 168 ? 0.989 -3.453 -4.82 1 98.06 168 SER B CA 1
ATOM 3576 C C . SER B 1 168 ? 1.234 -2.854 -3.439 1 98.06 168 SER B C 1
ATOM 3578 O O . SER B 1 168 ? 2.375 -2.799 -2.973 1 98.06 168 SER B O 1
ATOM 3580 N N . SER B 1 169 ? 0.161 -2.42 -2.816 1 96.5 169 SER B N 1
ATOM 3581 C CA . SER B 1 169 ? 0.24 -1.811 -1.493 1 96.5 169 SER B CA 1
ATOM 3582 C C . SER B 1 169 ? 0.802 -2.789 -0.467 1 96.5 169 SER B C 1
ATOM 3584 O O . SER B 1 169 ? 1.768 -2.475 0.233 1 96.5 169 SER B O 1
ATOM 3586 N N . LEU B 1 170 ? 0.276 -3.936 -0.485 1 97.44 170 LEU B N 1
ATOM 3587 C CA . LEU B 1 170 ? 0.607 -4.926 0.532 1 97.44 170 LEU B CA 1
ATOM 3588 C C . LEU B 1 170 ? 2.014 -5.477 0.318 1 97.44 170 LEU B C 1
ATOM 3590 O O . LEU B 1 170 ? 2.631 -5.996 1.251 1 97.44 170 LEU B O 1
ATOM 3594 N N . THR B 1 171 ? 2.535 -5.379 -0.865 1 97.19 171 THR B N 1
ATOM 3595 C CA . THR B 1 171 ? 3.879 -5.859 -1.164 1 97.19 171 THR B CA 1
ATOM 3596 C C . THR B 1 171 ? 4.859 -4.695 -1.272 1 97.19 171 THR B C 1
ATOM 3598 O O . THR B 1 171 ? 6.008 -4.883 -1.676 1 97.19 171 THR B O 1
ATOM 3601 N N . PHE B 1 172 ? 4.379 -3.479 -0.95 1 96.56 172 PHE B N 1
ATOM 3602 C CA . PHE B 1 172 ? 5.172 -2.258 -1.021 1 96.56 172 PHE B CA 1
ATOM 3603 C C . PHE B 1 172 ? 5.875 -2.146 -2.367 1 96.56 172 PHE B C 1
ATOM 3605 O O . PHE B 1 172 ? 7.051 -1.775 -2.43 1 96.56 172 PHE B O 1
ATOM 3612 N N . ASN B 1 173 ? 5.168 -2.572 -3.406 1 95.38 173 ASN B N 1
ATOM 3613 C CA . ASN B 1 173 ? 5.648 -2.605 -4.785 1 95.38 173 ASN B CA 1
ATOM 3614 C C . ASN B 1 173 ? 5.195 -1.376 -5.566 1 95.38 173 ASN B C 1
ATOM 3616 O O . ASN B 1 173 ? 4.062 -1.327 -6.051 1 95.38 173 ASN B O 1
ATOM 3620 N N . ALA B 1 174 ? 6.105 -0.464 -5.797 1 95.38 174 ALA B N 1
ATOM 3621 C CA . ALA B 1 174 ? 5.746 0.782 -6.469 1 95.38 174 ALA B CA 1
ATOM 3622 C C . ALA B 1 174 ? 6.012 0.694 -7.969 1 95.38 174 ALA B C 1
ATOM 3624 O O . ALA B 1 174 ? 6.176 1.717 -8.633 1 95.38 174 ALA B O 1
ATOM 3625 N N . HIS B 1 175 ? 6.16 -0.517 -8.516 1 96.06 175 HIS B N 1
ATOM 3626 C CA . HIS B 1 175 ? 6.324 -0.674 -9.961 1 96.06 175 HIS B CA 1
ATOM 3627 C C . HIS B 1 175 ? 5.129 -0.101 -10.711 1 96.06 175 HIS B C 1
ATOM 3629 O O . HIS B 1 175 ? 4.023 -0.64 -10.633 1 96.06 175 HIS B O 1
ATOM 3635 N N . ARG B 1 176 ? 5.367 0.837 -11.547 1 96 176 ARG B N 1
ATOM 3636 C CA . ARG B 1 176 ? 4.344 1.716 -12.102 1 96 176 ARG B CA 1
ATOM 3637 C C . ARG B 1 176 ? 3.445 0.96 -13.078 1 96 176 ARG B C 1
ATOM 3639 O O . ARG B 1 176 ? 2.289 1.333 -13.281 1 96 176 ARG B O 1
ATOM 3646 N N . ILE B 1 177 ? 3.857 -0.124 -13.633 1 96.94 177 ILE B N 1
ATOM 3647 C CA . ILE B 1 177 ? 3.084 -0.817 -14.656 1 96.94 177 ILE B CA 1
ATOM 3648 C C . ILE B 1 177 ? 1.832 -1.429 -14.039 1 96.94 177 ILE B C 1
ATOM 3650 O O . ILE B 1 177 ? 0.929 -1.872 -14.75 1 96.94 177 ILE B O 1
ATOM 3654 N N . HIS B 1 178 ? 1.751 -1.45 -12.719 1 97.56 178 HIS B N 1
ATOM 3655 C CA . HIS B 1 178 ? 0.64 -2.117 -12.047 1 97.56 178 HIS B CA 1
ATOM 3656 C C . HIS B 1 178 ? -0.431 -1.116 -11.633 1 97.56 178 HIS B C 1
ATOM 3658 O O . HIS B 1 178 ? -1.513 -1.508 -11.18 1 97.56 178 HIS B O 1
ATOM 3664 N N . TYR B 1 179 ? -0.192 0.206 -11.727 1 95.25 179 TYR B N 1
ATOM 3665 C CA . TYR B 1 179 ? -1.215 1.122 -11.234 1 95.25 179 TYR B CA 1
ATOM 3666 C C . TYR B 1 179 ? -1.238 2.404 -12.062 1 95.25 179 TYR B C 1
ATOM 3668 O O . TYR B 1 179 ? -2.156 3.217 -11.93 1 95.25 179 TYR B O 1
ATOM 3676 N N . ASN B 1 180 ? -0.271 2.631 -12.914 1 94.75 180 ASN B N 1
ATOM 3677 C CA . ASN B 1 180 ? -0.181 3.811 -13.766 1 94.75 180 ASN B CA 1
ATOM 3678 C C . ASN B 1 180 ? -0.32 3.445 -15.242 1 94.75 180 ASN B C 1
ATOM 3680 O O . ASN B 1 180 ? 0.637 2.98 -15.867 1 94.75 180 ASN B O 1
ATOM 3684 N N . LYS B 1 181 ? -1.462 3.736 -15.781 1 94.69 181 LYS B N 1
ATOM 3685 C CA . LYS B 1 181 ? -1.77 3.322 -17.141 1 94.69 181 LYS B CA 1
ATOM 3686 C C . LYS B 1 181 ? -0.874 4.039 -18.156 1 94.69 181 LYS B C 1
ATOM 3688 O O . LYS B 1 181 ? -0.389 3.426 -19.109 1 94.69 181 LYS B O 1
ATOM 3693 N N . ASP B 1 182 ? -0.693 5.352 -17.922 1 93.44 182 ASP B N 1
ATOM 3694 C CA . ASP B 1 182 ? 0.175 6.109 -18.812 1 93.44 182 ASP B CA 1
ATOM 3695 C C . ASP B 1 182 ? 1.567 5.488 -18.891 1 93.44 182 ASP B C 1
ATOM 3697 O O . ASP B 1 182 ? 2.145 5.371 -19.969 1 93.44 182 ASP B O 1
ATOM 3701 N N . TYR B 1 183 ? 2.062 5.105 -17.781 1 94.38 183 TYR B N 1
ATOM 3702 C CA . TYR B 1 183 ? 3.383 4.488 -17.75 1 94.38 183 TYR B CA 1
ATOM 3703 C C . TYR B 1 183 ? 3.365 3.131 -18.453 1 94.38 183 TYR B C 1
ATOM 3705 O O . TYR B 1 183 ? 4.262 2.814 -19.234 1 94.38 183 TYR B O 1
ATOM 3713 N N . ALA B 1 184 ? 2.365 2.285 -18.172 1 96.06 184 ALA B N 1
ATOM 3714 C CA . ALA B 1 184 ? 2.246 0.974 -18.797 1 96.06 184 ALA B CA 1
ATOM 3715 C C . ALA B 1 184 ? 2.229 1.099 -20.328 1 96.06 184 ALA B C 1
ATOM 3717 O O . ALA B 1 184 ? 2.885 0.325 -21.016 1 96.06 184 ALA B O 1
ATOM 3718 N N . MET B 1 185 ? 1.559 2.121 -20.766 1 95.56 185 MET B N 1
ATOM 3719 C CA . MET B 1 185 ? 1.459 2.338 -22.203 1 95.56 185 MET B CA 1
ATOM 3720 C C . MET B 1 185 ? 2.812 2.725 -22.797 1 95.56 185 MET B C 1
ATOM 3722 O O . MET B 1 185 ? 3.123 2.369 -23.922 1 95.56 185 MET B O 1
ATOM 3726 N N . ARG B 1 186 ? 3.568 3.414 -22.016 1 94.62 186 ARG B N 1
ATOM 3727 C CA . ARG B 1 186 ? 4.902 3.787 -22.484 1 94.62 186 ARG B CA 1
ATOM 3728 C C . ARG B 1 186 ? 5.785 2.557 -22.656 1 94.62 186 ARG B C 1
ATOM 3730 O O . ARG B 1 186 ? 6.711 2.559 -23.469 1 94.62 186 ARG B O 1
ATOM 3737 N N . GLU B 1 187 ? 5.523 1.498 -21.922 1 95.44 187 GLU B N 1
ATOM 3738 C CA . GLU B 1 187 ? 6.277 0.253 -22.062 1 95.44 187 GLU B CA 1
ATOM 3739 C C . GLU B 1 187 ? 5.656 -0.65 -23.125 1 95.44 187 GLU B C 1
ATOM 3741 O O . GLU B 1 187 ? 6.109 -1.779 -23.328 1 95.44 187 GLU B O 1
ATOM 3746 N N . GLY B 1 188 ? 4.578 -0.178 -23.766 1 96.12 188 GLY B N 1
ATOM 3747 C CA . GLY B 1 188 ? 3.98 -0.887 -24.875 1 96.12 188 GLY B CA 1
ATOM 3748 C C . GLY B 1 188 ? 2.75 -1.685 -24.484 1 96.12 188 GLY B C 1
ATOM 3749 O O . GLY B 1 188 ? 2.113 -2.309 -25.344 1 96.12 188 GLY B O 1
ATOM 3750 N N . TYR B 1 189 ? 2.357 -1.671 -23.219 1 97 189 TYR B N 1
ATOM 3751 C CA . TYR B 1 189 ? 1.211 -2.449 -22.766 1 97 189 TYR B CA 1
ATOM 3752 C C . TYR B 1 189 ? -0.091 -1.698 -23.016 1 97 189 TYR B C 1
ATOM 3754 O O . TYR B 1 189 ? -0.127 -0.467 -22.953 1 97 189 TYR B O 1
ATOM 3762 N N . PRO B 1 190 ? -1.157 -2.412 -23.266 1 96.25 190 PRO B N 1
ATOM 3763 C CA . PRO B 1 190 ? -2.438 -1.744 -23.516 1 96.25 190 PRO B CA 1
ATOM 3764 C C . PRO B 1 190 ? -3.107 -1.256 -22.234 1 96.25 190 PRO B C 1
ATOM 3766 O O . PRO B 1 190 ? -4.031 -0.438 -22.281 1 96.25 190 PRO B O 1
ATOM 3769 N N . ASN B 1 191 ? -2.73 -1.785 -21.094 1 96.56 191 ASN B N 1
ATOM 3770 C CA . ASN B 1 191 ? -3.305 -1.489 -19.781 1 96.56 191 ASN B CA 1
ATOM 3771 C C . ASN B 1 191 ? -2.357 -1.88 -18.656 1 96.56 191 ASN B C 1
ATOM 3773 O O . ASN B 1 191 ? -1.271 -2.408 -18.906 1 96.56 191 ASN B O 1
ATOM 3777 N N . ILE B 1 192 ? -2.754 -1.484 -17.422 1 97.25 192 ILE B N 1
ATOM 3778 C CA . ILE B 1 192 ? -1.928 -1.889 -16.281 1 97.25 192 ILE B CA 1
ATOM 3779 C C . ILE B 1 192 ? -1.972 -3.406 -16.141 1 97.25 192 ILE B C 1
ATOM 3781 O O . ILE B 1 192 ? -2.986 -4.039 -16.438 1 97.25 192 ILE B O 1
ATOM 3785 N N . LEU B 1 193 ? -0.909 -3.977 -15.641 1 98.31 193 LEU B N 1
ATOM 3786 C CA . LEU B 1 193 ? -0.677 -5.418 -15.664 1 98.31 193 LEU B CA 1
ATOM 3787 C C . LEU B 1 193 ? -0.971 -6.039 -14.305 1 98.31 193 LEU B C 1
ATOM 3789 O O . LEU B 1 193 ? -0.646 -5.461 -13.266 1 98.31 193 LEU B O 1
ATOM 3793 N N . VAL B 1 194 ? -1.569 -7.23 -14.359 1 98.75 194 VAL B N 1
ATOM 3794 C CA . VAL B 1 194 ? -1.692 -8.055 -13.156 1 98.75 194 VAL B CA 1
ATOM 3795 C C . VAL B 1 194 ? -0.313 -8.547 -12.727 1 98.75 194 VAL B C 1
ATOM 3797 O O . VAL B 1 194 ? 0.489 -8.977 -13.562 1 98.75 194 VAL B O 1
ATOM 3800 N N . HIS B 1 195 ? -0.036 -8.461 -11.453 1 98.5 195 HIS B N 1
ATOM 3801 C CA . HIS B 1 195 ? 1.262 -8.867 -10.93 1 98.5 195 HIS B CA 1
ATOM 3802 C C . HIS B 1 195 ? 1.498 -10.359 -11.141 1 98.5 195 HIS B C 1
ATOM 3804 O O . HIS B 1 195 ? 0.585 -11.172 -10.961 1 98.5 195 HIS B O 1
ATOM 3810 N N . GLY B 1 196 ? 2.754 -10.703 -11.523 1 98.06 196 GLY B N 1
ATOM 3811 C CA . GLY B 1 196 ? 3.125 -12.109 -11.477 1 98.06 196 GLY B CA 1
ATOM 3812 C C . GLY B 1 196 ? 2.861 -12.758 -10.125 1 98.06 196 GLY B C 1
ATOM 3813 O O . GLY B 1 196 ? 2.16 -13.766 -10.039 1 98.06 196 GLY B O 1
ATOM 3814 N N . PRO B 1 197 ? 3.369 -12.156 -9.102 1 98.19 197 PRO B N 1
ATOM 3815 C CA . PRO B 1 197 ? 3.139 -12.727 -7.773 1 98.19 197 PRO B CA 1
ATOM 3816 C C . PRO B 1 197 ? 1.66 -12.773 -7.398 1 98.19 197 PRO B C 1
ATOM 3818 O O . PRO B 1 197 ? 1.234 -13.656 -6.652 1 98.19 197 PRO B O 1
ATOM 3821 N N . LEU B 1 198 ? 0.849 -11.859 -7.855 1 98.69 198 LEU B N 1
ATOM 3822 C CA . LEU B 1 198 ? -0.58 -11.93 -7.57 1 98.69 198 LEU B CA 1
ATOM 3823 C C . LEU B 1 198 ? -1.2 -13.172 -8.195 1 98.69 198 LEU B C 1
ATOM 3825 O O . LEU B 1 198 ? -2.068 -13.812 -7.598 1 98.69 198 LEU B O 1
ATOM 3829 N N . THR B 1 199 ? -0.772 -13.523 -9.43 1 98.75 199 THR B N 1
ATOM 3830 C CA . THR B 1 199 ? -1.304 -14.727 -10.055 1 98.75 199 THR B CA 1
ATOM 3831 C C . THR B 1 199 ? -0.978 -15.961 -9.227 1 98.75 199 THR B C 1
ATOM 3833 O O . THR B 1 199 ? -1.803 -16.875 -9.102 1 98.75 199 THR B O 1
ATOM 3836 N N . VAL B 1 200 ? 0.2 -15.961 -8.641 1 98.56 200 VAL B N 1
ATOM 3837 C CA . VAL B 1 200 ? 0.606 -17.031 -7.742 1 98.56 200 VAL B CA 1
ATOM 3838 C C . VAL B 1 200 ? -0.321 -17.062 -6.527 1 98.56 200 VAL B C 1
ATOM 3840 O O . VAL B 1 200 ? -0.836 -18.125 -6.164 1 98.56 200 VAL B O 1
ATOM 3843 N N . THR B 1 201 ? -0.567 -15.938 -5.961 1 98.31 201 THR B N 1
ATOM 3844 C CA . THR B 1 201 ? -1.437 -15.797 -4.797 1 98.31 201 THR B CA 1
ATOM 3845 C C . THR B 1 201 ? -2.854 -16.266 -5.121 1 98.31 201 THR B C 1
ATOM 3847 O O . THR B 1 201 ? -3.467 -17 -4.344 1 98.31 201 THR B O 1
ATOM 3850 N N . LEU B 1 202 ? -3.344 -15.844 -6.277 1 98.31 202 LEU B N 1
ATOM 3851 C CA . LEU B 1 202 ? -4.695 -16.203 -6.684 1 98.31 202 LEU B CA 1
ATOM 3852 C C . LEU B 1 202 ? -4.836 -17.719 -6.82 1 98.31 202 LEU B C 1
ATOM 3854 O O . LEU B 1 202 ? -5.805 -18.312 -6.332 1 98.31 202 LEU B O 1
ATOM 3858 N N . LEU B 1 203 ? -3.885 -18.344 -7.453 1 98.44 203 LEU B N 1
ATOM 3859 C CA . LEU B 1 203 ? -3.953 -19.781 -7.688 1 98.44 203 LEU B CA 1
ATOM 3860 C C . LEU B 1 203 ? -3.875 -20.562 -6.375 1 98.44 203 LEU B C 1
ATOM 3862 O O . LEU B 1 203 ? -4.652 -21.484 -6.148 1 98.44 203 LEU B O 1
ATOM 3866 N N . LEU B 1 204 ? -3 -20.172 -5.539 1 97.38 204 LEU B N 1
ATOM 3867 C CA . LEU B 1 204 ? -2.83 -20.875 -4.273 1 97.38 204 LEU B CA 1
ATOM 3868 C C . LEU B 1 204 ? -4.023 -20.641 -3.355 1 97.38 204 LEU B C 1
ATOM 3870 O O . LEU B 1 204 ? -4.465 -21.547 -2.656 1 97.38 204 LEU B O 1
ATOM 3874 N N . GLU B 1 205 ? -4.512 -19.375 -3.293 1 96.12 205 GLU B N 1
ATOM 3875 C CA . GLU B 1 205 ? -5.723 -19.094 -2.527 1 96.12 205 GLU B CA 1
ATOM 3876 C C . GLU B 1 205 ? -6.898 -19.938 -3.018 1 96.12 205 GLU B C 1
ATOM 3878 O O . GLU B 1 205 ? -7.605 -20.547 -2.217 1 96.12 205 GLU B O 1
ATOM 3883 N N . TRP B 1 206 ? -7.062 -19.953 -4.297 1 96.56 206 TRP B N 1
ATOM 3884 C CA . TRP B 1 206 ? -8.148 -20.719 -4.883 1 96.56 206 TRP B CA 1
ATOM 3885 C C . TRP B 1 206 ? -7.996 -22.203 -4.562 1 96.56 206 TRP B C 1
ATOM 3887 O O . TRP B 1 206 ? -8.961 -22.875 -4.18 1 96.56 206 TRP B O 1
ATOM 3897 N N . PHE B 1 207 ? -6.805 -22.719 -4.719 1 96.12 207 PHE B N 1
ATOM 3898 C CA . PHE B 1 207 ? -6.539 -24.109 -4.398 1 96.12 207 PHE B CA 1
ATOM 3899 C C . PHE B 1 207 ? -6.973 -24.438 -2.975 1 96.12 207 PHE B C 1
ATOM 3901 O O . PHE B 1 207 ? -7.586 -25.469 -2.725 1 96.12 207 PHE B O 1
ATOM 3908 N N . SER B 1 208 ? -6.66 -23.531 -2.088 1 92.94 208 SER B N 1
ATOM 3909 C CA . SER B 1 208 ? -6.988 -23.734 -0.681 1 92.94 208 SER B CA 1
ATOM 3910 C C . SER B 1 208 ? -8.5 -23.75 -0.463 1 92.94 208 SER B C 1
ATOM 3912 O O . SER B 1 208 ? -8.992 -24.406 0.46 1 92.94 208 SER B O 1
ATOM 3914 N N . THR B 1 209 ? -9.242 -22.984 -1.276 1 92.62 209 THR B N 1
ATOM 3915 C CA . THR B 1 209 ? -10.695 -23 -1.158 1 92.62 209 THR B CA 1
ATOM 3916 C C . THR B 1 209 ? -11.266 -24.328 -1.617 1 92.62 209 THR B C 1
ATOM 3918 O O . THR B 1 209 ? -12.289 -24.781 -1.099 1 92.62 209 THR B O 1
ATOM 3921 N N . LEU B 1 210 ? -10.594 -24.922 -2.572 1 91.94 210 LEU B N 1
ATOM 3922 C CA . LEU B 1 210 ? -11.062 -26.188 -3.137 1 91.94 210 LEU B CA 1
ATOM 3923 C C . LEU B 1 210 ? -10.656 -27.359 -2.248 1 91.94 210 LEU B C 1
ATOM 3925 O O . LEU B 1 210 ? -11.445 -28.297 -2.047 1 91.94 210 LEU B O 1
ATOM 3929 N N . PHE B 1 211 ? -9.398 -27.297 -1.774 1 89.62 211 PHE B N 1
ATOM 3930 C CA . PHE B 1 211 ? -8.812 -28.438 -1.074 1 89.62 211 PHE B CA 1
ATOM 3931 C C . PHE B 1 211 ? -8.227 -28 0.265 1 89.62 211 PHE B C 1
ATOM 3933 O O . PHE B 1 211 ? -7.043 -28.203 0.524 1 89.62 211 PHE B O 1
ATOM 3940 N N . GLY B 1 212 ? -8.953 -27.453 1.175 1 82.12 212 GLY B N 1
ATOM 3941 C CA . GLY B 1 212 ? -8.5 -26.875 2.426 1 82.12 212 GLY B CA 1
ATOM 3942 C C . GLY B 1 212 ? -7.785 -27.859 3.328 1 82.12 212 GLY B C 1
ATOM 3943 O O . GLY B 1 212 ? -7.02 -27.453 4.207 1 82.12 212 GLY B O 1
ATOM 3944 N N . ASP B 1 213 ? -7.891 -29.094 3.018 1 84.38 213 ASP B N 1
ATOM 3945 C CA . ASP B 1 213 ? -7.316 -30.125 3.891 1 84.38 213 ASP B CA 1
ATOM 3946 C C . ASP B 1 213 ? -5.969 -30.594 3.361 1 84.38 213 ASP B C 1
ATOM 3948 O O . ASP B 1 213 ? -5.219 -31.266 4.074 1 84.38 213 ASP B O 1
ATOM 3952 N N . LEU B 1 214 ? -5.625 -30.312 2.188 1 90.62 214 LEU B N 1
ATOM 3953 C CA . LEU B 1 214 ? -4.363 -30.75 1.597 1 90.62 214 LEU B CA 1
ATOM 3954 C C . LEU B 1 214 ? -3.234 -29.797 1.955 1 90.62 214 LEU B C 1
ATOM 3956 O O . LEU B 1 214 ? -3.434 -28.578 1.996 1 90.62 214 LEU B O 1
ATOM 3960 N N . VAL B 1 215 ? -2.117 -30.391 2.203 1 94.56 215 VAL B N 1
ATOM 3961 C CA . VAL B 1 215 ? -0.925 -29.609 2.512 1 94.56 215 VAL B CA 1
ATOM 3962 C C . VAL B 1 215 ? -0.084 -29.438 1.249 1 94.56 215 VAL B C 1
ATOM 3964 O O . VAL B 1 215 ? 0.375 -30.406 0.657 1 94.56 215 VAL B O 1
ATOM 3967 N N . VAL B 1 216 ? 0.123 -28.25 0.86 1 97.06 216 VAL B N 1
ATOM 3968 C CA . VAL B 1 216 ? 0.922 -27.953 -0.325 1 97.06 216 VAL B CA 1
ATOM 3969 C C . VAL B 1 216 ? 2.406 -28.062 0.012 1 97.06 216 VAL B C 1
ATOM 3971 O O . VAL B 1 216 ? 2.887 -27.422 0.952 1 97.06 216 VAL B O 1
ATOM 3974 N N . LYS B 1 217 ? 3.084 -28.844 -0.771 1 97.56 217 LYS B N 1
ATOM 3975 C CA . LYS B 1 217 ? 4.523 -29.047 -0.608 1 97.56 217 LYS B CA 1
ATOM 3976 C C . LYS B 1 217 ? 5.312 -28.078 -1.484 1 97.56 217 LYS B C 1
ATOM 3978 O O . LYS B 1 217 ? 6.34 -27.547 -1.062 1 97.56 217 LYS B O 1
ATOM 3983 N N . SER B 1 218 ? 4.84 -27.953 -2.637 1 98.5 218 SER B N 1
ATOM 3984 C CA . SER B 1 218 ? 5.555 -27.078 -3.555 1 98.5 218 SER B CA 1
ATOM 3985 C C . SER B 1 218 ? 4.637 -26.562 -4.652 1 98.5 218 SER B C 1
ATOM 3987 O O . SER B 1 218 ? 3.584 -27.141 -4.918 1 98.5 218 SER B O 1
ATOM 3989 N N . PHE B 1 219 ? 4.961 -25.438 -5.188 1 98.81 219 PHE B N 1
ATOM 3990 C CA . PHE B 1 219 ? 4.285 -24.828 -6.324 1 98.81 219 PHE B CA 1
ATOM 3991 C C . PHE B 1 219 ? 5.293 -24.266 -7.32 1 98.81 219 PHE B C 1
ATOM 3993 O O . PHE B 1 219 ? 6.066 -23.375 -6.988 1 98.81 219 PHE B O 1
ATOM 4000 N N . LYS B 1 220 ? 5.363 -24.844 -8.5 1 98.81 220 LYS B N 1
ATOM 4001 C CA . LYS B 1 220 ? 6.168 -24.359 -9.609 1 98.81 220 LYS B CA 1
ATOM 4002 C C . LYS B 1 220 ? 5.297 -23.672 -10.656 1 98.81 220 LYS B C 1
ATOM 4004 O O . LYS B 1 220 ? 4.211 -24.156 -10.984 1 98.81 220 LYS B O 1
ATOM 4009 N N . TYR B 1 221 ? 5.723 -22.5 -11.172 1 98.75 221 TYR B N 1
ATOM 4010 C CA . TYR B 1 221 ? 4.859 -21.75 -12.07 1 98.75 221 TYR B CA 1
ATOM 4011 C C . TYR B 1 221 ? 5.684 -21.016 -13.125 1 98.75 221 TYR B C 1
ATOM 4013 O O . TYR B 1 221 ? 6.887 -20.797 -12.945 1 98.75 221 TYR B O 1
ATOM 4021 N N . LYS B 1 222 ? 5.09 -20.703 -14.211 1 98.56 222 LYS B N 1
ATOM 4022 C CA . LYS B 1 222 ? 5.617 -19.891 -15.312 1 98.56 222 LYS B CA 1
ATOM 4023 C C . LYS B 1 222 ? 4.613 -18.828 -15.742 1 98.56 222 LYS B C 1
ATOM 4025 O O . LYS B 1 222 ? 3.42 -19.109 -15.867 1 98.56 222 LYS B O 1
ATOM 4030 N N . ASN B 1 223 ? 5.078 -17.625 -15.844 1 98.19 223 ASN B N 1
ATOM 4031 C CA . ASN B 1 223 ? 4.293 -16.547 -16.453 1 98.19 223 ASN B CA 1
ATOM 4032 C C . ASN B 1 223 ? 4.559 -16.438 -17.953 1 98.19 223 ASN B C 1
ATOM 4034 O O . ASN B 1 223 ? 5.676 -16.141 -18.359 1 98.19 223 ASN B O 1
ATOM 4038 N N . ILE B 1 224 ? 3.551 -16.609 -18.734 1 97.88 224 ILE B N 1
ATOM 4039 C CA . ILE B 1 224 ? 3.695 -16.828 -20.172 1 97.88 224 ILE B CA 1
ATOM 4040 C C . ILE B 1 224 ? 3.279 -15.57 -20.938 1 97.88 224 ILE B C 1
ATOM 4042 O O . ILE B 1 224 ? 3.951 -15.156 -21.875 1 97.88 224 ILE B O 1
ATOM 4046 N N . ALA B 1 225 ? 2.197 -15.008 -20.641 1 97.75 225 ALA B N 1
ATOM 4047 C CA . ALA B 1 225 ? 1.661 -13.789 -21.25 1 97.75 225 ALA B CA 1
ATOM 4048 C C . ALA B 1 225 ? 1.026 -12.883 -20.188 1 97.75 225 ALA B C 1
ATOM 4050 O O . ALA B 1 225 ? 0.547 -13.367 -19.156 1 97.75 225 ALA B O 1
ATOM 4051 N N . PRO B 1 226 ? 1.037 -11.625 -20.438 1 97.88 226 PRO B N 1
ATOM 4052 C CA . PRO B 1 226 ? 0.515 -10.703 -19.438 1 97.88 226 PRO B CA 1
ATOM 4053 C C . PRO B 1 226 ? -1.004 -10.773 -19.297 1 97.88 226 PRO B C 1
ATOM 4055 O O . PRO B 1 226 ? -1.694 -11.156 -20.25 1 97.88 226 PRO B O 1
ATOM 4058 N N . LEU B 1 227 ? -1.497 -10.539 -18.141 1 98.56 227 LEU B N 1
ATOM 4059 C CA . LEU B 1 227 ? -2.896 -10.289 -17.828 1 98.56 227 LEU B CA 1
ATOM 4060 C C . LEU B 1 227 ? -3.113 -8.82 -17.469 1 98.56 227 LEU B C 1
ATOM 4062 O O . LEU B 1 227 ? -2.199 -8.156 -16.969 1 98.56 227 LEU B O 1
ATOM 4066 N N . PHE B 1 228 ? -4.32 -8.305 -17.719 1 98.38 228 PHE B N 1
ATOM 4067 C CA . PHE B 1 228 ? -4.543 -6.871 -17.547 1 98.38 228 PHE B CA 1
ATOM 4068 C C . PHE B 1 228 ? -5.723 -6.609 -16.625 1 98.38 228 PHE B C 1
ATOM 4070 O O . PHE B 1 228 ? -6.613 -7.453 -16.484 1 98.38 228 PHE B O 1
ATOM 4077 N N . ALA B 1 229 ? -5.66 -5.473 -16.016 1 97.81 229 ALA B N 1
ATOM 4078 C CA . ALA B 1 229 ? -6.727 -5.055 -15.109 1 97.81 229 ALA B CA 1
ATOM 4079 C C . ALA B 1 229 ? -8.07 -4.992 -15.828 1 97.81 229 ALA B C 1
ATOM 4081 O O . ALA B 1 229 ? -8.141 -4.57 -16.984 1 97.81 229 ALA B O 1
ATOM 4082 N N . ASN B 1 230 ? -9.07 -5.414 -15.094 1 97.56 230 ASN B N 1
ATOM 4083 C CA . ASN B 1 230 ? -10.469 -5.297 -15.492 1 97.56 230 ASN B CA 1
ATOM 4084 C C . ASN B 1 230 ? -10.781 -6.18 -16.703 1 97.56 230 ASN B C 1
ATOM 4086 O O . ASN B 1 230 ? -11.633 -5.84 -17.516 1 97.56 230 ASN B O 1
ATOM 4090 N N . GLU B 1 231 ? -10.031 -7.18 -16.922 1 98.19 231 GLU B N 1
ATOM 4091 C CA . GLU B 1 231 ? -10.312 -8.219 -17.906 1 98.19 231 GLU B CA 1
ATOM 4092 C C . GLU B 1 231 ? -10.602 -9.555 -17.219 1 98.19 231 GLU B C 1
ATOM 4094 O O . GLU B 1 231 ? -9.953 -9.914 -16.234 1 98.19 231 GLU B O 1
ATOM 4099 N N . LYS B 1 232 ? -11.547 -10.219 -17.781 1 98.38 232 LYS B N 1
ATOM 4100 C CA . LYS B 1 232 ? -11.898 -11.516 -17.219 1 98.38 232 LYS B CA 1
ATOM 4101 C C . LYS B 1 232 ? -10.75 -12.508 -17.375 1 98.38 232 LYS B C 1
ATOM 4103 O O . LYS B 1 232 ? -10.094 -12.539 -18.422 1 98.38 232 LYS B O 1
ATOM 4108 N N . ILE B 1 233 ? -10.555 -13.266 -16.344 1 98.75 233 ILE B N 1
ATOM 4109 C CA . ILE B 1 233 ? -9.602 -14.375 -16.406 1 98.75 233 ILE B CA 1
ATOM 4110 C C . ILE B 1 233 ? -10.25 -15.633 -15.836 1 98.75 233 ILE B C 1
ATOM 4112 O O . ILE B 1 233 ? -11.266 -15.562 -15.148 1 98.75 233 ILE B O 1
ATOM 4116 N N . LYS B 1 234 ? -9.695 -16.734 -16.188 1 98.69 234 LYS B N 1
ATOM 4117 C CA . LYS B 1 234 ? -10.188 -18.016 -15.711 1 98.69 234 LYS B CA 1
ATOM 4118 C C . LYS B 1 234 ? -9.062 -18.828 -15.055 1 98.69 234 LYS B C 1
ATOM 4120 O O . LYS B 1 234 ? -8.039 -19.094 -15.688 1 98.69 234 LYS B O 1
ATOM 4125 N N . LEU B 1 235 ? -9.227 -19.078 -13.773 1 98.81 235 LEU B N 1
ATOM 4126 C CA . LEU B 1 235 ? -8.359 -20.031 -13.102 1 98.81 235 LEU B CA 1
ATOM 4127 C C . LEU B 1 235 ? -8.773 -21.469 -13.43 1 98.81 235 LEU B C 1
ATOM 4129 O O . LEU B 1 235 ? -9.969 -21.781 -13.438 1 98.81 235 LEU B O 1
ATOM 4133 N N . CYS B 1 236 ? -7.781 -22.281 -13.719 1 98.75 236 CYS B N 1
ATOM 4134 C CA . CYS B 1 236 ? -8.031 -23.656 -14.109 1 98.75 236 CYS B CA 1
ATOM 4135 C C . CYS B 1 236 ? -7.156 -24.625 -13.32 1 98.75 236 CYS B C 1
ATOM 4137 O O . CYS B 1 236 ? -6.02 -24.281 -12.977 1 98.75 236 CYS B O 1
ATOM 4139 N N . LEU B 1 237 ? -7.727 -25.719 -13.031 1 97.62 237 LEU B N 1
ATOM 4140 C CA . LEU B 1 237 ? -7.004 -26.75 -12.289 1 97.62 237 LEU B CA 1
ATOM 4141 C C . LEU B 1 237 ? -7.332 -28.141 -12.836 1 97.62 237 LEU B C 1
ATOM 4143 O O . LEU B 1 237 ? -8.492 -28.438 -13.102 1 97.62 237 LEU B O 1
ATOM 4147 N N . GLY B 1 238 ? -6.32 -28.844 -13.172 1 94.88 238 GLY B N 1
ATOM 4148 C CA . GLY B 1 238 ? -6.418 -30.266 -13.492 1 94.88 238 GLY B CA 1
ATOM 4149 C C . GLY B 1 238 ? -5.613 -31.141 -12.547 1 94.88 238 GLY B C 1
ATOM 4150 O O . GLY B 1 238 ? -4.73 -30.656 -11.836 1 94.88 238 GLY B O 1
ATOM 4151 N N . GLN B 1 239 ? -5.992 -32.406 -12.477 1 88.5 239 GLN B N 1
ATOM 4152 C CA . GLN B 1 23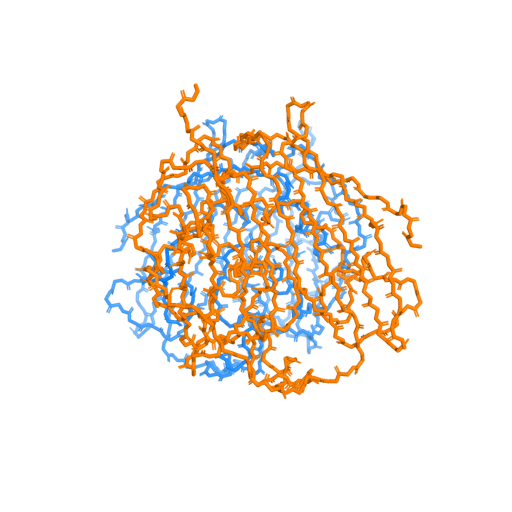9 ? -5.262 -33.344 -11.641 1 88.5 239 GLN B CA 1
ATOM 4153 C C . GLN B 1 239 ? -4.426 -34.312 -12.484 1 88.5 239 GLN B C 1
ATOM 4155 O O . GLN B 1 239 ? -4.953 -35 -13.375 1 88.5 239 GLN B O 1
ATOM 4160 N N . THR B 1 240 ? -3.139 -34.25 -12.18 1 86.38 240 THR B N 1
ATOM 4161 C CA . THR B 1 240 ? -2.219 -35.125 -12.914 1 86.38 240 THR B CA 1
ATOM 4162 C C . THR B 1 240 ? -2.035 -36.438 -12.18 1 86.38 240 THR B C 1
ATOM 4164 O O . THR B 1 240 ? -1.883 -37.5 -12.82 1 86.38 240 THR B O 1
ATOM 4167 N N . SER B 1 241 ? -1.957 -36.406 -10.922 1 89 241 SER B N 1
ATOM 4168 C CA . SER B 1 241 ? -1.896 -37.562 -10.039 1 89 241 SER B CA 1
ATOM 4169 C C . SER B 1 241 ? -2.551 -37.281 -8.695 1 89 241 SER B C 1
ATOM 4171 O O . SER B 1 241 ? -3.129 -36.188 -8.5 1 89 241 SER B O 1
ATOM 4173 N N . ASP B 1 242 ? -2.412 -38.25 -7.781 1 85.94 242 ASP B N 1
ATOM 4174 C CA . ASP B 1 242 ? -3.035 -38.094 -6.473 1 85.94 242 ASP B CA 1
ATOM 4175 C C . ASP B 1 242 ? -2.369 -36.969 -5.691 1 85.94 242 ASP B C 1
ATOM 4177 O O . ASP B 1 242 ? -2.998 -36.344 -4.828 1 85.94 242 ASP B O 1
ATOM 4181 N N . LEU B 1 243 ? -1.194 -36.656 -6.035 1 93.12 243 LEU B N 1
ATOM 4182 C CA . LEU B 1 243 ? -0.468 -35.688 -5.223 1 93.12 243 LEU B CA 1
ATOM 4183 C C . LEU B 1 243 ? 0.007 -34.531 -6.074 1 93.12 243 LEU B C 1
ATOM 4185 O O . LEU B 1 243 ? 0.847 -33.75 -5.637 1 93.12 243 LEU B O 1
ATOM 4189 N N . LYS B 1 244 ? -0.451 -34.5 -7.242 1 96 244 LYS B N 1
ATOM 4190 C CA . LYS B 1 244 ? 0.028 -33.469 -8.156 1 96 244 LYS B CA 1
ATOM 4191 C C . LYS B 1 244 ? -1.123 -32.844 -8.953 1 96 244 LYS B C 1
ATOM 4193 O O . LYS B 1 244 ? -1.922 -33.594 -9.547 1 96 244 LYS B O 1
ATOM 4198 N N . TYR B 1 245 ? -1.159 -31.531 -8.953 1 96.56 245 TYR B N 1
ATOM 4199 C CA . TYR B 1 245 ? -2.184 -30.781 -9.672 1 96.56 245 TYR B CA 1
ATOM 4200 C C . TYR B 1 245 ? -1.554 -29.812 -10.656 1 96.56 245 TYR B C 1
ATOM 4202 O O . TYR B 1 245 ? -0.601 -29.094 -10.32 1 96.56 245 TYR B O 1
ATOM 4210 N N . ASP B 1 246 ? -2.023 -29.875 -11.891 1 97.56 246 ASP B N 1
ATOM 4211 C CA . ASP B 1 246 ? -1.708 -28.797 -12.836 1 97.56 246 ASP B CA 1
ATOM 4212 C C . ASP B 1 246 ? -2.688 -27.641 -12.688 1 97.56 246 ASP B C 1
ATOM 4214 O O . ASP B 1 246 ? -3.887 -27.844 -12.5 1 97.56 246 ASP B O 1
ATOM 4218 N N . THR B 1 247 ? -2.154 -26.484 -12.703 1 98.19 247 THR B N 1
ATOM 4219 C CA . THR B 1 247 ? -3.006 -25.312 -12.633 1 98.19 247 THR B CA 1
ATOM 4220 C C . THR B 1 247 ? -2.533 -24.25 -13.625 1 98.19 247 THR B C 1
ATOM 4222 O O . THR B 1 247 ? -1.351 -24.203 -13.977 1 98.19 247 THR B O 1
ATOM 4225 N N . TRP B 1 248 ? -3.498 -23.453 -14.18 1 98.62 248 TRP B N 1
ATOM 4226 C CA . TRP B 1 248 ? -3.145 -22.406 -15.141 1 98.62 248 TRP B CA 1
ATOM 4227 C C . TRP B 1 248 ? -4.211 -21.328 -15.18 1 98.62 248 TRP B C 1
ATOM 4229 O O . TRP B 1 248 ? -5.27 -21.469 -14.555 1 98.62 248 TRP B O 1
ATOM 4239 N N . ILE B 1 249 ? -3.857 -20.172 -15.719 1 98.88 249 ILE B N 1
ATOM 4240 C CA . ILE B 1 249 ? -4.77 -19.047 -15.883 1 98.88 249 ILE B CA 1
ATOM 4241 C C . ILE B 1 249 ? -4.93 -18.719 -17.359 1 98.88 249 ILE B C 1
ATOM 4243 O O . ILE B 1 249 ? -3.943 -18.656 -18.109 1 98.88 249 ILE B O 1
ATOM 4247 N N . GLU B 1 250 ? -6.16 -18.594 -17.766 1 98.75 250 GLU B N 1
ATOM 4248 C CA . GLU B 1 250 ? -6.504 -18.172 -19.109 1 98.75 250 GLU B CA 1
ATOM 4249 C C . GLU B 1 250 ? -7.047 -16.75 -19.125 1 98.75 250 GLU B C 1
ATOM 4251 O O . GLU B 1 250 ? -7.734 -16.328 -18.188 1 98.75 250 GLU B O 1
ATOM 4256 N N . ASN B 1 251 ? -6.684 -16 -20.188 1 98.25 251 ASN B N 1
ATOM 4257 C CA . ASN B 1 251 ? -7.352 -14.711 -20.359 1 98.25 251 ASN B CA 1
ATOM 4258 C C . ASN B 1 251 ? -8.727 -14.883 -21.016 1 98.25 251 ASN B C 1
ATOM 4260 O O . ASN B 1 251 ? -9.211 -16 -21.156 1 98.25 251 ASN B O 1
ATOM 4264 N N . GLU B 1 252 ? -9.375 -13.805 -21.281 1 96.75 252 GLU B N 1
ATOM 4265 C CA . GLU B 1 252 ? -10.75 -13.812 -21.781 1 96.75 252 GLU B CA 1
ATOM 4266 C C . GLU B 1 252 ? -10.844 -14.547 -23.109 1 96.75 252 GLU B C 1
ATOM 4268 O O . GLU B 1 252 ? -11.898 -15.094 -23.453 1 96.75 252 GLU B O 1
ATOM 4273 N N . ASP B 1 253 ? -9.805 -14.602 -23.859 1 96.81 253 ASP B N 1
ATOM 4274 C CA . ASP B 1 253 ? -9.781 -15.242 -25.172 1 96.81 253 ASP B CA 1
ATOM 4275 C C . ASP B 1 253 ? -9.383 -16.719 -25.047 1 96.81 253 ASP B C 1
ATOM 4277 O O . ASP B 1 253 ? -9.203 -17.391 -26.062 1 96.81 253 ASP B O 1
ATOM 4281 N N . GLY B 1 254 ? -9.109 -17.172 -23.859 1 97.31 254 GLY B N 1
ATOM 4282 C CA . GLY B 1 254 ? -8.75 -18.562 -23.641 1 97.31 254 GLY B CA 1
ATOM 4283 C C . GLY B 1 254 ? -7.262 -18.812 -23.797 1 97.31 254 GLY B C 1
ATOM 4284 O O . GLY B 1 254 ? -6.824 -19.969 -23.781 1 97.31 254 GLY B O 1
ATOM 4285 N N . GLU B 1 255 ? -6.5 -17.766 -23.938 1 98.19 255 GLU B N 1
ATOM 4286 C CA . GLU B 1 255 ? -5.051 -17.906 -24.062 1 98.19 255 GLU B CA 1
ATOM 4287 C C . GLU B 1 255 ? -4.414 -18.25 -22.719 1 98.19 255 GLU B C 1
ATOM 4289 O O . GLU B 1 255 ? -4.824 -17.75 -21.672 1 98.19 255 GLU B O 1
ATOM 4294 N N . LEU B 1 256 ? -3.367 -19.141 -22.812 1 98.5 256 LEU B N 1
ATOM 4295 C CA . LEU B 1 256 ? -2.605 -19.547 -21.625 1 98.5 256 LEU B CA 1
ATOM 4296 C C . LEU B 1 256 ? -1.68 -18.422 -21.172 1 98.5 256 LEU B C 1
ATOM 4298 O O . LEU B 1 256 ? -0.775 -18.016 -21.906 1 98.5 256 LEU B O 1
ATOM 4302 N N . CYS B 1 257 ? -1.893 -17.953 -19.938 1 98.69 257 CYS B N 1
ATOM 4303 C CA . CYS B 1 257 ? -1.12 -16.797 -19.5 1 98.69 257 CYS B CA 1
ATOM 4304 C C . CYS B 1 257 ? -0.206 -17.172 -18.328 1 98.69 257 CYS B C 1
ATOM 4306 O O . CYS B 1 257 ? 0.85 -16.562 -18.141 1 98.69 257 CYS B O 1
ATOM 4308 N N . VAL B 1 258 ? -0.612 -18.062 -17.516 1 98.69 258 VAL B N 1
ATOM 4309 C CA . VAL B 1 258 ? 0.166 -18.609 -16.406 1 98.69 258 VAL B CA 1
ATOM 4310 C C . VAL B 1 258 ? -0.01 -20.125 -16.344 1 98.69 258 VAL B C 1
ATOM 4312 O O . VAL B 1 258 ? -1.108 -20.625 -16.578 1 98.69 258 VAL B O 1
ATOM 4315 N N . SER B 1 259 ? 1.021 -20.797 -16.094 1 98.25 259 SER B N 1
ATOM 4316 C CA . SER B 1 259 ? 0.954 -22.234 -15.859 1 98.25 259 SER B CA 1
ATOM 4317 C C . SER B 1 259 ? 1.749 -22.641 -14.625 1 98.25 259 SER B C 1
ATOM 4319 O O . SER B 1 259 ? 2.686 -21.953 -14.227 1 98.25 259 SER B O 1
ATOM 4321 N N . GLY B 1 260 ? 1.289 -23.703 -13.992 1 98 260 GLY B N 1
ATOM 4322 C CA . GLY B 1 260 ? 2.031 -24.156 -12.828 1 98 260 GLY B CA 1
ATOM 4323 C C . GLY B 1 260 ? 1.601 -25.547 -12.359 1 98 260 GLY B C 1
ATOM 4324 O O . GLY B 1 260 ? 0.642 -26.109 -12.883 1 98 260 GLY B O 1
ATOM 4325 N N . THR B 1 261 ? 2.395 -26.109 -11.461 1 98.31 261 THR B N 1
ATOM 4326 C CA . THR B 1 261 ? 2.146 -27.406 -10.836 1 98.31 261 THR B CA 1
ATOM 4327 C C . THR B 1 261 ? 2.234 -27.297 -9.312 1 98.31 261 THR B C 1
ATOM 4329 O O . THR B 1 261 ? 3.219 -26.797 -8.781 1 98.31 261 THR B O 1
ATOM 4332 N N . ILE B 1 262 ? 1.17 -27.781 -8.672 1 98.12 262 ILE B N 1
ATOM 4333 C CA . ILE B 1 262 ? 1.121 -27.844 -7.219 1 98.12 262 ILE B CA 1
ATOM 4334 C C . ILE B 1 262 ? 1.309 -29.281 -6.762 1 98.12 262 ILE B C 1
ATOM 4336 O O . ILE B 1 262 ? 0.602 -30.188 -7.219 1 98.12 262 ILE B O 1
ATOM 4340 N N . GLU B 1 263 ? 2.26 -29.469 -5.941 1 98 263 GLU B N 1
ATOM 4341 C CA . GLU B 1 263 ? 2.439 -30.766 -5.301 1 98 263 GLU B CA 1
ATOM 4342 C C . GLU B 1 263 ? 1.967 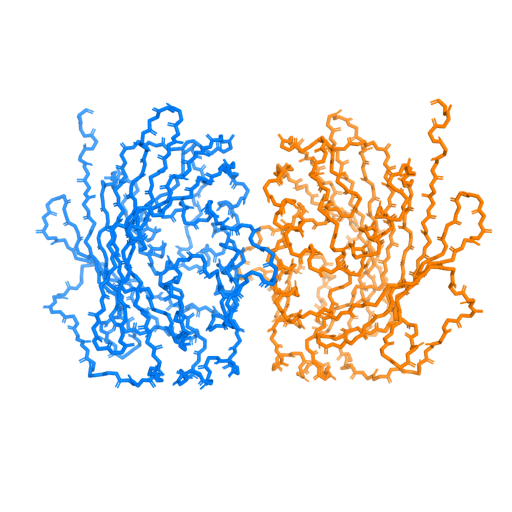-30.734 -3.85 1 98 263 GLU B C 1
ATOM 4344 O O . GLU B 1 263 ? 2.188 -29.75 -3.139 1 98 263 GLU B O 1
ATOM 4349 N N . VAL B 1 264 ? 1.269 -31.828 -3.467 1 96.81 264 VAL B N 1
ATOM 4350 C CA . VAL B 1 264 ? 0.717 -31.875 -2.117 1 96.81 264 VAL B CA 1
ATOM 4351 C C . VAL B 1 264 ? 1.231 -33.125 -1.396 1 96.81 264 VAL B C 1
ATOM 4353 O O . VAL B 1 264 ? 1.839 -34 -2.014 1 96.81 264 VAL B O 1
ATOM 4356 N N . ILE B 1 265 ? 1.15 -33.094 -0.061 1 91.44 265 ILE B N 1
ATOM 4357 C CA . ILE B 1 265 ? 1.5 -34.281 0.714 1 91.44 265 ILE B CA 1
ATOM 4358 C C . ILE B 1 265 ? 0.279 -34.781 1.492 1 91.44 265 ILE B C 1
ATOM 4360 O O . ILE B 1 265 ? -0.592 -33.969 1.852 1 91.44 265 ILE B O 1
ATOM 4364 N N . ASN B 1 266 ? 0.003 -36.125 1.595 1 75.31 266 ASN B N 1
ATOM 4365 C CA . ASN B 1 266 ? -1.088 -36.719 2.354 1 75.31 266 ASN B CA 1
ATOM 4366 C C . ASN B 1 266 ? -0.879 -36.562 3.855 1 75.31 266 ASN B C 1
ATOM 4368 O O . ASN B 1 266 ? 0.253 -36.594 4.34 1 75.31 266 ASN B O 1
ATOM 4372 N N . ASN B 1 267 ? -1.743 -35.656 4.531 1 62.16 267 ASN B N 1
ATOM 4373 C CA . ASN B 1 267 ? -1.679 -35.625 5.988 1 62.16 267 ASN B CA 1
ATOM 4374 C C . ASN B 1 267 ? -1.672 -37.031 6.594 1 62.16 267 ASN B C 1
ATOM 4376 O O . ASN B 1 267 ? -1.85 -37.188 7.805 1 62.16 267 ASN B O 1
ATOM 4380 N N . ASP B 1 268 ? -1.842 -38.156 5.938 1 49.5 268 ASP B N 1
ATOM 4381 C CA . ASP B 1 268 ? -2.012 -39.375 6.699 1 49.5 268 ASP B CA 1
ATOM 4382 C C . ASP B 1 268 ? -0.812 -39.625 7.613 1 49.5 268 ASP B C 1
ATOM 4384 O O . ASP B 1 268 ? -0.811 -40.594 8.398 1 49.5 268 ASP B O 1
ATOM 4388 N N . VAL B 1 269 ? 0.337 -39.031 7.457 1 38.25 269 VAL B N 1
ATOM 4389 C CA . VAL B 1 269 ? 1.281 -39.594 8.406 1 38.25 269 VAL B CA 1
ATOM 4390 C C . VAL B 1 269 ? 1.025 -39.062 9.805 1 38.25 269 VAL B C 1
ATOM 4392 O O . VAL B 1 269 ? 0.771 -37.844 9.961 1 38.25 269 VAL B O 1
#

Secondary structure (DSSP, 8-state):
-TT-EEEEEEE--HHHHHHHHHHHHHHH---PPP-SBPPTTGGGGSS-----GGGB-TTSSB-TTS-TT---SEEEEEEEEEEE-S--BTT-EEEEEEEEEEEEEETTEEEEEEEEEEEETTEEEEEEEEEEEEE-SPP-PPPP---SS--SEEEEE---HHHHHHHHHHTT---GGGT-HHHHHHTT-SSPBPPHHHHHHHHHHHHHHH-TTPEEEEEEEEE-S--BTT--EEEEEEEEETTEEEEEEE-TT--EEEEEEEEEE-TT-/-TT-EEEEEEE--HHHHHHHHHHHHHHH---PPP-SBPPTTGGGGSS-----GGGB-TTSSB-TTSPTT---SEEEEEEEEEEE-S--BTT-EEEEEEEEEEEEEETTEEEEEEEEEEEETTEEEEEEEEEEEEE-SPP-PPPP---SS--SEEEEE---HHHHHHHHHHTT---GGGT-HHHHHHTT-SSPBPPHHHHHHHHHHHHHHH-TTPEEEEEEEEE-S--BTT--EEEEEEEEETTEEEEEEE-TT--EEEEEEEEEE-TT-

pLDDT: mean 93.64, std 7.7, range [38.25, 98.88]

Organism: Wickerhamomyces anomalus (strain ATCC 58044 / CBS 1984 / NCYC 433 / NRRL Y-366-8) (NCBI:txid683960)